Protein AF-0000000087417049 (afdb_homodimer)

InterPro domains:
  IPR006879 Carbohydrate deacetylase YdjC-like [PF04794] (38-298)
  IPR011330 Glycoside hydrolase/deacetylase, beta/alpha-barrel [SSF88713] (36-310)

Organism: NCBI:txid2527985

Solvent-accessible surface area (backbone atoms only — not comparable to full-atom values): 40296 Å² total; per-residue (Å²): 137,84,81,79,80,79,76,78,78,77,78,76,75,73,70,72,70,68,70,74,69,74,79,38,46,29,42,69,46,66,44,65,83,79,39,31,33,35,28,42,30,34,63,51,22,7,55,37,58,42,31,26,52,46,50,54,51,30,42,75,71,64,56,35,39,32,37,18,36,21,62,59,28,53,25,22,48,39,46,39,56,52,40,58,78,43,70,86,60,40,38,21,36,26,47,70,70,55,20,71,42,82,38,50,54,40,38,60,79,78,37,54,48,44,89,79,24,49,55,24,35,94,86,30,29,21,23,48,40,58,66,55,33,67,74,50,42,45,65,68,59,50,50,52,39,51,51,49,42,54,48,51,41,43,73,54,62,44,76,59,35,29,37,35,54,47,92,49,46,41,71,70,38,58,70,42,35,47,48,52,52,49,50,19,61,74,67,72,24,38,43,72,41,64,54,78,45,74,66,51,49,50,49,38,47,74,70,68,45,86,76,50,71,66,45,52,48,52,56,69,65,51,83,59,70,48,27,54,41,75,46,62,66,58,82,58,96,43,62,70,54,24,53,52,48,40,51,50,50,64,72,62,58,64,59,15,24,30,38,40,39,43,56,35,25,50,86,45,73,59,43,59,71,62,33,93,64,38,65,58,20,32,41,41,34,50,49,55,67,30,65,68,51,52,54,52,55,68,70,41,86,58,44,79,46,35,51,54,59,50,52,53,32,35,43,73,66,64,53,70,74,86,76,80,70,65,65,71,67,63,62,62,72,78,62,66,77,92,77,80,82,80,77,82,75,80,73,68,74,75,72,72,75,73,78,72,71,74,64,89,113,135,85,78,78,78,77,77,78,79,77,78,75,75,74,71,73,71,67,73,73,69,75,80,39,48,29,42,69,46,68,43,63,84,79,38,31,35,38,28,42,30,33,62,51,22,7,56,38,58,41,31,27,53,46,51,52,50,30,42,76,69,64,56,34,40,31,36,20,36,21,62,59,28,53,24,22,45,39,45,38,55,53,39,57,78,43,71,85,58,42,38,22,36,24,48,71,71,55,19,72,43,82,38,51,53,39,37,58,79,76,37,54,48,45,89,78,23,50,55,23,34,94,88,31,28,22,22,47,41,59,64,56,34,67,74,52,42,45,66,67,58,50,48,52,39,51,52,48,44,53,48,51,40,42,73,54,63,44,75,58,34,30,37,36,53,47,91,50,47,40,70,70,39,59,70,41,35,46,48,52,51,50,50,19,60,74,67,72,23,38,44,72,43,69,53,79,44,73,68,50,49,48,50,37,48,73,70,69,45,88,75,50,71,64,44,52,49,52,56,70,66,51,83,59,70,47,27,54,40,75,47,64,65,58,82,60,97,42,63,70,54,25,53,52,48,40,50,51,50,64,73,63,57,63,61,16,24,32,37,39,38,42,54,35,25,50,85,47,73,59,43,59,72,62,32,94,64,37,65,58,20,32,42,41,36,50,49,56,67,30,64,66,50,53,53,52,56,67,71,40,86,57,44,80,47,35,52,54,58,50,51,52,31,34,41,72,67,64,53,70,74,89,74,80,72,65,65,73,66,62,63,63,72,78,63,68,76,88,76,80,79,84,70,87,72,78,75,69,76,76,72,74,72,75,79,72,70,77,65,88,113

Foldseek 3Di:
DPPPPPPPPPPPPPPPPPVPVPDFLCVLLPHDPFAAEEAAEEEAQQQDPQQNVLVLVLQVVVLHQAYEYEQQHHRRLVNLVSCQVVVVGAYAHALDQAFQWDPRFTAFDPDQDPVPAQSDDPVRTGHNDLVSCVVRHDLVSSLVRRVVSCVSSVVSVHDHLAYEYVVCSQLSDLSSVLSQLVVCLVSVHYYAAEQDDPVNVVVCVVVVHDDDPSSNVSSVPRDARYWPEEEEQDDDPDLVVSLVVNLVVVVPDTHHHYYYYARAGDDDPVLVVTPVVSVRNPSSSVQSVDPVNVVSVVPDSHHYDHSNSSSVSCVVSPDDRPPVPPVVPPVPPVPDDDPPDDPDPPPPDPPPPPPPPPPPD/DPPPPPPPPPPPPPPPPPVPPPQFLCVLLPHDPFAAEEAAEEEAQQQDPQQNVLVLVLQVVVLGQAYEYEQQHHRRLVNLVSCQVVVVGAYAHALDQAFQWDPRFTAFDPDQDPVPAQSDDPVRTGHNDLVSCVVGHDLVSSLVRRVVRCVSSVVSVHDHLAYEYVVCSQLSDLSSVLSQLVVCLVSVHYYAAEQDDVVNVVVCVVVVHDDDPSSNVSNVPRQARYWPEEEEQDDDPDLVVSLVVNLVPVVPDTHHHYYYYARAGDDDPVLVVTPVVSVRNPSSSVQSVDPVNVVSVVPDSHHYDHSNSSSVSCVVSPDDRPPVPPVVPPVPPVPDDDPPDDDDPPCPDPPDDPPPPPPPD

Structure (mmCIF, N/CA/C/O backbone):
data_AF-0000000087417049-model_v1
#
loop_
_entity.id
_entity.type
_entity.pdbx_description
1 polymer 'YdjC-like protein'
#
loop_
_atom_site.group_PDB
_atom_site.id
_atom_site.type_symbol
_atom_site.label_atom_id
_atom_site.label_alt_id
_atom_site.label_comp_id
_atom_site.label_asym_id
_atom_site.label_entity_id
_atom_site.label_seq_id
_atom_site.pdbx_PDB_ins_code
_atom_site.Cartn_x
_atom_site.Cartn_y
_atom_site.Cartn_z
_atom_site.occupancy
_atom_site.B_iso_or_equiv
_atom_site.auth_seq_id
_atom_site.auth_comp_id
_atom_site.auth_asym_id
_atom_site.auth_atom_id
_atom_site.pdbx_PDB_model_num
ATOM 1 N N . MET A 1 1 ? 34.688 -83.5 -46.062 1 28.67 1 MET A N 1
ATOM 2 C CA . MET A 1 1 ? 34 -83.25 -44.812 1 28.67 1 MET A CA 1
ATOM 3 C C . MET A 1 1 ? 33.719 -81.75 -44.625 1 28.67 1 MET A C 1
ATOM 5 O O . MET A 1 1 ? 34.625 -81 -44.438 1 28.67 1 MET A O 1
ATOM 9 N N . MET A 1 2 ? 32.688 -81.25 -45.375 1 26.42 2 MET A N 1
ATOM 10 C CA . MET A 1 2 ? 32.094 -79.875 -45.5 1 26.42 2 MET A CA 1
ATOM 11 C C . MET A 1 2 ? 31.516 -79.438 -44.188 1 26.42 2 MET A C 1
ATOM 13 O O . MET A 1 2 ? 30.641 -80.062 -43.594 1 26.42 2 MET A O 1
ATOM 17 N N . ARG A 1 3 ? 32.312 -78.625 -43.344 1 30.44 3 ARG A N 1
ATOM 18 C CA . ARG A 1 3 ? 32 -77.938 -42.094 1 30.44 3 ARG A CA 1
ATOM 19 C C . ARG A 1 3 ? 30.766 -77.062 -42.25 1 30.44 3 ARG A C 1
ATOM 21 O O . ARG A 1 3 ? 30.719 -76.188 -43.125 1 30.44 3 ARG A O 1
ATOM 28 N N . ALA A 1 4 ? 29.562 -77.625 -41.969 1 30.5 4 ALA A N 1
ATOM 29 C CA . ALA A 1 4 ? 28.281 -76.938 -41.969 1 30.5 4 ALA A CA 1
ATOM 30 C C . ALA A 1 4 ? 28.312 -75.688 -41.062 1 30.5 4 ALA A C 1
ATOM 32 O O . ALA A 1 4 ? 28.625 -75.812 -39.875 1 30.5 4 ALA A O 1
ATOM 33 N N . LEU A 1 5 ? 28.578 -74.5 -41.562 1 33 5 LEU A N 1
ATOM 34 C CA . LEU A 1 5 ? 28.516 -73.188 -40.938 1 33 5 LEU A CA 1
ATOM 35 C C . LEU A 1 5 ? 27.109 -72.875 -40.438 1 33 5 LEU A C 1
ATOM 37 O O . LEU A 1 5 ? 26.156 -72.812 -41.219 1 33 5 LEU A O 1
ATOM 41 N N . VAL A 1 6 ? 26.672 -73.438 -39.281 1 33.88 6 VAL A N 1
ATOM 42 C CA . VAL A 1 6 ? 25.406 -73.062 -38.625 1 33.88 6 VAL A CA 1
ATOM 43 C C . VAL A 1 6 ? 25.375 -71.562 -38.375 1 33.88 6 VAL A C 1
ATOM 45 O O . VAL A 1 6 ? 26.219 -71.062 -37.625 1 33.88 6 VAL A O 1
ATOM 48 N N . ALA A 1 7 ? 24.953 -70.688 -39.312 1 34.72 7 ALA A N 1
ATOM 49 C CA . ALA A 1 7 ? 24.672 -69.312 -39.125 1 34.72 7 ALA A CA 1
ATOM 50 C C . ALA A 1 7 ? 23.625 -69.062 -38.031 1 34.72 7 ALA A C 1
ATOM 52 O O . ALA A 1 7 ? 22.516 -69.562 -38.125 1 34.72 7 ALA A O 1
ATOM 53 N N . GLY A 1 8 ? 24.031 -69.062 -36.781 1 32.91 8 GLY A N 1
ATOM 54 C CA . GLY A 1 8 ? 23.156 -68.688 -35.688 1 32.91 8 GLY A CA 1
ATOM 55 C C . GLY A 1 8 ? 22.422 -67.375 -35.938 1 32.91 8 GLY A C 1
ATOM 56 O O . GLY A 1 8 ? 23.047 -66.375 -36.25 1 32.91 8 GLY A O 1
ATOM 57 N N . ILE A 1 9 ? 21.172 -67.375 -36.406 1 33.12 9 ILE A N 1
ATOM 58 C CA . ILE A 1 9 ? 20.266 -66.25 -36.562 1 33.12 9 ILE A CA 1
ATOM 59 C C . ILE A 1 9 ? 20.078 -65.562 -35.25 1 33.12 9 ILE A C 1
ATOM 61 O O . ILE A 1 9 ? 19.625 -66.125 -34.25 1 33.12 9 ILE A O 1
ATOM 65 N N . THR A 1 10 ? 20.906 -64.562 -34.875 1 33.53 10 THR A N 1
ATOM 66 C CA . THR A 1 10 ? 20.688 -63.688 -33.75 1 33.53 10 THR A CA 1
ATOM 67 C C . THR A 1 10 ? 19.375 -62.906 -33.906 1 33.53 10 THR A C 1
ATOM 69 O O . THR A 1 10 ? 19.219 -62.156 -34.875 1 33.53 10 THR A O 1
ATOM 72 N N . ILE A 1 11 ? 18.234 -63.469 -33.5 1 34.62 11 ILE A N 1
ATOM 73 C CA . ILE A 1 11 ? 16.984 -62.719 -33.438 1 34.62 11 ILE A CA 1
ATOM 74 C C . ILE A 1 11 ? 17.188 -61.469 -32.562 1 34.62 11 ILE A C 1
ATOM 76 O O . ILE A 1 11 ? 17.453 -61.594 -31.359 1 34.62 11 ILE A O 1
ATOM 80 N N . LEU A 1 12 ? 17.594 -60.375 -33.125 1 33.41 12 LEU A N 1
ATOM 81 C CA . LEU A 1 12 ? 17.516 -59.094 -32.469 1 33.41 12 LEU A CA 1
ATOM 82 C C . LEU A 1 12 ? 16.078 -58.75 -32.062 1 33.41 12 LEU A C 1
ATOM 84 O O . LEU A 1 12 ? 15.234 -58.531 -32.938 1 33.41 12 LEU A O 1
ATOM 88 N N . VAL A 1 13 ? 15.578 -59.375 -31.062 1 35.69 13 VAL A N 1
ATOM 89 C CA . VAL A 1 13 ? 14.336 -58.844 -30.5 1 35.69 13 VAL A CA 1
ATOM 90 C C . VAL A 1 13 ? 14.516 -57.344 -30.188 1 35.69 13 VAL A C 1
ATOM 92 O O . VAL A 1 13 ? 15.328 -57 -29.328 1 35.69 13 VAL A O 1
ATOM 95 N N . ALA A 1 14 ? 14.297 -56.469 -31.125 1 35.72 14 ALA A N 1
ATOM 96 C CA . ALA A 1 14 ? 14.07 -55.062 -30.797 1 35.72 14 ALA A CA 1
ATOM 97 C C . ALA A 1 14 ? 13.008 -54.906 -29.719 1 35.72 14 ALA A C 1
ATOM 99 O O . ALA A 1 14 ? 11.82 -55.125 -29.969 1 35.72 14 ALA A O 1
ATOM 100 N N . VAL A 1 15 ? 13.289 -55.281 -28.531 1 35.38 15 VAL A N 1
ATOM 101 C CA . VAL A 1 15 ? 12.414 -54.719 -27.5 1 35.38 15 VAL A CA 1
ATOM 102 C C . VAL A 1 15 ? 12.172 -53.25 -27.766 1 35.38 15 VAL A C 1
ATOM 104 O O . VAL A 1 15 ? 13.102 -52.438 -27.734 1 35.38 15 VAL A O 1
ATOM 107 N N . SER A 1 16 ? 11.227 -52.969 -28.625 1 34.28 16 SER A N 1
ATOM 108 C CA . SER A 1 16 ? 10.75 -51.594 -28.562 1 34.28 16 SER A CA 1
ATOM 109 C C . SER A 1 16 ? 10.688 -51.062 -27.125 1 34.28 16 SER A C 1
ATOM 111 O O . SER A 1 16 ? 9.977 -51.625 -26.297 1 34.28 16 SER A O 1
ATOM 113 N N . GLN A 1 17 ? 11.766 -50.688 -26.578 1 34.47 17 GLN A N 1
ATOM 114 C CA . GLN A 1 17 ? 11.594 -49.812 -25.422 1 34.47 17 GLN A CA 1
ATOM 115 C C . GLN A 1 17 ? 10.438 -48.844 -25.641 1 34.47 17 GLN A C 1
ATOM 117 O O . GLN A 1 17 ? 10.57 -47.875 -26.391 1 34.47 17 GLN A O 1
ATOM 122 N N . THR A 1 18 ? 9.25 -49.312 -25.797 1 36.94 18 THR A N 1
ATOM 123 C CA . THR A 1 18 ? 8.195 -48.344 -25.562 1 36.94 18 THR A CA 1
ATOM 124 C C . THR A 1 18 ? 8.609 -47.344 -24.469 1 36.94 18 THR A C 1
ATOM 126 O O . THR A 1 18 ? 8.891 -47.75 -23.344 1 36.94 18 THR A O 1
ATOM 129 N N . ALA A 1 19 ? 9.367 -46.438 -24.797 1 40.91 19 ALA A N 1
ATOM 130 C CA . ALA A 1 19 ? 9.461 -45.281 -23.891 1 40.91 19 ALA A CA 1
ATOM 131 C C . ALA A 1 19 ? 8.164 -45.094 -23.094 1 40.91 19 ALA A C 1
ATOM 133 O O . ALA A 1 19 ? 7.129 -44.75 -23.672 1 40.91 19 ALA A O 1
ATOM 134 N N . TYR A 1 20 ? 7.797 -45.875 -22.203 1 41.09 20 TYR A N 1
ATOM 135 C CA . TYR A 1 20 ? 6.723 -45.562 -21.281 1 41.09 20 TYR A CA 1
ATOM 136 C C . TYR A 1 20 ? 6.75 -44.094 -20.906 1 41.09 20 TYR A C 1
ATOM 138 O O . TYR A 1 20 ? 7.633 -43.625 -20.172 1 41.09 20 TYR A O 1
ATOM 146 N N . SER A 1 21 ? 6.555 -43.219 -21.891 1 55.28 21 SER A N 1
ATOM 147 C CA . SER A 1 21 ? 6.371 -41.812 -21.547 1 55.28 21 SER A CA 1
ATOM 148 C C . SER A 1 21 ? 5.543 -41.656 -20.266 1 55.28 21 SER A C 1
ATOM 150 O O . SER A 1 21 ? 4.477 -42.25 -20.141 1 55.28 21 SER A O 1
ATOM 152 N N . GLN A 1 22 ? 6.16 -41.438 -19.141 1 71.31 22 GLN A N 1
ATOM 153 C CA . GLN A 1 22 ? 5.512 -41.219 -17.844 1 71.31 22 GLN A CA 1
ATOM 154 C C . GLN A 1 22 ? 4.227 -40.406 -18 1 71.31 22 GLN A C 1
ATOM 156 O O . GLN A 1 22 ? 4.191 -39.438 -18.734 1 71.31 22 GLN A O 1
ATOM 161 N N . GLU A 1 23 ? 3.119 -41.094 -17.609 1 89.19 23 GLU A N 1
ATOM 162 C CA . GLU A 1 23 ? 1.796 -40.469 -17.578 1 89.19 23 GLU A CA 1
ATOM 163 C C . GLU A 1 23 ? 1.861 -39.031 -17.016 1 89.19 23 GLU A C 1
ATOM 165 O O . GLU A 1 23 ? 2.455 -38.812 -15.969 1 89.19 23 GLU A O 1
ATOM 170 N N . THR A 1 24 ? 1.436 -38.094 -17.922 1 95.06 24 THR A N 1
ATOM 171 C CA . THR A 1 24 ? 1.405 -36.719 -17.469 1 95.06 24 THR A CA 1
ATOM 172 C C . THR A 1 24 ? 0.363 -36.531 -16.375 1 95.06 24 THR A C 1
ATOM 174 O O . THR A 1 24 ? -0.503 -37.375 -16.172 1 95.06 24 THR A O 1
ATOM 177 N N . TRP A 1 25 ? 0.474 -35.5 -15.602 1 97.06 25 TRP A N 1
ATOM 178 C CA . TRP A 1 25 ? -0.55 -35.156 -14.617 1 97.06 25 TRP A CA 1
ATOM 179 C C . TRP A 1 25 ? -1.893 -34.906 -15.289 1 97.06 25 TRP A C 1
ATOM 181 O O . TRP A 1 25 ? -2.945 -35.219 -14.734 1 97.06 25 TRP A O 1
ATOM 191 N N . ALA A 1 26 ? -1.907 -34.312 -16.5 1 97.5 26 ALA A N 1
ATOM 192 C CA . ALA A 1 26 ? -3.156 -34.125 -17.234 1 97.5 26 ALA A CA 1
ATOM 193 C C . ALA A 1 26 ? -3.865 -35.469 -17.422 1 97.5 26 ALA A C 1
ATOM 195 O O . ALA A 1 26 ? -5.066 -35.594 -17.172 1 97.5 26 ALA A O 1
ATOM 196 N N . GLU A 1 27 ? -3.082 -36.438 -17.781 1 96.62 27 GLU A N 1
ATOM 197 C CA . GLU A 1 27 ? -3.646 -37.781 -18 1 96.62 27 GLU A CA 1
ATOM 198 C C . GLU A 1 27 ? -4.133 -38.375 -16.703 1 96.62 27 GLU A C 1
ATOM 200 O O . GLU A 1 27 ? -5.195 -39 -16.656 1 96.62 27 GLU A O 1
ATOM 205 N N . ARG A 1 28 ? -3.361 -38.188 -15.68 1 95.31 28 ARG A N 1
ATOM 206 C CA . ARG A 1 28 ? -3.744 -38.688 -14.367 1 95.31 28 ARG A CA 1
ATOM 207 C C . ARG A 1 28 ? -5.074 -38.094 -13.914 1 95.31 28 ARG A C 1
ATOM 209 O O . ARG A 1 28 ? -5.832 -38.719 -13.18 1 95.31 28 ARG A O 1
ATOM 216 N N . LEU A 1 29 ? -5.359 -36.875 -14.383 1 97.12 29 LEU A N 1
ATOM 217 C CA . LEU A 1 29 ? -6.57 -36.156 -13.984 1 97.12 29 LEU A CA 1
ATOM 218 C C . LEU A 1 29 ? -7.723 -36.469 -14.922 1 97.12 29 LEU A C 1
ATOM 220 O O . LEU A 1 29 ? -8.812 -35.906 -14.797 1 97.12 29 LEU A O 1
ATOM 224 N N . GLY A 1 30 ? -7.496 -37.281 -15.906 1 96.31 30 GLY A N 1
ATOM 225 C CA . GLY A 1 30 ? -8.57 -37.75 -16.766 1 96.31 30 GLY A CA 1
ATOM 226 C C . GLY A 1 30 ? -8.648 -37.031 -18.094 1 96.31 30 GLY A C 1
ATOM 227 O O . GLY A 1 30 ? -9.562 -37.25 -18.875 1 96.31 30 GLY A O 1
ATOM 228 N N . TYR A 1 31 ? -7.762 -36.156 -18.359 1 96.94 31 TYR A N 1
ATOM 229 C CA . TYR A 1 31 ? -7.734 -35.531 -19.672 1 96.94 31 TYR A CA 1
ATOM 230 C C . TYR A 1 31 ? -7.215 -36.5 -20.719 1 96.94 31 TYR A C 1
ATOM 232 O O . TYR A 1 31 ? -6.469 -37.438 -20.406 1 96.94 31 TYR A O 1
ATOM 240 N N . PRO A 1 32 ? -7.598 -36.312 -21.969 1 95.5 32 PRO A N 1
ATOM 241 C CA . PRO A 1 32 ? -7.145 -37.25 -23 1 95.5 32 PRO A CA 1
ATOM 242 C C . PRO A 1 32 ? -5.633 -37.219 -23.203 1 95.5 32 PRO A C 1
ATOM 244 O O . PRO A 1 32 ? -5.008 -36.188 -23.078 1 95.5 32 PRO A O 1
ATOM 247 N N . ALA A 1 33 ? -5.098 -38.344 -23.531 1 94.56 33 ALA A N 1
ATOM 248 C CA . ALA A 1 33 ? -3.666 -38.469 -23.781 1 94.56 33 ALA A CA 1
ATOM 249 C C . ALA A 1 33 ? -3.227 -37.531 -24.922 1 94.56 33 ALA A C 1
ATOM 251 O O . ALA A 1 33 ? -3.926 -37.406 -25.922 1 94.56 33 ALA A O 1
ATOM 252 N N . GLY A 1 34 ? -2.117 -36.844 -24.703 1 93.25 34 GLY A N 1
ATOM 253 C CA . GLY A 1 34 ? -1.518 -36.031 -25.75 1 93.25 34 GLY A CA 1
ATOM 254 C C . GLY A 1 34 ? -2.072 -34.625 -25.812 1 93.25 34 GLY A C 1
ATOM 255 O O . GLY A 1 34 ? -1.625 -33.812 -26.625 1 93.25 34 GLY A O 1
ATOM 256 N N . LYS A 1 35 ? -2.992 -34.344 -24.953 1 95.62 35 LYS A N 1
ATOM 257 C CA . LYS A 1 35 ? -3.625 -33.031 -25 1 95.62 35 LYS A CA 1
ATOM 258 C C . LYS A 1 35 ? -2.82 -32.031 -24.203 1 95.62 35 LYS A C 1
ATOM 260 O O . LYS A 1 35 ? -2.146 -32.375 -23.234 1 95.62 35 LYS A O 1
ATOM 265 N N . ARG A 1 36 ? -2.918 -30.812 -24.719 1 97.19 36 ARG A N 1
ATOM 266 C CA . ARG A 1 36 ? -2.385 -29.672 -24 1 97.19 36 ARG A CA 1
ATOM 267 C C . ARG A 1 36 ? -3.459 -29.031 -23.125 1 97.19 36 ARG A C 1
ATOM 269 O O . ARG A 1 36 ? -4.441 -28.484 -23.641 1 97.19 36 ARG A O 1
ATOM 276 N N . VAL A 1 37 ? -3.262 -29.156 -21.781 1 98.12 37 VAL A N 1
ATOM 277 C CA . VAL A 1 37 ? -4.18 -28.578 -20.812 1 98.12 37 VAL A CA 1
ATOM 278 C C . VAL A 1 37 ? -3.537 -27.375 -20.156 1 98.12 37 VAL A C 1
ATOM 280 O O . VAL A 1 37 ? -2.545 -27.5 -19.422 1 98.12 37 VAL A O 1
ATOM 283 N N . VAL A 1 38 ? -4.137 -26.141 -20.375 1 98.19 38 VAL A N 1
ATOM 284 C CA . VAL A 1 38 ? -3.41 -24.906 -20.094 1 98.19 38 VAL A CA 1
ATOM 285 C C . VAL A 1 38 ? -4.164 -24.078 -19.062 1 98.19 38 VAL A C 1
ATOM 287 O O . VAL A 1 38 ? -5.387 -23.953 -19.125 1 98.19 38 VAL A O 1
ATOM 290 N N . ILE A 1 39 ? -3.445 -23.625 -18.078 1 98.44 39 ILE A N 1
ATOM 291 C CA . ILE A 1 39 ? -3.896 -22.578 -17.172 1 98.44 39 ILE A CA 1
ATOM 292 C C . ILE A 1 39 ? -3.26 -21.25 -17.562 1 98.44 39 ILE A C 1
ATOM 294 O O . ILE A 1 39 ? -2.033 -21.109 -17.562 1 98.44 39 ILE A O 1
ATOM 298 N N . LEU A 1 40 ? -4.078 -20.25 -17.984 1 98.38 40 LEU A N 1
ATOM 299 C CA . LEU A 1 40 ? -3.605 -18.875 -18.078 1 98.38 40 LEU A CA 1
ATOM 300 C C . LEU A 1 40 ? -3.717 -18.172 -16.734 1 98.38 40 LEU A C 1
ATOM 302 O O . LEU A 1 40 ? -4.82 -17.969 -16.219 1 98.38 40 LEU A O 1
ATOM 306 N N . TYR A 1 41 ? -2.541 -17.797 -16.203 1 98.38 41 TYR A N 1
ATOM 307 C CA . TYR A 1 41 ? -2.418 -17.469 -14.781 1 98.38 41 TYR A CA 1
ATOM 308 C C . TYR A 1 41 ? -1.752 -16.109 -14.586 1 98.38 41 TYR A C 1
ATOM 310 O O . TYR A 1 41 ? -0.86 -15.734 -15.352 1 98.38 41 TYR A O 1
ATOM 318 N N . ALA A 1 42 ? -2.289 -15.312 -13.656 1 98.38 42 ALA A N 1
ATOM 319 C CA . ALA A 1 42 ? -1.595 -14.109 -13.219 1 98.38 42 ALA A CA 1
ATOM 320 C C . ALA A 1 42 ? -1.457 -14.086 -11.695 1 98.38 42 ALA A C 1
ATOM 322 O O . ALA A 1 42 ? -2.385 -14.461 -10.977 1 98.38 42 ALA A O 1
ATOM 323 N N . ASP A 1 43 ? -0.268 -13.594 -11.352 1 94.19 43 ASP A N 1
ATOM 324 C CA . ASP A 1 43 ? -0.056 -13.477 -9.914 1 94.19 43 ASP A CA 1
ATOM 325 C C . ASP A 1 43 ? -0.01 -12.008 -9.484 1 94.19 43 ASP A C 1
ATOM 327 O O . ASP A 1 43 ? -0.469 -11.133 -10.211 1 94.19 43 ASP A O 1
ATOM 331 N N . THR A 1 44 ? 0.039 -11.625 -8.336 1 93.94 44 THR A N 1
ATOM 332 C CA . THR A 1 44 ? 0.378 -10.359 -7.691 1 93.94 44 THR A CA 1
ATOM 333 C C . THR A 1 44 ? -0.875 -9.531 -7.441 1 93.94 44 THR A C 1
ATOM 335 O O . THR A 1 44 ? -0.797 -8.305 -7.293 1 93.94 44 THR A O 1
ATOM 338 N N . MET A 1 45 ? -2.08 -10.211 -7.547 1 98.31 45 MET A N 1
ATOM 339 C CA . MET A 1 45 ? -3.258 -9.453 -7.137 1 98.31 45 MET A CA 1
ATOM 340 C C . MET A 1 45 ? -3.088 -8.914 -5.719 1 98.31 45 MET A C 1
ATOM 342 O O . MET A 1 45 ? -2.514 -9.586 -4.859 1 98.31 45 MET A O 1
ATOM 346 N N . GLY A 1 46 ? -3.545 -7.715 -5.559 1 97.81 46 GLY A N 1
ATOM 347 C CA . GLY A 1 46 ? -3.467 -7.133 -4.227 1 97.81 46 GLY A CA 1
ATOM 348 C C . GLY A 1 46 ? -2.199 -6.332 -4 1 97.81 46 GLY A C 1
ATOM 349 O O . GLY A 1 46 ? -2.111 -5.559 -3.045 1 97.81 46 GLY A O 1
ATOM 350 N N . ALA A 1 47 ? -1.197 -6.5 -4.855 1 97 47 ALA A N 1
ATOM 351 C CA . ALA A 1 47 ? 0.035 -5.734 -4.68 1 97 47 ALA A CA 1
ATOM 352 C C . ALA A 1 47 ? -0.196 -4.254 -4.953 1 97 47 ALA A C 1
ATOM 354 O O . ALA A 1 47 ? 0.22 -3.398 -4.164 1 97 47 ALA A O 1
ATOM 355 N N . SER A 1 48 ? -0.773 -3.953 -6.004 1 95.81 48 SER A N 1
ATOM 356 C CA . SER A 1 48 ? -1.166 -2.611 -6.422 1 95.81 48 SER A CA 1
ATOM 357 C C . SER A 1 48 ? -2.461 -2.641 -7.227 1 95.81 48 SER A C 1
ATOM 359 O O . SER A 1 48 ? -2.873 -3.695 -7.715 1 95.81 48 SER A O 1
ATOM 361 N N . TYR A 1 49 ? -3.09 -1.515 -7.336 1 96.69 49 TYR A N 1
ATOM 362 C CA . TYR A 1 49 ? -4.32 -1.444 -8.117 1 96.69 49 TYR A CA 1
ATOM 363 C C . TYR A 1 49 ? -4.043 -1.716 -9.594 1 96.69 49 TYR A C 1
ATOM 365 O O . TYR A 1 49 ? -4.867 -2.324 -10.281 1 96.69 49 TYR A O 1
ATOM 373 N N . GLU A 1 50 ? -2.869 -1.351 -10.047 1 96.62 50 GLU A N 1
ATOM 374 C CA . GLU A 1 50 ? -2.453 -1.5 -11.445 1 96.62 50 GLU A CA 1
ATOM 375 C C . GLU A 1 50 ? -2.355 -2.971 -11.836 1 96.62 50 GLU A C 1
ATOM 377 O O . GLU A 1 50 ? -2.412 -3.309 -13.016 1 96.62 50 GLU A O 1
ATOM 382 N N . PHE A 1 51 ? -2.184 -3.82 -10.836 1 96.62 51 PHE A N 1
ATOM 383 C CA . PHE A 1 51 ? -2.109 -5.254 -11.086 1 96.62 51 PHE A CA 1
ATOM 384 C C . PHE A 1 51 ? -3.475 -5.906 -10.906 1 96.62 51 PHE A C 1
ATOM 386 O O . PHE A 1 51 ? -3.879 -6.746 -11.711 1 96.62 51 PHE A O 1
ATOM 393 N N . SER A 1 52 ? -4.207 -5.445 -9.922 1 97.69 52 SER A N 1
ATOM 394 C CA . SER A 1 52 ? -5.469 -6.074 -9.555 1 97.69 52 SER A CA 1
ATOM 395 C C . SER A 1 52 ? -6.539 -5.82 -10.609 1 97.69 52 SER A C 1
ATOM 397 O O . SER A 1 52 ? -7.27 -6.738 -10.992 1 97.69 52 SER A O 1
ATOM 399 N N . ARG A 1 53 ? -6.629 -4.629 -11.047 1 97.81 53 ARG A N 1
ATOM 400 C CA . ARG A 1 53 ? -7.734 -4.242 -11.922 1 97.81 53 ARG A CA 1
ATOM 401 C C . ARG A 1 53 ? -7.695 -5.02 -13.227 1 97.81 53 ARG A C 1
ATOM 403 O O . ARG A 1 53 ? -8.703 -5.594 -13.648 1 97.81 53 ARG A O 1
ATOM 410 N N . PRO A 1 54 ? -6.531 -5.094 -13.891 1 98.19 54 PRO A N 1
ATOM 411 C CA . PRO A 1 54 ? -6.48 -5.93 -15.094 1 98.19 54 PRO A CA 1
ATOM 412 C C . PRO A 1 54 ? -6.809 -7.395 -14.805 1 98.19 54 PRO A C 1
ATOM 414 O O . PRO A 1 54 ? -7.488 -8.047 -15.609 1 98.19 54 PRO A O 1
ATOM 417 N N . GLY A 1 55 ? -6.27 -7.926 -13.695 1 98.44 55 GLY A N 1
ATOM 418 C CA . GLY A 1 55 ? -6.621 -9.289 -13.328 1 98.44 55 GLY A CA 1
ATOM 419 C C . GLY A 1 55 ? -8.117 -9.508 -13.203 1 98.44 55 GLY A C 1
ATOM 420 O O . GLY A 1 55 ? -8.648 -10.492 -13.711 1 98.44 55 GLY A O 1
ATOM 421 N N . GLN A 1 56 ? -8.797 -8.594 -12.562 1 98.44 56 GLN A N 1
ATOM 422 C CA . GLN A 1 56 ? -10.25 -8.633 -12.406 1 98.44 56 GLN A CA 1
ATOM 423 C C . GLN A 1 56 ? -10.953 -8.617 -13.758 1 98.44 56 GLN A C 1
ATOM 425 O O . GLN A 1 56 ? -11.812 -9.461 -14.023 1 98.44 56 GLN A O 1
ATOM 430 N N . GLU A 1 57 ? -10.555 -7.711 -14.578 1 98.12 57 GLU A N 1
ATOM 431 C CA . GLU A 1 57 ? -11.195 -7.543 -15.883 1 98.12 57 GLU A CA 1
ATOM 432 C C . GLU A 1 57 ? -10.984 -8.766 -16.766 1 98.12 57 GLU A C 1
ATOM 434 O O . GLU A 1 57 ? -11.914 -9.227 -17.438 1 98.12 57 GLU A O 1
ATOM 439 N N . LEU A 1 58 ? -9.781 -9.234 -16.75 1 98.5 58 LEU A N 1
ATOM 440 C CA . LEU A 1 58 ? -9.438 -10.367 -17.594 1 98.5 58 LEU A CA 1
ATOM 441 C C . LEU A 1 58 ? -10.164 -11.625 -17.141 1 98.5 58 LEU A C 1
ATOM 443 O O . LEU A 1 58 ? -10.562 -12.453 -17.969 1 98.5 58 LEU A O 1
ATOM 447 N N . LEU A 1 59 ? -10.344 -11.805 -15.82 1 98.44 59 LEU A N 1
ATOM 448 C CA . LEU A 1 59 ? -11.133 -12.914 -15.305 1 98.44 59 LEU A CA 1
ATOM 449 C C . LEU A 1 59 ? -12.578 -12.828 -15.773 1 98.44 59 LEU A C 1
ATOM 451 O O . LEU A 1 59 ? -13.133 -13.805 -16.281 1 98.44 59 LEU A O 1
ATOM 455 N N . VAL A 1 60 ? -13.133 -11.656 -15.688 1 97.94 60 VAL A N 1
ATOM 456 C CA . VAL A 1 60 ? -14.531 -11.445 -16.047 1 97.94 60 VAL A CA 1
ATOM 457 C C . VAL A 1 60 ? -14.727 -11.695 -17.531 1 97.94 60 VAL A C 1
ATOM 459 O O . VAL A 1 60 ? -15.742 -12.266 -17.953 1 97.94 60 VAL A O 1
ATOM 462 N N . LYS A 1 61 ? -13.75 -11.359 -18.328 1 96.94 61 LYS A N 1
ATOM 463 C CA . LYS A 1 61 ? -13.828 -11.5 -19.781 1 96.94 61 LYS A CA 1
ATOM 464 C C . LYS A 1 61 ? -13.5 -12.922 -20.219 1 96.94 61 LYS A C 1
ATOM 466 O O . LYS A 1 61 ? -13.609 -13.266 -21.391 1 96.94 61 LYS A O 1
ATOM 471 N N . GLY A 1 62 ? -13.016 -13.719 -19.297 1 95.56 62 GLY A N 1
ATOM 472 C CA . GLY A 1 62 ? -12.633 -15.078 -19.609 1 95.56 62 GLY A CA 1
ATOM 473 C C . GLY A 1 62 ? -11.305 -15.172 -20.328 1 95.56 62 GLY A C 1
ATOM 474 O O . GLY A 1 62 ? -11.039 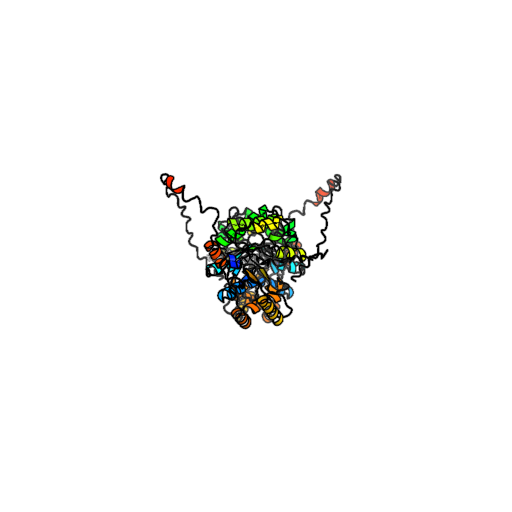-16.141 -21.047 1 95.56 62 GLY A O 1
ATOM 475 N N . ARG A 1 63 ? -10.469 -14.164 -20.156 1 96.88 63 ARG A N 1
ATOM 476 C CA . ARG A 1 63 ? -9.18 -14.102 -20.844 1 96.88 63 ARG A CA 1
ATOM 477 C C . ARG A 1 63 ? -8.055 -14.562 -19.922 1 96.88 63 ARG A C 1
ATOM 479 O O . ARG A 1 63 ? -6.91 -14.711 -20.344 1 96.88 63 ARG A O 1
ATOM 486 N N . LEU A 1 64 ? -8.367 -14.742 -18.688 1 96.75 64 LEU A N 1
ATOM 487 C CA . LEU A 1 64 ? -7.582 -15.398 -17.641 1 96.75 64 LEU A CA 1
ATOM 488 C C . LEU A 1 64 ? -8.406 -16.469 -16.938 1 96.75 64 LEU A C 1
ATOM 490 O O . LEU A 1 64 ? -9.617 -16.312 -16.766 1 96.75 64 LEU A O 1
ATOM 494 N N . ASN A 1 65 ? -7.672 -17.469 -16.453 1 96.69 65 ASN A N 1
ATOM 495 C CA . ASN A 1 65 ? -8.398 -18.578 -15.836 1 96.69 65 ASN A CA 1
ATOM 496 C C . ASN A 1 65 ? -8.117 -18.656 -14.336 1 96.69 65 ASN A C 1
ATOM 498 O O . ASN A 1 65 ? -8.852 -19.312 -13.609 1 96.69 65 ASN A O 1
ATOM 502 N N . SER A 1 66 ? -7.082 -18.078 -13.922 1 98.62 66 SER A N 1
ATOM 503 C CA . SER A 1 66 ? -6.684 -18.203 -12.523 1 98.62 66 SER A CA 1
ATOM 504 C C . SER A 1 66 ? -5.793 -17.047 -12.094 1 98.62 66 SER A C 1
ATOM 506 O O . SER A 1 66 ? -5.02 -16.516 -12.898 1 98.62 66 SER A O 1
ATOM 508 N N . VAL A 1 67 ? -6 -16.625 -10.875 1 98.75 67 VAL A N 1
ATOM 509 C CA . VAL A 1 67 ? -5.121 -15.602 -10.305 1 98.75 67 VAL A CA 1
ATOM 510 C C . VAL A 1 67 ? -4.801 -15.961 -8.852 1 98.75 67 VAL A C 1
ATOM 512 O O . VAL A 1 67 ? -5.398 -16.875 -8.289 1 98.75 67 VAL A O 1
ATOM 515 N N . SER A 1 68 ? -3.82 -15.297 -8.258 1 98.75 68 SER A N 1
ATOM 516 C CA . SER A 1 68 ? -3.576 -15.414 -6.828 1 98.75 68 SER A CA 1
ATOM 517 C C . SER A 1 68 ? -3.361 -14.047 -6.191 1 98.75 68 SER A C 1
ATOM 519 O O . SER A 1 68 ? -2.955 -13.102 -6.867 1 98.75 68 SER A O 1
ATOM 521 N N . VAL A 1 69 ? -3.703 -13.969 -4.926 1 98.75 69 VAL A N 1
ATOM 522 C CA . VAL A 1 69 ? -3.717 -12.68 -4.25 1 98.75 69 VAL A CA 1
ATOM 523 C C . VAL A 1 69 ? -2.643 -12.648 -3.164 1 98.75 69 VAL A C 1
ATOM 525 O O . VAL A 1 69 ? -2.414 -13.648 -2.482 1 98.75 69 VAL A O 1
ATOM 528 N N . MET A 1 70 ? -1.995 -11.5 -3.014 1 98.56 70 MET A N 1
ATOM 529 C CA . MET A 1 70 ? -0.969 -11.266 -2.004 1 98.56 70 MET A CA 1
ATOM 530 C C . MET A 1 70 ? -1.567 -10.594 -0.77 1 98.56 70 MET A C 1
ATOM 532 O O . MET A 1 70 ? -1.736 -9.375 -0.739 1 98.56 70 MET A O 1
ATOM 536 N N . SER A 1 71 ? -1.715 -11.328 0.298 1 97.69 71 SER A N 1
ATOM 537 C CA . SER A 1 71 ? -2.512 -10.883 1.436 1 97.69 71 SER A CA 1
ATOM 538 C C . SER A 1 71 ? -1.762 -9.844 2.264 1 97.69 71 SER A C 1
ATOM 540 O O . SER A 1 71 ? -2.377 -9.031 2.957 1 97.69 71 SER A O 1
ATOM 542 N N . PRO A 1 72 ? -0.386 -9.797 2.221 1 96.31 72 PRO A N 1
ATOM 543 C CA . PRO A 1 72 ? 0.287 -8.758 3 1 96.31 72 PRO A CA 1
ATOM 544 C C . PRO A 1 72 ? 0.303 -7.406 2.287 1 96.31 72 PRO A C 1
ATOM 546 O O . PRO A 1 72 ? 0.684 -6.395 2.883 1 96.31 72 PRO A O 1
ATOM 549 N N . CYS A 1 73 ? -0.134 -7.332 1.078 1 97.25 73 CYS A N 1
ATOM 550 C CA . CYS A 1 73 ? 0.112 -6.164 0.242 1 97.25 73 CYS A CA 1
ATOM 551 C C . CYS A 1 73 ? -1.01 -5.145 0.387 1 97.25 73 CYS A C 1
ATOM 553 O O . CYS A 1 73 ? -2.125 -5.492 0.782 1 97.25 73 CYS A O 1
ATOM 555 N N . PRO A 1 74 ? -0.795 -3.895 0.027 1 95.88 74 PRO A N 1
ATOM 556 C CA . PRO A 1 74 ? -1.654 -2.756 0.36 1 95.88 74 PRO A CA 1
ATOM 557 C C . PRO A 1 74 ? -3.035 -2.852 -0.284 1 95.88 74 PRO A C 1
ATOM 559 O O . PRO A 1 74 ? -4.016 -2.346 0.27 1 95.88 74 PRO A O 1
ATOM 562 N N . TRP A 1 75 ? -3.131 -3.434 -1.414 1 97.44 75 TRP A N 1
ATOM 563 C CA . TRP A 1 75 ? -4.395 -3.424 -2.143 1 97.44 75 TRP A CA 1
ATOM 564 C C . TRP A 1 75 ? -5.121 -4.758 -1.988 1 97.44 75 TRP A C 1
ATOM 566 O O . TRP A 1 75 ? -6.02 -5.074 -2.771 1 97.44 75 TRP A O 1
ATOM 576 N N . PHE A 1 76 ? -4.723 -5.543 -0.953 1 98.31 76 PHE A N 1
ATOM 577 C CA . PHE A 1 76 ? -5.367 -6.828 -0.702 1 98.31 76 PHE A CA 1
ATOM 578 C C . PHE A 1 76 ? -6.863 -6.648 -0.468 1 98.31 76 PHE A C 1
ATOM 580 O O . PHE A 1 76 ? -7.676 -7.371 -1.045 1 98.31 76 PHE A O 1
ATOM 587 N N . GLU A 1 77 ? -7.258 -5.68 0.331 1 97.38 77 GLU A N 1
ATOM 588 C CA . GLU A 1 77 ? -8.656 -5.527 0.709 1 97.38 77 GLU A CA 1
ATOM 589 C C . GLU A 1 77 ? -9.523 -5.184 -0.501 1 97.38 77 GLU A C 1
ATOM 591 O O . GLU A 1 77 ? -10.664 -5.641 -0.609 1 97.38 77 GLU A O 1
ATOM 596 N N . GLU A 1 78 ? -8.969 -4.375 -1.349 1 97.5 78 GLU A N 1
ATOM 597 C CA . GLU A 1 78 ? -9.695 -4.043 -2.57 1 97.5 78 GLU A CA 1
ATOM 598 C C . GLU A 1 78 ? -9.984 -5.289 -3.398 1 97.5 78 GLU A C 1
ATOM 600 O O . GLU A 1 78 ? -11.125 -5.52 -3.807 1 97.5 78 GLU A O 1
ATOM 605 N N . PHE A 1 79 ? -8.992 -6.094 -3.629 1 98.31 79 PHE A N 1
ATOM 606 C CA . PHE A 1 79 ? -9.156 -7.297 -4.434 1 98.31 79 PHE A CA 1
ATOM 607 C C . PHE A 1 79 ? -10.078 -8.297 -3.734 1 98.31 79 PHE A C 1
ATOM 609 O O . PHE A 1 79 ? -10.914 -8.93 -4.375 1 98.31 79 PHE A O 1
ATOM 616 N N . ALA A 1 80 ? -9.875 -8.406 -2.422 1 97.88 80 ALA A N 1
ATOM 617 C CA . ALA A 1 80 ? -10.727 -9.305 -1.646 1 97.88 80 ALA A CA 1
ATOM 618 C C . ALA A 1 80 ? -12.195 -8.891 -1.738 1 97.88 80 ALA A C 1
ATOM 620 O O . ALA A 1 80 ? -13.078 -9.742 -1.873 1 97.88 80 ALA A O 1
ATOM 621 N N . ASN A 1 81 ? -12.422 -7.625 -1.613 1 96.88 81 ASN A N 1
ATOM 622 C CA . ASN A 1 81 ? -13.781 -7.117 -1.747 1 96.88 81 ASN A CA 1
ATOM 623 C C . ASN A 1 81 ? -14.391 -7.492 -3.096 1 96.88 81 ASN A C 1
ATOM 625 O O . ASN A 1 81 ? -15.516 -7.988 -3.156 1 96.88 81 ASN A O 1
ATOM 629 N N . TRP A 1 82 ? -13.656 -7.297 -4.16 1 97.75 82 TRP A N 1
ATOM 630 C CA . TRP A 1 82 ? -14.102 -7.672 -5.5 1 97.75 82 TRP A CA 1
ATOM 631 C C . TRP A 1 82 ? -14.367 -9.172 -5.582 1 97.75 82 TRP A C 1
ATOM 633 O O . TRP A 1 82 ? -15.359 -9.602 -6.168 1 97.75 82 TRP A O 1
ATOM 643 N N . SER A 1 83 ? -13.484 -9.953 -5.004 1 97.81 83 SER A N 1
ATOM 644 C CA . SER A 1 83 ? -13.578 -11.414 -5.066 1 97.81 83 SER A CA 1
ATOM 645 C C . SER A 1 83 ? -14.859 -11.914 -4.414 1 97.81 83 SER A C 1
ATOM 647 O O . SER A 1 83 ? -15.453 -12.891 -4.867 1 97.81 83 SER A O 1
ATOM 649 N N . ARG A 1 84 ? -15.266 -11.266 -3.352 1 95.25 84 ARG A N 1
ATOM 650 C CA . ARG A 1 84 ? -16.484 -11.656 -2.646 1 95.25 84 ARG A CA 1
ATOM 651 C C . ARG A 1 84 ? -17.703 -11.516 -3.545 1 95.25 84 ARG A C 1
ATOM 653 O O . ARG A 1 84 ? -18.656 -12.305 -3.447 1 95.25 84 ARG A O 1
ATOM 660 N N . GLU A 1 85 ? -17.641 -10.586 -4.398 1 95.69 85 GLU A N 1
ATOM 661 C CA . GLU A 1 85 ? -18.75 -10.359 -5.328 1 95.69 85 GLU A CA 1
ATOM 662 C C . GLU A 1 85 ? -18.609 -11.242 -6.566 1 95.69 85 GLU A C 1
ATOM 664 O O . GLU A 1 85 ? -19.547 -11.328 -7.371 1 95.69 85 GLU A O 1
ATOM 669 N N . ASN A 1 86 ? -17.531 -11.875 -6.703 1 97.38 86 ASN A N 1
ATOM 670 C CA . ASN A 1 86 ? -17.234 -12.719 -7.859 1 97.38 86 ASN A CA 1
ATOM 671 C C . ASN A 1 86 ? -16.672 -14.07 -7.441 1 97.38 86 ASN A C 1
ATOM 673 O O . ASN A 1 86 ? -15.586 -14.461 -7.883 1 97.38 86 ASN A O 1
ATOM 677 N N . PRO A 1 87 ? -17.391 -14.844 -6.684 1 95.81 87 PRO A N 1
ATOM 678 C CA . PRO A 1 87 ? -16.875 -16.062 -6.062 1 95.81 87 PRO A CA 1
ATOM 679 C C . PRO A 1 87 ? -16.609 -17.172 -7.078 1 95.81 87 PRO A C 1
ATOM 681 O O . PRO A 1 87 ? -15.969 -18.188 -6.746 1 95.81 87 PRO A O 1
ATOM 684 N N . GLN A 1 88 ? -17.031 -17.047 -8.297 1 96.62 88 GLN A N 1
ATOM 685 C CA . GLN A 1 88 ? -16.906 -18.094 -9.305 1 96.62 88 GLN A CA 1
ATOM 686 C C . GLN A 1 88 ? -15.477 -18.156 -9.844 1 96.62 88 GLN A C 1
ATOM 688 O O . GLN A 1 88 ? -15.094 -19.141 -10.484 1 96.62 88 GLN A O 1
ATOM 693 N N . HIS A 1 89 ? -14.734 -17.125 -9.656 1 98.06 89 HIS A N 1
ATOM 694 C CA . HIS A 1 89 ? -13.406 -17.078 -10.266 1 98.06 89 HIS A CA 1
ATOM 695 C C . HIS A 1 89 ? -12.383 -17.844 -9.438 1 98.06 89 HIS A C 1
ATOM 697 O O . HIS A 1 89 ? -12.539 -17.969 -8.219 1 98.06 89 HIS A O 1
ATOM 703 N N . ASP A 1 90 ? -11.391 -18.406 -10.102 1 98.56 90 ASP A N 1
ATOM 704 C CA . ASP A 1 90 ? -10.312 -19.188 -9.508 1 98.56 90 ASP A CA 1
ATOM 705 C C . ASP A 1 90 ? -9.242 -18.281 -8.898 1 98.56 90 ASP A C 1
ATOM 707 O O . ASP A 1 90 ? -8.469 -17.656 -9.617 1 98.56 90 ASP A O 1
ATOM 711 N N . ILE A 1 91 ? -9.266 -18.234 -7.578 1 98.75 91 ILE A N 1
ATOM 712 C CA . ILE A 1 91 ? -8.367 -17.328 -6.871 1 98.75 91 ILE A CA 1
ATOM 713 C C . ILE A 1 91 ? -7.566 -18.094 -5.824 1 98.75 91 ILE A C 1
ATOM 715 O O . ILE A 1 91 ? -8.141 -18.766 -4.961 1 98.75 91 ILE A O 1
ATOM 719 N N . GLY A 1 92 ? -6.234 -18.062 -5.922 1 98.75 92 GLY A N 1
ATOM 720 C CA . GLY A 1 92 ? -5.332 -18.688 -4.965 1 98.75 92 GLY A CA 1
ATOM 721 C C . GLY A 1 92 ? -4.641 -17.703 -4.059 1 98.75 92 GLY A C 1
ATOM 722 O O . GLY A 1 92 ? -5 -16.516 -4.027 1 98.75 92 GLY A O 1
ATOM 723 N N . VAL A 1 93 ? -3.754 -18.25 -3.223 1 98.88 93 VAL A N 1
ATOM 724 C CA . VAL A 1 93 ? -2.904 -17.422 -2.367 1 98.88 93 VAL A CA 1
ATOM 725 C C . VAL A 1 93 ? -1.509 -17.312 -2.979 1 98.88 93 VAL A C 1
ATOM 727 O O . VAL A 1 93 ? -0.868 -18.328 -3.266 1 98.88 93 VAL A O 1
ATOM 730 N N . CYS A 1 94 ? -1.139 -16.094 -3.297 1 98.75 94 CYS A N 1
ATOM 731 C CA . CYS A 1 94 ? 0.257 -15.836 -3.635 1 98.75 94 CYS A CA 1
ATOM 732 C C . CYS A 1 94 ? 1.097 -15.648 -2.379 1 98.75 94 CYS A C 1
ATOM 734 O O . CYS A 1 94 ? 1.118 -14.562 -1.8 1 98.75 94 CYS A O 1
ATOM 736 N N . LEU A 1 95 ? 1.743 -16.719 -1.979 1 98.62 95 LEU A N 1
ATOM 737 C CA . LEU A 1 95 ? 2.537 -16.688 -0.755 1 98.62 95 LEU A CA 1
ATOM 738 C C . LEU A 1 95 ? 3.705 -15.719 -0.883 1 98.62 95 LEU A C 1
ATOM 740 O O . LEU A 1 95 ? 4.656 -15.984 -1.621 1 98.62 95 LEU A O 1
ATOM 744 N N . THR A 1 96 ? 3.578 -14.641 -0.117 1 97.81 96 THR A N 1
ATOM 745 C CA . THR A 1 96 ? 4.477 -13.5 -0.233 1 97.81 96 THR A CA 1
ATOM 746 C C . THR A 1 96 ? 5.441 -13.445 0.948 1 97.81 96 THR A C 1
ATOM 748 O O . THR A 1 96 ? 5.027 -13.211 2.084 1 97.81 96 THR A O 1
ATOM 751 N N . LEU A 1 97 ? 6.762 -13.641 0.577 1 96.56 97 LEU A N 1
ATOM 752 C CA . LEU A 1 97 ? 7.742 -13.734 1.656 1 96.56 97 LEU A CA 1
ATOM 753 C C . LEU A 1 97 ? 8.922 -12.805 1.397 1 96.56 97 LEU A C 1
ATOM 755 O O . LEU A 1 97 ? 9.867 -12.758 2.195 1 96.56 97 LEU A O 1
ATOM 759 N N . ASN A 1 98 ? 8.875 -12.133 0.327 1 95.38 98 ASN A N 1
ATOM 760 C CA . ASN A 1 98 ? 9.867 -11.109 -0.003 1 95.38 98 ASN A CA 1
ATOM 761 C C . ASN A 1 98 ? 9.219 -9.875 -0.615 1 95.38 98 ASN A C 1
ATOM 763 O O . ASN A 1 98 ? 8.039 -9.906 -0.973 1 95.38 98 ASN A O 1
ATOM 767 N N . SER A 1 99 ? 9.984 -8.812 -0.599 1 94.88 99 SER A N 1
ATOM 768 C CA . SER A 1 99 ? 9.555 -7.531 -1.147 1 94.88 99 SER A CA 1
ATOM 769 C C . SER A 1 99 ? 10.625 -6.934 -2.057 1 94.88 99 SER A C 1
ATOM 771 O O . SER A 1 99 ? 11.484 -6.184 -1.599 1 94.88 99 SER A O 1
ATOM 773 N N . PRO A 1 100 ? 10.68 -7.184 -3.379 1 89.19 100 PRO A N 1
ATOM 774 C CA . PRO A 1 100 ? 11.797 -6.852 -4.273 1 89.19 100 PRO A CA 1
ATOM 775 C C . PRO A 1 100 ? 11.93 -5.348 -4.516 1 89.19 100 PRO A C 1
ATOM 777 O O . PRO A 1 100 ? 13.023 -4.859 -4.797 1 89.19 100 PRO A O 1
ATOM 780 N N . GLY A 1 101 ? 10.984 -4.496 -4.414 1 87 101 GLY A N 1
ATOM 781 C CA . GLY A 1 101 ? 11.07 -3.076 -4.715 1 87 101 GLY A CA 1
ATOM 782 C C . GLY A 1 101 ? 11.664 -2.266 -3.576 1 87 101 GLY A C 1
ATOM 783 O O . GLY A 1 101 ? 11.672 -2.711 -2.428 1 87 101 GLY A O 1
ATOM 784 N N . GLN A 1 102 ? 12.297 -1.113 -4.02 1 89.31 102 GLN A N 1
ATOM 785 C CA . GLN A 1 102 ? 12.898 -0.251 -3.006 1 89.31 102 GLN A CA 1
ATOM 786 C C . GLN A 1 102 ? 11.938 0.868 -2.6 1 89.31 102 GLN A C 1
ATOM 788 O O . GLN A 1 102 ? 11.992 1.354 -1.468 1 89.31 102 GLN A O 1
ATOM 793 N N . LEU A 1 103 ? 11.109 1.241 -3.482 1 93.94 103 LEU A N 1
ATOM 794 C CA . LEU A 1 103 ? 10.305 2.434 -3.26 1 93.94 103 LEU A CA 1
ATOM 795 C C . LEU A 1 103 ? 8.914 2.057 -2.758 1 93.94 103 LEU A C 1
ATOM 797 O O . LEU A 1 103 ? 8.227 2.873 -2.135 1 93.94 103 LEU A O 1
ATOM 801 N N . TYR A 1 104 ? 8.516 0.943 -3.055 1 95.88 104 TYR A N 1
ATOM 802 C CA . TYR A 1 104 ? 7.203 0.396 -2.717 1 95.88 104 TYR A CA 1
ATOM 803 C C . TYR A 1 104 ? 7.332 -1.009 -2.139 1 95.88 104 TYR A C 1
ATOM 805 O O . TYR A 1 104 ? 7.625 -1.961 -2.865 1 95.88 104 TYR A O 1
ATOM 813 N N . ARG A 1 105 ? 7.105 -1.078 -0.773 1 94.31 105 ARG A N 1
ATOM 814 C CA . ARG A 1 105 ? 7.469 -2.299 -0.063 1 94.31 105 ARG A CA 1
ATOM 815 C C . ARG A 1 105 ? 6.348 -2.752 0.864 1 94.31 105 ARG A C 1
ATOM 817 O O . ARG A 1 105 ? 5.445 -1.972 1.184 1 94.31 105 ARG A O 1
ATOM 824 N N . TRP A 1 106 ? 6.371 -3.977 1.245 1 94.62 106 TRP A N 1
ATOM 825 C CA . TRP A 1 106 ? 5.363 -4.504 2.156 1 94.62 106 TRP A CA 1
ATOM 826 C C . TRP A 1 106 ? 6.012 -5.281 3.297 1 94.62 106 TRP A C 1
ATOM 828 O O . TRP A 1 106 ? 7.176 -5.68 3.203 1 94.62 106 TRP A O 1
ATOM 838 N N . ARG A 1 107 ? 5.242 -5.395 4.363 1 93.5 107 ARG A N 1
ATOM 839 C CA . ARG A 1 107 ? 5.641 -6.055 5.602 1 93.5 107 ARG A CA 1
ATOM 840 C C . ARG A 1 107 ? 4.902 -7.379 5.777 1 93.5 107 ARG A C 1
ATOM 842 O O . ARG A 1 107 ? 3.812 -7.562 5.23 1 93.5 107 ARG A O 1
ATOM 849 N N . PRO A 1 108 ? 5.547 -8.305 6.52 1 94.25 108 PRO A N 1
ATOM 850 C CA . PRO A 1 108 ? 4.828 -9.547 6.812 1 94.25 108 PRO A CA 1
ATOM 851 C C . PRO A 1 108 ? 3.637 -9.328 7.746 1 94.25 108 PRO A C 1
ATOM 853 O O . PRO A 1 108 ? 3.479 -8.242 8.305 1 94.25 108 PRO A O 1
ATOM 856 N N . LEU A 1 109 ? 2.828 -10.344 7.859 1 92.62 109 LEU A N 1
ATOM 857 C CA . LEU A 1 109 ? 1.667 -10.305 8.742 1 92.62 109 LEU A CA 1
ATOM 858 C C . LEU A 1 109 ? 2.059 -10.656 10.172 1 92.62 109 LEU A C 1
ATOM 860 O O . LEU A 1 109 ? 1.36 -10.281 11.117 1 92.62 109 LEU A O 1
ATOM 864 N N . THR A 1 110 ? 3.051 -11.422 10.531 1 86.25 110 THR A N 1
ATOM 865 C CA . THR A 1 110 ? 3.342 -11.969 11.852 1 86.25 110 THR A CA 1
ATOM 866 C C . THR A 1 110 ? 4.594 -11.328 12.445 1 86.25 110 THR A C 1
ATOM 868 O O . THR A 1 110 ? 4.812 -11.375 13.656 1 86.25 110 THR A O 1
ATOM 871 N N . GLY A 1 111 ? 5.453 -10.711 11.773 1 71.31 111 GLY A N 1
ATOM 872 C CA . GLY A 1 111 ? 6.73 -10.289 12.328 1 71.31 111 GLY A CA 1
ATOM 873 C C . GLY A 1 111 ? 7.168 -8.914 11.844 1 71.31 111 GLY A C 1
ATOM 874 O O . GLY A 1 111 ? 7.766 -8.797 10.773 1 71.31 111 GLY A O 1
ATOM 875 N N . LEU A 1 112 ? 6.906 -8.008 12.812 1 66.06 112 LEU A N 1
ATOM 876 C CA . LEU A 1 112 ? 7.211 -6.664 12.344 1 66.06 112 LEU A CA 1
ATOM 877 C C . LEU A 1 112 ? 8.477 -6.133 13 1 66.06 112 LEU A C 1
ATOM 879 O O . LEU A 1 112 ? 9.109 -5.207 12.492 1 66.06 112 LEU A O 1
ATOM 883 N N . ASN A 1 113 ? 8.789 -6.781 14.016 1 69.25 113 ASN A N 1
ATOM 884 C CA . ASN A 1 113 ? 9.93 -6.238 14.75 1 69.25 113 ASN A CA 1
ATOM 885 C C . ASN A 1 113 ? 11.242 -6.828 14.258 1 69.25 113 ASN A C 1
ATOM 887 O O . ASN A 1 113 ? 11.5 -8.023 14.43 1 69.25 113 ASN A O 1
ATOM 891 N N . SER A 1 114 ? 12.07 -6 13.758 1 69.12 114 SER A N 1
ATOM 892 C CA . SER A 1 114 ? 13.312 -6.438 13.133 1 69.12 114 SER A CA 1
ATOM 893 C C . SER A 1 114 ? 14.281 -6.996 14.172 1 69.12 114 SER A C 1
ATOM 895 O O . SER A 1 114 ? 15.227 -7.707 13.828 1 69.12 114 SER A O 1
ATOM 897 N N . LYS A 1 115 ? 14.039 -6.664 15.328 1 71.56 115 LYS A N 1
ATOM 898 C CA . LYS A 1 115 ? 14.922 -7.172 16.375 1 71.56 115 LYS A CA 1
ATOM 899 C C . LYS A 1 115 ? 14.578 -8.617 16.734 1 71.56 115 LYS A C 1
ATOM 901 O O . LYS A 1 115 ? 15.414 -9.344 17.266 1 71.56 115 LYS A O 1
ATOM 906 N N . THR A 1 116 ? 13.469 -8.984 16.2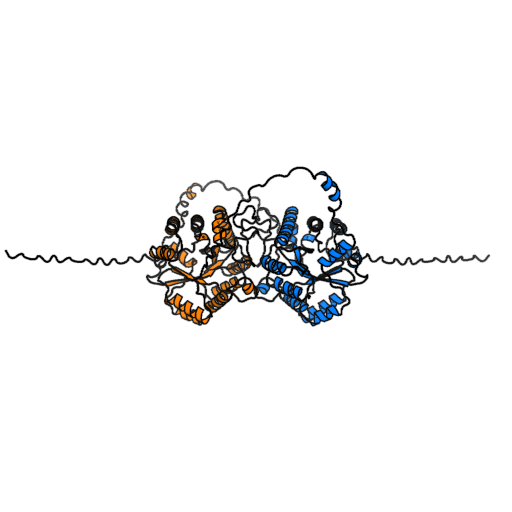81 1 76.12 116 THR A N 1
ATOM 907 C CA . THR A 1 116 ? 13.047 -10.297 16.75 1 76.12 116 THR A CA 1
ATOM 908 C C . THR A 1 116 ? 12.602 -11.172 15.578 1 76.12 116 THR A C 1
ATOM 910 O O . THR A 1 116 ? 12.516 -12.391 15.703 1 76.12 116 THR A O 1
ATOM 913 N N . SER A 1 117 ? 12.414 -10.5 14.523 1 85.5 117 SER A N 1
ATOM 914 C CA . SER A 1 117 ? 11.906 -11.258 13.383 1 85.5 117 SER A CA 1
ATOM 915 C C . SER A 1 117 ? 13 -11.492 12.344 1 85.5 117 SER A C 1
ATOM 917 O O . SER A 1 117 ? 13.773 -10.586 12.031 1 85.5 117 SER A O 1
ATOM 919 N N . THR A 1 118 ? 13.055 -12.695 11.828 1 91.94 118 THR A N 1
ATOM 920 C CA . THR A 1 118 ? 13.992 -13.023 10.758 1 91.94 118 THR A CA 1
ATOM 921 C C . THR A 1 118 ? 13.359 -12.805 9.391 1 91.94 118 THR A C 1
ATOM 923 O O . THR A 1 118 ? 13.977 -13.094 8.359 1 91.94 118 THR A O 1
ATOM 926 N N . LEU A 1 119 ? 12.141 -12.297 9.375 1 93 119 LEU A N 1
ATOM 927 C CA . LEU A 1 119 ? 11.398 -12.148 8.125 1 93 119 LEU A CA 1
ATOM 928 C C . LEU A 1 119 ? 11.609 -10.766 7.527 1 93 119 LEU A C 1
ATOM 930 O O . LEU A 1 119 ? 11.266 -10.523 6.367 1 93 119 LEU A O 1
ATOM 934 N N . VAL A 1 120 ? 12.188 -9.883 8.352 1 93.19 120 VAL A N 1
ATOM 935 C CA . VAL A 1 120 ? 12.172 -8.492 7.91 1 93.19 120 VAL A CA 1
ATOM 936 C C . VAL A 1 120 ? 13.594 -7.938 7.922 1 93.19 120 VAL A C 1
ATOM 938 O O . VAL A 1 120 ? 14.445 -8.398 8.688 1 93.19 120 VAL A O 1
ATOM 941 N N . ASP A 1 121 ? 13.859 -7 7.062 1 92.19 121 ASP A N 1
ATOM 942 C CA . ASP A 1 121 ? 15.109 -6.246 7.055 1 92.19 121 ASP A CA 1
ATOM 943 C C . ASP A 1 121 ? 15.109 -5.168 8.133 1 92.19 121 ASP A C 1
ATOM 945 O O . ASP A 1 121 ? 14.141 -5.035 8.891 1 92.19 121 ASP A O 1
ATOM 949 N N . PRO A 1 122 ? 16.172 -4.398 8.258 1 89.12 122 PRO A N 1
ATOM 950 C CA . PRO A 1 122 ? 16.281 -3.428 9.344 1 89.12 122 PRO A CA 1
ATOM 951 C C . PRO A 1 122 ? 15.219 -2.334 9.266 1 89.12 122 PRO A C 1
ATOM 953 O O . PRO A 1 122 ? 14.945 -1.655 10.266 1 89.12 122 PRO A O 1
ATOM 956 N N . LYS A 1 123 ? 14.625 -2.164 8.125 1 89.5 123 LYS A N 1
ATOM 957 C CA . LYS A 1 123 ? 13.602 -1.142 7.965 1 89.5 123 LYS A CA 1
ATOM 958 C C . LYS A 1 123 ? 12.211 -1.701 8.281 1 89.5 123 LYS A C 1
ATOM 960 O O . LYS A 1 123 ? 11.219 -0.97 8.25 1 89.5 123 LYS A O 1
ATOM 965 N N . GLY A 1 124 ? 12.125 -2.984 8.492 1 89.5 124 GLY A N 1
ATOM 966 C CA . GLY A 1 124 ? 10.867 -3.598 8.906 1 89.5 124 GLY A CA 1
ATOM 967 C C . GLY A 1 124 ? 10.078 -4.172 7.75 1 89.5 124 GLY A C 1
ATOM 968 O O . GLY A 1 124 ? 8.93 -4.59 7.926 1 89.5 124 GLY A O 1
ATOM 969 N N . TYR A 1 125 ? 10.656 -4.129 6.578 1 93.94 125 TYR A N 1
ATOM 970 C CA . TYR A 1 125 ? 10.023 -4.734 5.414 1 93.94 125 TYR A CA 1
ATOM 971 C C . TYR A 1 125 ? 10.547 -6.145 5.176 1 93.94 125 TYR A C 1
ATOM 973 O O . TYR A 1 125 ? 11.617 -6.508 5.672 1 93.94 125 TYR A O 1
ATOM 981 N N . MET A 1 126 ? 9.758 -6.906 4.422 1 95.31 126 MET A N 1
ATOM 982 C CA . MET A 1 126 ? 10.281 -8.195 3.967 1 95.31 126 MET A CA 1
ATOM 983 C C . MET A 1 126 ? 11.578 -8.008 3.188 1 95.31 126 MET A C 1
ATOM 985 O O . MET A 1 126 ? 11.773 -6.977 2.535 1 95.31 126 MET A O 1
ATOM 989 N N . TRP A 1 127 ? 12.406 -9.047 3.266 1 93.62 127 TRP A N 1
ATOM 990 C CA . TRP A 1 127 ? 13.672 -9 2.543 1 93.62 127 TRP A CA 1
ATOM 991 C C . TRP A 1 127 ? 13.438 -8.773 1.053 1 93.62 127 TRP A C 1
ATOM 993 O O . TRP A 1 127 ? 12.453 -9.258 0.49 1 93.62 127 TRP A O 1
ATOM 1003 N N . GLY A 1 128 ? 14.352 -8.117 0.403 1 92.44 128 GLY A N 1
ATOM 1004 C CA . GLY A 1 128 ? 14.203 -7.727 -0.99 1 92.44 128 GLY A CA 1
ATOM 1005 C C . GLY A 1 128 ? 14.391 -8.883 -1.958 1 92.44 128 GLY A C 1
ATOM 1006 O O . GLY A 1 128 ? 13.672 -8.984 -2.955 1 92.44 128 GLY A O 1
ATOM 1007 N N . THR A 1 129 ? 15.367 -9.719 -1.641 1 89.38 129 THR A N 1
ATOM 1008 C CA . THR A 1 129 ? 15.711 -10.773 -2.584 1 89.38 129 THR A CA 1
ATOM 1009 C C . THR A 1 129 ? 15.445 -12.148 -1.978 1 89.38 129 THR A C 1
ATOM 1011 O O . THR A 1 129 ? 15.398 -12.289 -0.754 1 89.38 129 THR A O 1
ATOM 1014 N N . GLU A 1 130 ? 15.32 -13.047 -2.914 1 87 130 GLU A N 1
ATOM 1015 C CA . GLU A 1 130 ? 15.18 -14.438 -2.502 1 87 130 GLU A CA 1
ATOM 1016 C C . GLU A 1 130 ? 16.406 -14.906 -1.72 1 87 130 GLU A C 1
ATOM 1018 O O . GLU A 1 130 ? 16.266 -15.656 -0.746 1 87 130 GLU A O 1
ATOM 1023 N N . LEU A 1 131 ? 17.516 -14.461 -2.113 1 86 131 LEU A N 1
ATOM 1024 C CA . LEU A 1 131 ? 18.75 -14.844 -1.461 1 86 131 LEU A CA 1
ATOM 1025 C C . LEU A 1 131 ? 18.797 -14.344 -0.02 1 86 131 LEU A C 1
ATOM 1027 O O . LEU A 1 131 ? 19.141 -15.094 0.892 1 86 131 LEU A O 1
ATOM 1031 N N . GLN A 1 132 ? 18.406 -13.109 0.186 1 88.69 132 GLN A N 1
ATOM 1032 C CA . GLN A 1 132 ? 18.375 -12.547 1.532 1 88.69 132 GLN A CA 1
ATOM 1033 C C . GLN A 1 132 ? 17.422 -13.328 2.438 1 88.69 132 GLN A C 1
ATOM 1035 O O . GLN A 1 132 ? 17.781 -13.664 3.57 1 88.69 132 GLN A O 1
ATOM 1040 N N . LEU A 1 133 ? 16.312 -13.617 1.9 1 88.06 133 LEU A N 1
ATOM 1041 C CA . LEU A 1 133 ? 15.352 -14.398 2.666 1 88.06 133 LEU A CA 1
ATOM 1042 C C . LEU A 1 133 ? 15.914 -15.781 2.982 1 88.06 133 LEU A C 1
ATOM 1044 O O . LEU A 1 133 ? 15.812 -16.25 4.117 1 88.06 133 LEU A O 1
ATOM 1048 N N . GLY A 1 134 ? 16.453 -16.469 1.934 1 86.75 134 GLY A N 1
ATOM 1049 C CA . GLY A 1 134 ? 17.016 -17.797 2.096 1 86.75 134 GLY A CA 1
ATOM 1050 C C . GLY A 1 134 ? 18.094 -17.875 3.164 1 86.75 134 GLY A C 1
ATOM 1051 O O . GLY A 1 134 ? 18.156 -18.859 3.908 1 86.75 134 GLY A O 1
ATOM 1052 N N . LEU A 1 135 ? 18.812 -16.812 3.377 1 87.62 135 LEU A N 1
ATOM 1053 C CA . LEU A 1 135 ? 19.922 -16.797 4.316 1 87.62 135 LEU A CA 1
ATOM 1054 C C . LEU A 1 135 ? 19.453 -16.469 5.723 1 87.62 135 LEU A C 1
ATOM 1056 O O . LEU A 1 135 ? 20.031 -16.922 6.707 1 87.62 135 LEU A O 1
ATOM 1060 N N . MET A 1 136 ? 18.359 -15.781 5.801 1 86.75 136 MET A N 1
ATOM 1061 C CA . MET A 1 136 ? 18.078 -15.156 7.09 1 86.75 136 MET A CA 1
ATOM 1062 C C . MET A 1 136 ? 16.859 -15.797 7.746 1 86.75 136 MET A C 1
ATOM 1064 O O . MET A 1 136 ? 16.734 -15.797 8.969 1 86.75 136 MET A O 1
ATOM 1068 N N . ALA A 1 137 ? 16.031 -16.328 6.957 1 88.44 137 ALA A N 1
ATOM 1069 C CA . ALA A 1 137 ? 14.688 -16.594 7.461 1 88.44 137 ALA A CA 1
ATOM 1070 C C . ALA A 1 137 ? 14.656 -17.875 8.273 1 88.44 137 ALA A C 1
ATOM 1072 O O . ALA A 1 137 ? 15.18 -18.906 7.836 1 88.44 137 ALA A O 1
ATOM 1073 N N . ASP A 1 138 ? 14.117 -17.812 9.43 1 94.12 138 ASP A N 1
ATOM 1074 C CA . ASP A 1 138 ? 13.781 -18.969 10.25 1 94.12 138 ASP A CA 1
ATOM 1075 C C . ASP A 1 138 ? 12.594 -19.734 9.664 1 94.12 138 ASP A C 1
ATOM 1077 O O . ASP A 1 138 ? 11.516 -19.172 9.477 1 94.12 138 ASP A O 1
ATOM 1081 N N . PRO A 1 139 ? 12.82 -21.062 9.477 1 95.25 139 PRO A N 1
ATOM 1082 C CA . PRO A 1 139 ? 11.766 -21.844 8.828 1 95.25 139 PRO A CA 1
ATOM 1083 C C . PRO A 1 139 ? 10.453 -21.828 9.609 1 95.25 139 PRO A C 1
ATOM 1085 O O . PRO A 1 139 ? 9.375 -21.859 9.016 1 95.25 139 PRO A O 1
ATOM 1088 N N . GLU A 1 140 ? 10.516 -21.781 10.867 1 95.06 140 GLU A N 1
ATOM 1089 C CA . GLU A 1 140 ? 9.281 -21.766 11.648 1 95.06 140 GLU A CA 1
ATOM 1090 C C . GLU A 1 140 ? 8.555 -20.438 11.516 1 95.06 140 GLU A C 1
ATOM 1092 O O . GLU A 1 140 ? 7.32 -20.391 11.539 1 95.06 140 GLU A O 1
ATOM 1097 N N . GLU A 1 141 ? 9.289 -19.359 11.383 1 94.81 141 GLU A N 1
ATOM 1098 C CA . GLU A 1 141 ? 8.664 -18.078 11.117 1 94.81 141 GLU A CA 1
ATOM 1099 C C . GLU A 1 141 ? 8.023 -18.047 9.734 1 94.81 141 GLU A C 1
ATOM 1101 O O . GLU A 1 141 ? 6.957 -17.453 9.555 1 94.81 141 GLU A O 1
ATOM 1106 N N . ILE A 1 142 ? 8.68 -18.719 8.852 1 96.06 142 ILE A N 1
ATOM 1107 C CA . ILE A 1 142 ? 8.125 -18.828 7.508 1 96.06 142 ILE A CA 1
ATOM 1108 C C . ILE A 1 142 ? 6.812 -19.609 7.555 1 96.06 142 ILE A C 1
ATOM 1110 O O . ILE A 1 142 ? 5.816 -19.188 6.961 1 96.06 142 ILE A O 1
ATOM 1114 N N . ARG A 1 143 ? 6.816 -20.719 8.258 1 96.94 143 ARG A N 1
ATOM 1115 C CA . ARG A 1 143 ? 5.609 -21.516 8.398 1 96.94 143 ARG A CA 1
ATOM 1116 C C . ARG A 1 143 ? 4.461 -20.688 8.977 1 96.94 143 ARG A C 1
ATOM 1118 O O . ARG A 1 143 ? 3.348 -20.719 8.445 1 96.94 143 ARG A O 1
ATOM 1125 N N . ARG A 1 144 ? 4.758 -19.938 10.016 1 95.31 144 ARG A N 1
ATOM 11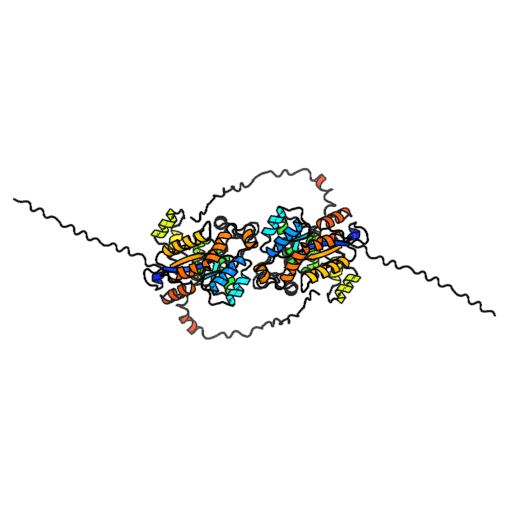26 C CA . ARG A 1 144 ? 3.742 -19.109 10.664 1 95.31 144 ARG A CA 1
ATOM 1127 C C . ARG A 1 144 ? 3.227 -18.031 9.719 1 95.31 144 ARG A C 1
ATOM 1129 O O . ARG A 1 144 ? 2.027 -17.75 9.688 1 95.31 144 ARG A O 1
ATOM 1136 N N . GLU A 1 145 ? 4.113 -17.453 8.969 1 95.88 145 GLU A N 1
ATOM 1137 C CA . GLU A 1 145 ? 3.73 -16.406 8.016 1 95.88 145 GLU A CA 1
ATOM 1138 C C . GLU A 1 145 ? 2.834 -16.969 6.918 1 95.88 145 GLU A C 1
ATOM 1140 O O . GLU A 1 145 ? 1.813 -16.359 6.578 1 95.88 145 GLU A O 1
ATOM 1145 N N . ILE A 1 146 ? 3.164 -18.125 6.441 1 98.12 146 ILE A N 1
ATOM 1146 C CA . ILE A 1 146 ? 2.375 -18.766 5.395 1 98.12 146 ILE A CA 1
ATOM 1147 C C . ILE A 1 146 ? 0.974 -19.062 5.918 1 98.12 146 ILE A C 1
ATOM 1149 O O . ILE A 1 146 ? -0.023 -18.766 5.258 1 98.12 146 ILE A O 1
ATOM 1153 N N . GLU A 1 147 ? 0.9 -19.594 7.086 1 97.56 147 GLU A N 1
ATOM 1154 C CA . GLU A 1 147 ? -0.388 -19.922 7.688 1 97.56 147 GLU A CA 1
ATOM 1155 C C . GLU A 1 147 ? -1.225 -18.656 7.918 1 97.56 147 GLU A C 1
ATOM 1157 O O . GLU A 1 147 ? -2.438 -18.672 7.699 1 97.56 147 GLU A O 1
ATOM 1162 N N . ALA A 1 148 ? -0.551 -17.656 8.336 1 95.44 148 ALA A N 1
ATOM 1163 C CA . ALA A 1 148 ? -1.247 -16.391 8.57 1 95.44 148 ALA A CA 1
ATOM 1164 C C . ALA A 1 148 ? -1.799 -15.82 7.262 1 95.44 148 ALA A C 1
ATOM 1166 O O . ALA A 1 148 ? -2.906 -15.281 7.23 1 95.44 148 ALA A O 1
ATOM 1167 N N . GLN A 1 149 ? -1.04 -15.914 6.219 1 97.81 149 GLN A N 1
ATOM 1168 C CA . GLN A 1 149 ? -1.478 -15.414 4.918 1 97.81 149 GLN A CA 1
ATOM 1169 C C . GLN A 1 149 ? -2.684 -16.188 4.402 1 97.81 149 GLN A C 1
ATOM 1171 O O . GLN A 1 149 ? -3.645 -15.602 3.904 1 97.81 149 GLN A O 1
ATOM 1176 N N . ILE A 1 150 ? -2.662 -17.5 4.559 1 98.69 150 ILE A N 1
ATOM 1177 C CA . ILE A 1 150 ? -3.789 -18.328 4.156 1 98.69 150 ILE A CA 1
ATOM 1178 C C . ILE A 1 150 ? -5.016 -17.969 4.988 1 98.69 150 ILE A C 1
ATOM 1180 O O . ILE A 1 150 ? -6.113 -17.797 4.449 1 98.69 150 ILE A O 1
ATOM 1184 N N . ALA A 1 151 ? -4.82 -17.828 6.27 1 97.31 151 ALA A N 1
ATOM 1185 C CA . ALA A 1 151 ? -5.914 -17.5 7.18 1 97.31 151 ALA A CA 1
ATOM 1186 C C . ALA A 1 151 ? -6.543 -16.156 6.82 1 97.31 151 ALA A C 1
ATOM 1188 O O . ALA A 1 151 ? -7.77 -16.016 6.84 1 97.31 151 ALA A O 1
ATOM 1189 N N . LYS A 1 152 ? -5.727 -15.227 6.543 1 96.56 152 LYS A N 1
ATOM 1190 C CA . LYS A 1 152 ? -6.23 -13.898 6.188 1 96.56 152 LYS A CA 1
ATOM 1191 C C . LYS A 1 152 ? -7.074 -13.953 4.918 1 96.56 152 LYS A C 1
ATOM 1193 O O . LYS A 1 152 ? -8.117 -13.305 4.836 1 96.56 152 LYS A O 1
ATOM 1198 N N . VAL A 1 153 ? -6.641 -14.664 3.941 1 98.38 153 VAL A N 1
ATOM 1199 C CA . VAL A 1 153 ? -7.375 -14.812 2.689 1 98.38 153 VAL A CA 1
ATOM 1200 C C . VAL A 1 153 ? -8.727 -15.477 2.953 1 98.38 153 VAL A C 1
ATOM 1202 O O . VAL A 1 153 ? -9.758 -15.016 2.469 1 98.38 153 VAL A O 1
ATOM 1205 N N . ARG A 1 154 ? -8.742 -16.5 3.752 1 98.06 154 ARG A N 1
ATOM 1206 C CA . ARG A 1 154 ? -9.984 -17.188 4.105 1 98.06 154 ARG A CA 1
ATOM 1207 C C . ARG A 1 154 ? -10.914 -16.266 4.879 1 98.06 154 ARG A C 1
ATOM 1209 O O . ARG A 1 154 ? -12.117 -16.219 4.609 1 98.06 154 ARG A O 1
ATOM 1216 N N . ALA A 1 155 ? -10.359 -15.531 5.793 1 96.44 155 ALA A N 1
ATOM 1217 C CA . ALA A 1 155 ? -11.148 -14.617 6.617 1 96.44 155 ALA A CA 1
ATOM 1218 C C . ALA A 1 155 ? -11.797 -13.531 5.766 1 96.44 155 ALA A C 1
ATOM 1220 O O . ALA A 1 155 ? -12.836 -12.977 6.133 1 96.44 155 ALA A O 1
ATOM 1221 N N . ALA A 1 156 ? -11.203 -13.297 4.66 1 96.5 156 ALA A N 1
ATOM 1222 C CA . ALA A 1 156 ? -11.727 -12.266 3.768 1 96.5 156 ALA A CA 1
ATOM 1223 C C . ALA A 1 156 ? -12.828 -12.82 2.873 1 96.5 156 ALA A C 1
ATOM 1225 O O . ALA A 1 156 ? -13.383 -12.102 2.037 1 96.5 156 ALA A O 1
ATOM 1226 N N . GLY A 1 157 ? -13.109 -14.055 2.98 1 96.25 157 GLY A N 1
ATOM 1227 C CA . GLY A 1 157 ? -14.211 -14.664 2.256 1 96.25 157 GLY A CA 1
ATOM 1228 C C . GLY A 1 157 ? -13.773 -15.367 0.985 1 96.25 157 GLY A C 1
ATOM 1229 O O . GLY A 1 157 ? -14.609 -15.75 0.166 1 96.25 157 GLY A O 1
ATOM 1230 N N . ILE A 1 158 ? -12.492 -15.547 0.813 1 97.62 158 ILE A N 1
ATOM 1231 C CA . ILE A 1 158 ? -11.961 -16.234 -0.355 1 97.62 158 ILE A CA 1
ATOM 1232 C C . ILE A 1 158 ? -11.609 -17.672 0.016 1 97.62 158 ILE A C 1
ATOM 1234 O O . ILE A 1 158 ? -10.93 -17.922 1.016 1 97.62 158 ILE A O 1
ATOM 1238 N N . GLN A 1 159 ? -12.117 -18.609 -0.702 1 96.94 159 GLN A N 1
ATOM 1239 C CA . GLN A 1 159 ? -11.656 -19.984 -0.605 1 96.94 159 GLN A CA 1
ATOM 1240 C C . GLN A 1 159 ? -10.531 -20.266 -1.597 1 96.94 159 GLN A C 1
ATOM 1242 O O . GLN A 1 159 ? -10.773 -20.453 -2.787 1 96.94 159 GLN A O 1
ATOM 1247 N N . PRO A 1 160 ? -9.32 -20.328 -1.084 1 98.38 160 PRO A N 1
ATOM 1248 C CA . PRO A 1 160 ? -8.195 -20.406 -2.016 1 98.38 160 PRO A CA 1
ATOM 1249 C C . PRO A 1 160 ? -8.203 -21.703 -2.834 1 98.38 160 PRO A C 1
ATOM 1251 O O . PRO A 1 160 ? -8.461 -22.781 -2.289 1 98.38 160 PRO A O 1
ATOM 1254 N N . THR A 1 161 ? -7.867 -21.547 -4.078 1 98.62 161 THR A N 1
ATOM 1255 C CA . THR A 1 161 ? -7.887 -22.688 -4.977 1 98.62 161 THR A CA 1
ATOM 1256 C C . THR A 1 161 ? -6.492 -23.297 -5.113 1 98.62 161 THR A C 1
ATOM 1258 O O . THR A 1 161 ? -6.348 -24.453 -5.504 1 98.62 161 THR A O 1
ATOM 1261 N N . HIS A 1 162 ? -5.504 -22.547 -4.855 1 98.88 162 HIS A N 1
ATOM 1262 C CA . HIS A 1 162 ? -4.117 -22.984 -4.973 1 98.88 162 HIS A CA 1
ATOM 1263 C C . HIS A 1 162 ? -3.18 -22.078 -4.188 1 98.88 162 HIS A C 1
ATOM 1265 O O . HIS A 1 162 ? -3.574 -20.984 -3.764 1 98.88 162 HIS A O 1
ATOM 1271 N N . LEU A 1 163 ? -2.008 -22.594 -3.896 1 98.81 163 LEU A N 1
ATOM 1272 C CA . LEU A 1 163 ? -0.914 -21.812 -3.316 1 98.81 163 LEU A CA 1
ATOM 1273 C C . LEU A 1 163 ? 0.197 -21.594 -4.34 1 98.81 163 LEU A C 1
ATOM 1275 O O . LEU A 1 163 ? 0.647 -22.547 -4.984 1 98.81 163 LEU A O 1
ATOM 1279 N N . HIS A 1 164 ? 0.531 -20.359 -4.516 1 98.44 164 HIS A N 1
ATOM 1280 C CA . HIS A 1 164 ? 1.612 -19.969 -5.414 1 98.44 164 HIS A CA 1
ATOM 1281 C C . HIS A 1 164 ? 2.707 -19.219 -4.668 1 98.44 164 HIS A C 1
ATOM 1283 O O . HIS A 1 164 ? 2.428 -18.234 -3.975 1 98.44 164 HIS A O 1
ATOM 1289 N N . PRO A 1 165 ? 3.93 -19.703 -4.777 1 96.94 165 PRO A N 1
ATOM 1290 C CA . PRO A 1 165 ? 4.992 -18.953 -4.109 1 96.94 165 PRO A CA 1
ATOM 1291 C C . PRO A 1 165 ? 5.438 -17.734 -4.914 1 96.94 165 PRO A C 1
ATOM 1293 O O . PRO A 1 165 ? 5.977 -17.875 -6.016 1 96.94 165 PRO A O 1
ATOM 1296 N N . PHE A 1 166 ? 5.312 -16.562 -4.359 1 96.19 166 PHE A N 1
ATOM 1297 C CA . PHE A 1 166 ? 5.766 -15.336 -4.996 1 96.19 166 PHE A CA 1
ATOM 1298 C C . PHE A 1 166 ? 7.258 -15.398 -5.297 1 96.19 166 PHE A C 1
ATOM 1300 O O . PHE A 1 166 ? 8.062 -15.672 -4.406 1 96.19 166 PHE A O 1
ATOM 1307 N N . MET A 1 167 ? 7.59 -15.242 -6.578 1 92.31 167 MET A N 1
ATOM 1308 C CA . MET A 1 167 ? 8.953 -15.188 -7.094 1 92.31 167 MET A CA 1
ATOM 1309 C C . MET A 1 167 ? 9.695 -16.484 -6.797 1 92.31 167 MET A C 1
ATOM 1311 O O . MET A 1 167 ? 10.93 -16.516 -6.785 1 92.31 167 MET A O 1
ATOM 1315 N N . GLY A 1 168 ? 9.023 -17.562 -6.414 1 90.94 168 GLY A N 1
ATOM 1316 C CA . GLY A 1 168 ? 9.602 -18.875 -6.234 1 90.94 168 GLY A CA 1
ATOM 1317 C C . GLY A 1 168 ? 10.5 -18.969 -5.012 1 90.94 168 GLY A C 1
ATOM 1318 O O . GLY A 1 168 ? 11.367 -19.844 -4.941 1 90.94 168 GLY A O 1
ATOM 1319 N N . VAL A 1 169 ? 10.273 -18.141 -4.059 1 89.81 169 VAL A N 1
ATOM 1320 C CA . VAL A 1 169 ? 11.18 -18.016 -2.922 1 89.81 169 VAL A CA 1
ATOM 1321 C C . VAL A 1 169 ? 11.172 -19.312 -2.111 1 89.81 169 VAL A C 1
ATOM 1323 O O . VAL A 1 169 ? 12.172 -19.656 -1.477 1 89.81 169 VAL A O 1
ATOM 1326 N N . LEU A 1 170 ? 10.203 -20.047 -2.184 1 93.31 170 LEU A N 1
ATOM 1327 C CA . LEU A 1 170 ? 10.047 -21.234 -1.346 1 93.31 170 LEU A CA 1
ATOM 1328 C C . LEU A 1 170 ? 10.805 -22.422 -1.936 1 93.31 170 LEU A C 1
ATOM 1330 O O . LEU A 1 170 ? 10.977 -23.438 -1.271 1 93.31 170 LEU A O 1
ATOM 1334 N N . PHE A 1 171 ? 11.305 -22.25 -3.127 1 90.56 171 PHE A N 1
ATOM 1335 C CA . PHE A 1 171 ? 12.102 -23.297 -3.766 1 90.56 171 PHE A CA 1
ATOM 1336 C C . PHE A 1 171 ? 13.578 -23.125 -3.447 1 90.56 171 PHE A C 1
ATOM 1338 O O . PHE A 1 171 ? 14.398 -23.953 -3.818 1 90.56 171 PHE A O 1
ATOM 1345 N N . MET A 1 172 ? 13.891 -22.109 -2.672 1 88 172 MET A N 1
ATOM 1346 C CA . MET A 1 172 ? 15.289 -21.719 -2.482 1 88 172 MET A CA 1
ATOM 1347 C C . MET A 1 172 ? 15.984 -22.656 -1.501 1 88 172 MET A C 1
ATOM 1349 O O . MET A 1 172 ? 17.203 -22.766 -1.506 1 88 172 MET A O 1
ATOM 1353 N N . ARG A 1 173 ? 15.266 -23.234 -0.614 1 91.56 173 ARG A N 1
ATOM 1354 C CA . ARG A 1 173 ? 15.766 -24.141 0.417 1 91.56 173 ARG A CA 1
ATOM 1355 C C . ARG A 1 173 ? 14.875 -25.359 0.555 1 91.56 173 ARG A C 1
ATOM 1357 O O . ARG A 1 173 ? 13.664 -25.281 0.361 1 91.56 173 ARG A O 1
ATOM 1364 N N . GLU A 1 174 ? 15.57 -26.438 0.925 1 93.31 174 GLU A N 1
ATOM 1365 C CA . GLU A 1 174 ? 14.836 -27.688 1.099 1 93.31 174 GLU A CA 1
ATOM 1366 C C . GLU A 1 174 ? 13.789 -27.562 2.197 1 93.31 174 GLU A C 1
ATOM 1368 O O . GLU A 1 174 ? 12.664 -28.062 2.049 1 93.31 174 GLU A O 1
ATOM 1373 N N . ASP A 1 175 ? 14.141 -26.953 3.303 1 95.62 175 ASP A N 1
ATOM 1374 C CA . ASP A 1 175 ? 13.203 -26.859 4.422 1 95.62 175 ASP A CA 1
ATOM 1375 C C . ASP A 1 175 ? 12.031 -25.938 4.082 1 95.62 175 ASP A C 1
ATOM 1377 O O . ASP A 1 175 ? 10.898 -26.188 4.516 1 95.62 175 ASP A O 1
ATOM 1381 N N . LEU A 1 176 ? 12.258 -24.922 3.291 1 95.88 176 LEU A N 1
ATOM 1382 C CA . LEU A 1 176 ? 11.172 -24.047 2.865 1 95.88 176 LEU A CA 1
ATOM 1383 C C . LEU A 1 176 ? 10.25 -24.75 1.888 1 95.88 176 LEU A C 1
ATOM 1385 O O . LEU A 1 176 ? 9.023 -24.625 1.975 1 95.88 176 LEU A O 1
ATOM 1389 N N . LEU A 1 177 ? 10.867 -25.531 1.015 1 96.81 177 LEU A N 1
ATOM 1390 C CA . LEU A 1 177 ? 10.07 -26.328 0.094 1 96.81 177 LEU A CA 1
ATOM 1391 C C . LEU A 1 177 ? 9.188 -27.312 0.856 1 96.81 177 LEU A C 1
ATOM 1393 O O . LEU A 1 177 ? 8.008 -27.469 0.535 1 96.81 177 LEU A O 1
ATOM 1397 N N . LYS A 1 178 ? 9.742 -27.906 1.821 1 97.81 178 LYS A N 1
ATOM 1398 C CA . LYS A 1 178 ? 9.008 -28.859 2.648 1 97.81 178 LYS A CA 1
ATOM 1399 C C . LYS A 1 178 ? 7.828 -28.172 3.344 1 97.81 178 LYS A C 1
ATOM 1401 O O . LYS A 1 178 ? 6.711 -28.703 3.334 1 97.81 178 LYS A O 1
ATOM 1406 N N . ILE A 1 179 ? 8.07 -27.047 3.922 1 98.12 179 ILE A N 1
ATOM 1407 C CA . ILE A 1 179 ? 7.02 -26.281 4.594 1 98.12 179 ILE A CA 1
ATOM 1408 C C . ILE A 1 179 ? 5.918 -25.938 3.596 1 98.12 179 ILE A C 1
ATOM 1410 O O . ILE A 1 179 ? 4.73 -26.062 3.898 1 98.12 179 ILE A O 1
ATOM 1414 N N . TYR A 1 180 ? 6.359 -25.547 2.439 1 98.31 180 TYR A N 1
ATOM 1415 C CA . TYR A 1 180 ? 5.453 -25.156 1.367 1 98.31 180 TYR A CA 1
ATOM 1416 C C . TYR A 1 180 ? 4.508 -26.297 1.004 1 98.31 180 TYR A C 1
ATOM 1418 O O . TYR A 1 180 ? 3.285 -26.141 1.078 1 98.31 180 TYR A O 1
ATOM 1426 N N . LEU A 1 181 ? 4.988 -27.438 0.757 1 98.62 181 LEU A N 1
ATOM 1427 C CA . LEU A 1 181 ? 4.203 -28.562 0.273 1 98.62 181 LEU A CA 1
ATOM 1428 C C . LEU A 1 181 ? 3.418 -29.203 1.411 1 98.62 181 LEU A C 1
ATOM 1430 O O . LEU A 1 181 ? 2.279 -29.641 1.22 1 98.62 181 LEU A O 1
ATOM 1434 N N . GLU A 1 182 ? 3.986 -29.234 2.57 1 98.12 182 GLU A N 1
ATOM 1435 C CA . GLU A 1 182 ? 3.264 -29.75 3.729 1 98.12 182 GLU A CA 1
ATOM 1436 C C . GLU A 1 182 ? 2.047 -28.891 4.051 1 98.12 182 GLU A C 1
ATOM 1438 O O . GLU A 1 182 ? 0.98 -29.406 4.379 1 98.12 182 GLU A O 1
ATOM 1443 N N . THR A 1 183 ? 2.275 -27.594 3.98 1 98.44 183 THR A N 1
ATOM 1444 C CA . THR A 1 183 ? 1.173 -26.672 4.242 1 98.44 183 THR A CA 1
ATOM 1445 C C . THR A 1 183 ? 0.059 -26.859 3.215 1 98.44 183 THR A C 1
ATOM 1447 O O . THR A 1 183 ? -1.123 -26.844 3.564 1 98.44 183 THR A O 1
ATOM 1450 N N . ALA A 1 184 ? 0.427 -27.062 2.041 1 98.62 184 ALA A N 1
ATOM 1451 C CA . ALA A 1 184 ? -0.544 -27.297 0.976 1 98.62 184 ALA A CA 1
ATOM 1452 C C . ALA A 1 184 ? -1.381 -28.531 1.268 1 98.62 184 ALA A C 1
ATOM 1454 O O . ALA A 1 184 ? -2.611 -28.5 1.206 1 98.62 184 ALA A O 1
ATOM 1455 N N . GLU A 1 185 ? -0.754 -29.609 1.604 1 98.06 185 GLU A N 1
ATOM 1456 C CA . GLU A 1 185 ? -1.441 -30.875 1.886 1 98.06 185 GLU A CA 1
ATOM 1457 C C . GLU A 1 185 ? -2.326 -30.75 3.123 1 98.06 185 GLU A C 1
ATOM 1459 O O . GLU A 1 185 ? -3.477 -31.188 3.117 1 98.06 185 GLU A O 1
ATOM 1464 N N . LYS A 1 186 ? -1.731 -30.094 4.117 1 97.19 186 LYS A N 1
ATOM 1465 C CA . LYS A 1 186 ? -2.473 -29.906 5.363 1 97.19 186 LYS A CA 1
ATOM 1466 C C . LYS A 1 186 ? -3.773 -29.141 5.125 1 97.19 186 LYS A C 1
ATOM 1468 O O . LYS A 1 186 ? -4.797 -29.453 5.738 1 97.19 186 LYS A O 1
ATOM 1473 N N . ASN A 1 187 ? -3.725 -28.219 4.25 1 97.5 187 ASN A N 1
ATOM 1474 C CA . ASN A 1 187 ? -4.887 -27.375 3.994 1 97.5 187 ASN A CA 1
ATOM 1475 C C . ASN A 1 187 ? -5.711 -27.891 2.82 1 97.5 187 ASN A C 1
ATOM 1477 O O . ASN A 1 187 ? -6.77 -27.344 2.508 1 97.5 187 ASN A O 1
ATOM 1481 N N . TRP A 1 188 ? -5.25 -28.938 2.172 1 97.44 188 TRP A N 1
ATOM 1482 C CA . TRP A 1 188 ? -5.883 -29.516 0.991 1 97.44 188 TRP A CA 1
ATOM 1483 C C . TRP A 1 188 ? -6.078 -28.453 -0.093 1 97.44 188 TRP A C 1
ATOM 1485 O O . TRP A 1 188 ? -7.164 -28.344 -0.664 1 97.44 188 TRP A O 1
ATOM 1495 N N . ILE A 1 189 ? -5.117 -27.641 -0.219 1 98.56 189 ILE A N 1
ATOM 1496 C CA . ILE A 1 189 ? -4.977 -26.625 -1.268 1 98.56 189 ILE A CA 1
ATOM 1497 C C . ILE A 1 189 ? -3.734 -26.922 -2.105 1 98.56 189 ILE A C 1
ATOM 1499 O O . ILE A 1 189 ? -2.609 -26.859 -1.604 1 98.56 189 ILE A O 1
ATOM 1503 N N . PRO A 1 190 ? -3.961 -27.281 -3.357 1 98.69 190 PRO A N 1
ATOM 1504 C CA . PRO A 1 190 ? -2.787 -27.688 -4.137 1 98.69 190 PRO A CA 1
ATOM 1505 C C . PRO A 1 190 ? -1.756 -26.562 -4.266 1 98.69 190 PRO A C 1
ATOM 1507 O O . PRO A 1 190 ? -2.123 -25.391 -4.402 1 98.69 190 PRO A O 1
ATOM 1510 N N . ALA A 1 191 ? -0.474 -26.953 -4.199 1 98.75 191 ALA A N 1
ATOM 1511 C CA . ALA A 1 191 ? 0.656 -26.062 -4.43 1 98.75 191 ALA A CA 1
ATOM 1512 C C . ALA A 1 191 ? 1.061 -26.047 -5.898 1 98.75 191 ALA A C 1
ATOM 1514 O O . ALA A 1 191 ? 1.067 -27.094 -6.551 1 98.75 191 ALA A O 1
ATOM 1515 N N . VAL A 1 192 ? 1.342 -24.875 -6.414 1 98.62 192 VAL A N 1
ATOM 1516 C CA . VAL A 1 192 ? 1.919 -24.781 -7.754 1 98.62 192 VAL A CA 1
ATOM 1517 C C . VAL A 1 192 ? 3.361 -25.281 -7.727 1 98.62 192 VAL A C 1
ATOM 1519 O O . VAL A 1 192 ? 4.25 -24.609 -7.203 1 98.62 192 VAL A O 1
ATOM 1522 N N . VAL A 1 193 ? 3.564 -26.469 -8.227 1 98.06 193 VAL A N 1
ATOM 1523 C CA . VAL A 1 193 ? 4.879 -27.094 -8.281 1 98.06 193 VAL A CA 1
ATOM 1524 C C . VAL A 1 193 ? 4.961 -28.031 -9.484 1 98.06 193 VAL A C 1
ATOM 1526 O O . VAL A 1 193 ? 3.949 -28.594 -9.906 1 98.06 193 VAL A O 1
ATOM 1529 N N . LEU A 1 194 ? 6.148 -28.141 -10.023 1 96.88 194 LEU A N 1
ATOM 1530 C CA . LEU A 1 194 ? 6.359 -29 -11.195 1 96.88 194 LEU A CA 1
ATOM 1531 C C . LEU A 1 194 ? 6.609 -30.438 -10.781 1 96.88 194 LEU A C 1
ATOM 1533 O O . LEU A 1 194 ? 7.297 -30.703 -9.789 1 96.88 194 LEU A O 1
ATOM 1537 N N . GLU A 1 195 ? 6.031 -31.297 -11.57 1 96.5 195 GLU A N 1
ATOM 1538 C CA . GLU A 1 195 ? 6.504 -32.688 -11.5 1 96.5 195 GLU A CA 1
ATOM 1539 C C . GLU A 1 195 ? 7.961 -32.781 -11.93 1 96.5 195 GLU A C 1
ATOM 1541 O O . GLU A 1 195 ? 8.344 -32.281 -12.984 1 96.5 195 GLU A O 1
ATOM 1546 N N . LEU A 1 196 ? 8.734 -33.469 -11.117 1 94.56 196 LEU A N 1
ATOM 1547 C CA . LEU A 1 196 ? 10.156 -33.594 -11.422 1 94.56 196 LEU A CA 1
ATOM 1548 C C . LEU A 1 196 ? 10.453 -34.938 -12.078 1 94.56 196 LEU A C 1
ATOM 1550 O O . LEU A 1 196 ? 10.922 -35.875 -11.414 1 94.56 196 LEU A O 1
ATOM 1554 N N . THR A 1 197 ? 10.32 -35 -13.352 1 93.25 197 THR A N 1
ATOM 1555 C CA . THR A 1 197 ? 10.742 -36.156 -14.117 1 93.25 197 THR A CA 1
ATOM 1556 C C . THR A 1 197 ? 12.258 -36.188 -14.289 1 93.25 197 THR A C 1
ATOM 1558 O O . THR A 1 197 ? 12.922 -35.156 -14.086 1 93.25 197 THR A O 1
ATOM 1561 N N . PRO A 1 198 ? 12.766 -37.312 -14.617 1 92 198 PRO A N 1
ATOM 1562 C CA . PRO A 1 198 ? 14.211 -37.375 -14.852 1 92 198 PRO A CA 1
ATOM 1563 C C . PRO A 1 198 ? 14.68 -36.344 -15.891 1 92 198 PRO A C 1
ATOM 1565 O O . PRO A 1 198 ? 15.734 -35.75 -15.734 1 92 198 PRO A O 1
ATOM 1568 N N . GLU A 1 199 ? 13.914 -36.188 -16.891 1 91.06 199 GLU A N 1
ATOM 1569 C CA . GLU A 1 199 ? 14.25 -35.219 -17.953 1 91.06 199 GLU A CA 1
ATOM 1570 C C . GLU A 1 199 ? 14.258 -33.812 -17.406 1 91.06 199 GLU A C 1
ATOM 1572 O O . GLU A 1 199 ? 15.156 -33.031 -17.734 1 91.06 199 GLU A O 1
ATOM 1577 N N . LYS A 1 200 ? 13.328 -33.5 -16.609 1 91.38 200 LYS A N 1
ATOM 1578 C CA . LYS A 1 200 ? 13.234 -32.156 -16.047 1 91.38 200 LYS A CA 1
ATOM 1579 C C . LYS A 1 200 ? 14.352 -31.906 -15.039 1 91.38 200 LYS A C 1
ATOM 1581 O O . LYS A 1 200 ? 14.922 -30.797 -14.992 1 91.38 200 LYS A O 1
ATOM 1586 N N . ILE A 1 201 ? 14.594 -32.875 -14.273 1 91.81 201 ILE A N 1
ATOM 1587 C CA . ILE A 1 201 ? 15.68 -32.781 -13.305 1 91.81 201 ILE A CA 1
ATOM 1588 C C . ILE A 1 201 ? 16.984 -32.469 -14.039 1 91.81 201 ILE A C 1
ATOM 1590 O O . ILE A 1 201 ? 17.719 -31.562 -13.648 1 91.81 201 ILE A O 1
ATOM 1594 N N . GLN A 1 202 ? 17.203 -33.188 -15.102 1 91.19 202 GLN A N 1
ATOM 1595 C CA . GLN A 1 202 ? 18.406 -32.969 -15.891 1 91.19 202 GLN A CA 1
ATOM 1596 C C . GLN A 1 202 ? 18.422 -31.594 -16.516 1 91.19 202 GLN A C 1
ATOM 1598 O O . GLN A 1 202 ? 19.453 -30.922 -16.547 1 91.19 202 GLN A O 1
ATOM 1603 N N . HIS A 1 203 ? 17.281 -31.219 -16.984 1 90.06 203 HIS A N 1
ATOM 1604 C CA . HIS A 1 203 ? 17.156 -29.891 -17.578 1 90.06 203 HIS A CA 1
ATOM 1605 C C . HIS A 1 203 ? 17.516 -28.812 -16.562 1 90.06 203 HIS A C 1
ATOM 1607 O O . HIS A 1 203 ? 18.25 -27.875 -16.891 1 90.06 203 HIS A O 1
ATOM 1613 N N . PHE A 1 204 ? 16.953 -28.906 -15.359 1 88.75 204 PHE A N 1
ATOM 1614 C CA . PHE A 1 204 ? 17.234 -27.938 -14.312 1 88.75 204 PHE A CA 1
ATOM 1615 C C . PHE A 1 204 ? 18.719 -27.953 -13.953 1 88.75 204 PHE A C 1
ATOM 1617 O O . PHE A 1 204 ? 19.344 -26.891 -13.812 1 88.75 204 PHE A O 1
ATOM 1624 N N . ARG A 1 205 ? 19.281 -29.078 -13.859 1 86.31 205 ARG A N 1
ATOM 1625 C CA . ARG A 1 205 ? 20.688 -29.203 -13.539 1 86.31 205 ARG A CA 1
ATOM 1626 C C . ARG A 1 205 ? 21.562 -28.594 -14.625 1 86.31 205 ARG A C 1
ATOM 1628 O O . ARG A 1 205 ? 22.531 -27.891 -14.336 1 86.31 205 ARG A O 1
ATOM 1635 N N . ASP A 1 206 ? 21.141 -28.828 -15.828 1 89.69 206 ASP A N 1
ATOM 1636 C CA . ASP A 1 206 ? 21.859 -28.266 -16.969 1 89.69 206 ASP A CA 1
ATOM 1637 C C . ASP A 1 206 ? 21.766 -26.75 -16.969 1 89.69 206 ASP A C 1
ATOM 1639 O O . ASP A 1 206 ? 22.688 -26.062 -17.453 1 89.69 206 ASP A O 1
ATOM 1643 N N . GLY A 1 207 ? 20.672 -26.281 -16.484 1 88.06 207 GLY A N 1
ATOM 1644 C CA . GLY A 1 207 ? 20.453 -24.844 -16.422 1 88.06 207 GLY A CA 1
ATOM 1645 C C . GLY A 1 207 ? 21.094 -24.203 -15.211 1 88.06 207 GLY A C 1
ATOM 1646 O O . GLY A 1 207 ? 20.938 -23 -14.984 1 88.06 207 GLY A O 1
ATOM 1647 N N . GLY A 1 208 ? 21.703 -24.906 -14.391 1 84.94 208 GLY A N 1
ATOM 1648 C CA . GLY A 1 208 ? 22.438 -24.344 -13.266 1 84.94 208 GLY A CA 1
ATOM 1649 C C . GLY A 1 208 ? 21.641 -24.344 -11.969 1 84.94 208 GLY A C 1
ATOM 1650 O O . GLY A 1 208 ? 22.062 -23.766 -10.977 1 84.94 208 GLY A O 1
ATOM 1651 N N . ILE A 1 209 ? 20.484 -24.922 -12.031 1 82.31 209 ILE A N 1
ATOM 1652 C CA . ILE A 1 209 ? 19.656 -24.984 -10.828 1 82.31 209 ILE A CA 1
ATOM 1653 C C . ILE A 1 209 ? 20.031 -26.203 -10 1 82.31 209 ILE A C 1
ATOM 1655 O O . ILE A 1 209 ? 20.078 -27.328 -10.516 1 82.31 209 ILE A O 1
ATOM 1659 N N . THR A 1 210 ? 20.422 -25.953 -8.781 1 80.44 210 THR A N 1
ATOM 1660 C CA . THR A 1 210 ? 20.797 -27.047 -7.887 1 80.44 210 THR A CA 1
ATOM 1661 C C . THR A 1 210 ? 19.562 -27.641 -7.223 1 80.44 210 THR A C 1
ATOM 1663 O O . THR A 1 210 ? 18.859 -26.953 -6.469 1 80.44 210 THR A O 1
ATOM 1666 N N . LEU A 1 211 ? 19.234 -28.797 -7.598 1 87.81 211 LEU A N 1
ATOM 1667 C CA . LEU A 1 211 ? 18.188 -29.594 -6.973 1 87.81 211 LEU A CA 1
ATOM 1668 C C . LEU A 1 211 ? 18.766 -30.719 -6.129 1 87.81 211 LEU A C 1
ATOM 1670 O O . LEU A 1 211 ? 19.359 -31.656 -6.664 1 87.81 211 LEU A O 1
ATOM 1674 N N . SER A 1 212 ? 18.625 -30.625 -4.824 1 90.69 212 SER A N 1
ATOM 1675 C CA . SER A 1 212 ? 19.109 -31.688 -3.955 1 90.69 212 SER A CA 1
ATOM 1676 C C . SER A 1 212 ? 18.203 -32.906 -4.035 1 90.69 212 SER A C 1
ATOM 1678 O O . SER A 1 212 ? 17.062 -32.812 -4.465 1 90.69 212 SER A O 1
ATOM 1680 N N . ASP A 1 213 ? 18.781 -34.031 -3.695 1 92.69 213 ASP A N 1
ATOM 1681 C CA . ASP A 1 213 ? 18 -35.25 -3.641 1 92.69 213 ASP A CA 1
ATOM 1682 C C . ASP A 1 213 ? 16.812 -35.125 -2.689 1 92.69 213 ASP A C 1
ATOM 1684 O O . ASP A 1 213 ? 15.75 -35.688 -2.936 1 92.69 213 ASP A O 1
ATOM 1688 N N . GLU A 1 214 ? 17.047 -34.406 -1.7 1 94.06 214 GLU A N 1
ATOM 1689 C CA . GLU A 1 214 ? 15.984 -34.188 -0.719 1 94.06 214 GLU A CA 1
ATOM 1690 C C . GLU A 1 214 ? 14.836 -33.375 -1.317 1 94.06 214 GLU A C 1
ATOM 1692 O O . GLU A 1 214 ? 13.664 -33.656 -1.052 1 94.06 214 GLU A O 1
ATOM 1697 N N . MET A 1 215 ? 15.172 -32.375 -2.041 1 94.81 215 MET A N 1
ATOM 1698 C CA . MET A 1 215 ? 14.148 -31.578 -2.701 1 94.81 215 MET A CA 1
ATOM 1699 C C . MET A 1 215 ? 13.336 -32.406 -3.68 1 94.81 215 MET A C 1
ATOM 1701 O O . MET A 1 215 ? 12.109 -32.312 -3.73 1 94.81 215 MET A O 1
ATOM 1705 N N . ILE A 1 216 ? 14.062 -33.25 -4.414 1 95.69 216 ILE A N 1
ATOM 1706 C CA . ILE A 1 216 ? 13.422 -34.125 -5.387 1 95.69 216 ILE A CA 1
ATOM 1707 C C . ILE A 1 216 ? 12.469 -35.062 -4.676 1 95.69 216 ILE A C 1
ATOM 1709 O O . ILE A 1 216 ? 11.32 -35.219 -5.094 1 95.69 216 ILE A O 1
ATOM 1713 N N . GLU A 1 217 ? 12.914 -35.625 -3.652 1 96.31 217 GLU A N 1
ATOM 1714 C CA . GLU A 1 217 ? 12.102 -36.562 -2.871 1 96.31 217 GLU A CA 1
ATOM 1715 C C . GLU A 1 217 ? 10.867 -35.844 -2.303 1 96.31 217 GLU A C 1
ATOM 1717 O O . GLU A 1 217 ? 9.773 -36.438 -2.283 1 96.31 217 GLU A O 1
ATOM 1722 N N . THR A 1 218 ? 11.094 -34.656 -1.809 1 97.12 218 THR A N 1
ATOM 1723 C CA . THR A 1 218 ? 10 -33.875 -1.249 1 97.12 218 THR A CA 1
ATOM 1724 C C . THR A 1 218 ? 8.906 -33.625 -2.291 1 97.12 218 THR A C 1
ATOM 1726 O O . THR A 1 218 ? 7.723 -33.812 -2 1 97.12 218 THR A O 1
ATOM 1729 N N . VAL A 1 219 ? 9.266 -33.312 -3.48 1 97.56 219 VAL A N 1
ATOM 1730 C CA . VAL A 1 219 ? 8.297 -33.062 -4.551 1 97.56 219 VAL A CA 1
ATOM 1731 C C . VAL A 1 219 ? 7.641 -34.406 -4.957 1 97.56 219 VAL A C 1
ATOM 1733 O O . VAL A 1 219 ? 6.43 -34.438 -5.188 1 97.56 219 VAL A O 1
ATOM 1736 N N . GLN A 1 220 ? 8.398 -35.469 -4.996 1 95.62 220 GLN A N 1
ATOM 1737 C CA . GLN A 1 220 ? 7.887 -36.781 -5.41 1 95.62 220 GLN A CA 1
ATOM 1738 C C . GLN A 1 220 ? 6.859 -37.312 -4.414 1 95.62 220 GLN A C 1
ATOM 1740 O O . GLN A 1 220 ? 5.891 -37.969 -4.797 1 95.62 220 GLN A O 1
ATOM 1745 N N . LYS A 1 221 ? 7.051 -36.969 -3.197 1 96.06 221 LYS A N 1
ATOM 1746 C CA . LYS A 1 221 ? 6.172 -37.438 -2.141 1 96.06 221 LYS A CA 1
ATOM 1747 C C . LYS A 1 221 ? 4.91 -36.594 -2.035 1 96.06 221 LYS A C 1
ATOM 1749 O O . LYS A 1 221 ? 3.938 -37 -1.391 1 96.06 221 LYS A O 1
ATOM 1754 N N . TYR A 1 222 ? 4.973 -35.406 -2.559 1 97.56 222 TYR A N 1
ATOM 1755 C CA . TYR A 1 222 ? 3.816 -34.531 -2.551 1 97.56 222 TYR A CA 1
ATOM 1756 C C . TYR A 1 222 ? 2.637 -35.156 -3.281 1 97.56 222 TYR A C 1
ATOM 1758 O O . TYR A 1 222 ? 2.773 -35.594 -4.426 1 97.56 222 TYR A O 1
ATOM 1766 N N . ARG A 1 223 ? 1.407 -35.156 -2.674 1 95.5 223 ARG A N 1
ATOM 1767 C CA . ARG A 1 223 ? 0.321 -36.031 -3.117 1 95.5 223 ARG A CA 1
ATOM 1768 C C . ARG A 1 223 ? -0.664 -35.25 -3.998 1 95.5 223 ARG A C 1
ATOM 1770 O O . ARG A 1 223 ? -1.451 -35.875 -4.727 1 95.5 223 ARG A O 1
ATOM 1777 N N . LEU A 1 224 ? -0.7 -34 -3.824 1 97.94 224 LEU A N 1
ATOM 1778 C CA . LEU A 1 224 ? -1.68 -33.219 -4.57 1 97.94 224 LEU A CA 1
ATOM 1779 C C . LEU A 1 224 ? -1.196 -32.938 -5.992 1 97.94 224 LEU A C 1
ATOM 1781 O O . LEU A 1 224 ? -0.04 -33.219 -6.32 1 97.94 224 LEU A O 1
ATOM 1785 N N . PRO A 1 225 ? -2.1 -32.469 -6.859 1 98.25 225 PRO A N 1
ATOM 1786 C CA . PRO A 1 225 ? -1.753 -32.312 -8.273 1 98.25 225 PRO A CA 1
ATOM 1787 C C . PRO A 1 225 ? -0.54 -31.406 -8.484 1 98.25 225 PRO A C 1
ATOM 1789 O O . PRO A 1 225 ? -0.371 -30.406 -7.773 1 98.25 225 PRO A O 1
ATOM 1792 N N . LYS A 1 226 ? 0.248 -31.812 -9.461 1 98.44 226 LYS A N 1
ATOM 1793 C CA . LYS A 1 226 ? 1.406 -31.047 -9.891 1 98.44 226 LYS A CA 1
ATOM 1794 C C . LYS A 1 226 ? 1.283 -30.641 -11.352 1 98.44 226 LYS A C 1
ATOM 1796 O O . LYS A 1 226 ? 0.433 -31.156 -12.078 1 98.44 226 LYS A O 1
ATOM 1801 N N . LEU A 1 227 ? 2.084 -29.641 -11.758 1 98.5 227 LEU A N 1
ATOM 1802 C CA . LEU A 1 227 ? 2.15 -29.25 -13.164 1 98.5 227 LEU A CA 1
ATOM 1803 C C . LEU A 1 227 ? 3.148 -30.109 -13.93 1 98.5 227 LEU A C 1
ATOM 1805 O O . LEU A 1 227 ? 4.199 -30.469 -13.391 1 98.5 227 LEU A O 1
ATOM 1809 N N . ASP A 1 228 ? 2.809 -30.375 -15.148 1 97.88 228 ASP A N 1
ATOM 1810 C CA . ASP A 1 228 ? 3.756 -31.047 -16.031 1 97.88 228 ASP A CA 1
ATOM 1811 C C . ASP A 1 228 ? 4.789 -30.062 -16.578 1 97.88 228 ASP A C 1
ATOM 1813 O O . ASP A 1 228 ? 5.922 -30.453 -16.875 1 97.88 228 ASP A O 1
ATOM 1817 N N . ASP A 1 229 ? 4.348 -28.828 -16.734 1 97.12 229 ASP A N 1
ATOM 1818 C CA . ASP A 1 229 ? 5.23 -27.781 -17.219 1 97.12 229 ASP A CA 1
ATOM 1819 C C . ASP A 1 229 ? 4.715 -26.391 -16.812 1 97.12 229 ASP A C 1
ATOM 1821 O O . ASP A 1 229 ? 3.557 -26.25 -16.422 1 97.12 229 ASP A O 1
ATOM 1825 N N . ALA A 1 230 ? 5.621 -25.438 -16.844 1 97.12 230 ALA A N 1
ATOM 1826 C CA . ALA A 1 230 ? 5.285 -24.047 -16.516 1 97.12 230 ALA A CA 1
ATOM 1827 C C . ALA A 1 230 ? 6.121 -23.078 -17.344 1 97.12 230 ALA A C 1
ATOM 1829 O O . ALA A 1 230 ? 7.309 -23.297 -17.578 1 97.12 230 ALA A O 1
ATOM 1830 N N . HIS A 1 231 ? 5.465 -22.047 -17.812 1 97 231 HIS A N 1
ATOM 1831 C CA . HIS A 1 231 ? 6.117 -21.031 -18.625 1 97 231 HIS A CA 1
ATOM 1832 C C . HIS A 1 231 ? 5.66 -19.625 -18.203 1 97 231 HIS A C 1
ATOM 1834 O O . HIS A 1 231 ? 4.648 -19.484 -17.531 1 97 231 HIS A O 1
ATOM 1840 N N . PHE A 1 232 ? 6.441 -18.672 -18.594 1 97.19 232 PHE A N 1
ATOM 1841 C CA . PHE A 1 232 ? 6.074 -17.266 -18.5 1 97.19 232 PHE A CA 1
ATOM 1842 C C . PHE A 1 232 ? 5.848 -16.672 -19.875 1 97.19 232 PHE A C 1
ATOM 1844 O O . PHE A 1 232 ? 6.457 -17.109 -20.859 1 97.19 232 PHE A O 1
ATOM 1851 N N . VAL A 1 233 ? 4.961 -15.68 -19.906 1 97.94 233 VAL A N 1
ATOM 1852 C CA . VAL A 1 233 ? 4.875 -14.914 -21.141 1 97.94 233 VAL A CA 1
ATOM 1853 C C . VAL A 1 233 ? 6.23 -14.281 -21.453 1 97.94 233 VAL A C 1
ATOM 1855 O O . VAL A 1 233 ? 6.82 -13.617 -20.594 1 97.94 233 VAL A O 1
ATOM 1858 N N . PRO A 1 234 ? 6.668 -14.469 -22.656 1 97.5 234 PRO A N 1
ATOM 1859 C CA . PRO A 1 234 ? 8.023 -14 -22.984 1 97.5 234 PRO A CA 1
ATOM 1860 C C . PRO A 1 234 ? 8.133 -12.477 -23.016 1 97.5 234 PRO A C 1
ATOM 1862 O O . PRO A 1 234 ? 7.176 -11.797 -23.391 1 97.5 234 PRO A O 1
ATOM 1865 N N . GLU A 1 235 ? 9.305 -12 -22.703 1 96.38 235 GLU A N 1
ATOM 1866 C CA . GLU A 1 235 ? 9.602 -10.578 -22.859 1 96.38 235 GLU A CA 1
ATOM 1867 C C . GLU A 1 235 ? 10 -10.258 -24.297 1 96.38 235 GLU A C 1
ATOM 1869 O O . GLU A 1 235 ? 10.398 -11.156 -25.062 1 96.38 235 GLU A O 1
ATOM 1874 N N . ALA A 1 236 ? 9.789 -9.016 -24.641 1 97.81 236 ALA A N 1
ATOM 1875 C CA . ALA A 1 236 ? 10.148 -8.586 -25.984 1 97.81 236 ALA A CA 1
ATOM 1876 C C . ALA A 1 236 ? 10.383 -7.082 -26.047 1 97.81 236 ALA A C 1
ATOM 1878 O O . ALA A 1 236 ? 10.109 -6.367 -25.078 1 97.81 236 ALA A O 1
ATOM 1879 N N . ASP A 1 237 ? 10.906 -6.641 -27.188 1 96.75 237 ASP A N 1
ATOM 1880 C CA . ASP A 1 237 ? 11.258 -5.234 -27.359 1 96.75 237 ASP A CA 1
ATOM 1881 C C . ASP A 1 237 ? 10.078 -4.43 -27.891 1 96.75 237 ASP A C 1
ATOM 1883 O O . ASP A 1 237 ? 10.102 -3.197 -27.875 1 96.75 237 ASP A O 1
ATOM 1887 N N . SER A 1 238 ? 9.023 -5.145 -28.344 1 98.19 238 SER A N 1
ATOM 1888 C CA . SER A 1 238 ? 7.801 -4.512 -28.812 1 98.19 238 SER A CA 1
ATOM 1889 C C . SER A 1 238 ? 6.586 -5.402 -28.578 1 98.19 238 SER A C 1
ATOM 1891 O O . SER A 1 238 ? 6.73 -6.598 -28.312 1 98.19 238 SER A O 1
ATOM 1893 N N . TYR A 1 239 ? 5.453 -4.809 -28.688 1 98.31 239 TYR A N 1
ATOM 1894 C CA . TYR A 1 239 ? 4.23 -5.578 -28.5 1 98.31 239 TYR A CA 1
ATOM 1895 C C . TYR A 1 239 ? 4.102 -6.656 -29.578 1 98.31 239 TYR A C 1
ATOM 1897 O O . TYR A 1 239 ? 3.732 -7.797 -29.281 1 98.31 239 TYR A O 1
ATOM 1905 N N . GLU A 1 240 ? 4.375 -6.316 -30.828 1 98.38 240 GLU A N 1
ATOM 1906 C CA . GLU A 1 240 ? 4.25 -7.258 -31.938 1 98.38 240 GLU A CA 1
ATOM 1907 C C . GLU A 1 240 ? 5.16 -8.469 -31.75 1 98.38 240 GLU A C 1
ATOM 1909 O O . GLU A 1 240 ? 4.738 -9.609 -31.953 1 98.38 240 GLU A O 1
ATOM 1914 N N . LYS A 1 241 ? 6.332 -8.141 -31.312 1 98.56 241 LYS A N 1
ATOM 1915 C CA . LYS A 1 241 ? 7.27 -9.234 -31.062 1 98.56 241 LYS A CA 1
ATOM 1916 C C . LYS A 1 241 ? 6.82 -10.086 -29.891 1 98.56 241 LYS A C 1
ATOM 1918 O O . LYS A 1 241 ? 6.977 -11.312 -29.906 1 98.56 241 LYS A O 1
ATOM 1923 N N . LYS A 1 242 ? 6.285 -9.461 -28.891 1 98.5 242 LYS A N 1
ATOM 1924 C CA . LYS A 1 242 ? 5.77 -10.195 -27.734 1 98.5 242 LYS A CA 1
ATOM 1925 C C . LYS A 1 242 ? 4.633 -11.125 -28.141 1 98.5 242 LYS A C 1
ATOM 1927 O O . LYS A 1 242 ? 4.594 -12.281 -27.719 1 98.5 242 LYS A O 1
ATOM 1932 N N . ARG A 1 243 ? 3.746 -10.617 -28.891 1 98.56 243 ARG A N 1
ATOM 1933 C CA . ARG A 1 243 ? 2.625 -11.414 -29.391 1 98.56 243 ARG A CA 1
ATOM 1934 C C . ARG A 1 243 ? 3.117 -12.617 -30.188 1 98.56 243 ARG A C 1
ATOM 1936 O O . ARG A 1 243 ? 2.648 -13.734 -29.969 1 98.56 243 ARG A O 1
ATOM 1943 N N . ASP A 1 244 ? 4.113 -12.414 -31.078 1 98.44 244 ASP A N 1
ATOM 1944 C CA . ASP A 1 244 ? 4.652 -13.492 -31.891 1 98.44 244 ASP A CA 1
ATOM 1945 C C . ASP A 1 244 ? 5.336 -14.547 -31.031 1 98.44 244 ASP A C 1
ATOM 1947 O O . ASP A 1 244 ? 5.168 -15.75 -31.266 1 98.44 244 ASP A O 1
ATOM 1951 N N . GLN A 1 245 ? 6.031 -14.07 -30.125 1 98.5 245 GLN A N 1
ATOM 1952 C CA . GLN A 1 245 ? 6.723 -14.984 -29.219 1 98.5 245 GLN A CA 1
ATOM 1953 C C . GLN A 1 245 ? 5.73 -15.773 -28.375 1 98.5 245 GLN A C 1
ATOM 1955 O O . GLN A 1 245 ? 5.969 -16.938 -28.047 1 98.5 245 GLN A O 1
ATOM 1960 N N . PHE A 1 246 ? 4.695 -15.125 -28.016 1 98.62 246 PHE A N 1
ATOM 1961 C CA . PHE A 1 246 ? 3.646 -15.828 -27.281 1 98.62 246 PHE A CA 1
ATOM 1962 C C . PHE A 1 246 ? 3.012 -16.906 -28.141 1 98.62 246 PHE A C 1
ATOM 1964 O O . PHE A 1 246 ? 2.752 -18.016 -27.672 1 98.62 246 PHE A O 1
ATOM 1971 N N . TYR A 1 247 ? 2.773 -16.641 -29.406 1 98.38 247 TYR A N 1
ATOM 1972 C CA . TYR A 1 247 ? 2.254 -17.641 -30.328 1 98.38 247 TYR A CA 1
ATOM 1973 C C . TYR A 1 247 ? 3.199 -18.828 -30.438 1 98.38 247 TYR A C 1
ATOM 1975 O O . TYR A 1 247 ? 2.762 -19.969 -30.422 1 98.38 247 TYR A O 1
ATOM 1983 N N . GLU A 1 248 ? 4.43 -18.5 -30.547 1 98.19 248 GLU A N 1
ATOM 1984 C CA . GLU A 1 248 ? 5.434 -19.562 -30.625 1 98.19 248 GLU A CA 1
ATOM 1985 C C . GLU A 1 248 ? 5.438 -20.422 -29.359 1 98.19 248 GLU A C 1
ATOM 1987 O O . GLU A 1 248 ? 5.543 -21.641 -29.453 1 98.19 248 GLU A O 1
ATOM 1992 N N . LEU A 1 249 ? 5.316 -19.766 -28.281 1 98.12 249 LEU A N 1
ATOM 1993 C CA . LEU A 1 249 ? 5.246 -20.484 -27.016 1 98.12 249 LEU A CA 1
ATOM 1994 C C . LEU A 1 249 ? 4.059 -21.438 -26.984 1 98.12 249 LEU A C 1
ATOM 1996 O O . LEU A 1 249 ? 4.215 -22.625 -26.688 1 98.12 249 LEU A O 1
ATOM 2000 N N . VAL A 1 250 ? 2.926 -20.953 -27.359 1 97.81 250 VAL A N 1
ATOM 2001 C CA . VAL A 1 250 ? 1.697 -21.734 -27.297 1 97.81 250 VAL A CA 1
ATOM 2002 C C . VAL A 1 250 ? 1.778 -22.906 -28.281 1 97.81 250 VAL A C 1
ATOM 2004 O O . VAL A 1 250 ? 1.419 -24.031 -27.953 1 97.81 250 VAL A O 1
ATOM 2007 N N . ASN A 1 251 ? 2.318 -22.656 -29.438 1 96.75 251 ASN A N 1
ATOM 2008 C CA . ASN A 1 251 ? 2.453 -23.688 -30.453 1 96.75 251 ASN A CA 1
ATOM 2009 C C . ASN A 1 251 ? 3.42 -24.781 -30.031 1 96.75 251 ASN A C 1
ATOM 2011 O O . ASN A 1 251 ? 3.287 -25.938 -30.453 1 96.75 251 ASN A O 1
ATOM 2015 N N . GLY A 1 252 ? 4.344 -24.406 -29.203 1 96.06 252 GLY A N 1
ATOM 2016 C CA . GLY A 1 252 ? 5.398 -25.328 -28.828 1 96.06 252 GLY A CA 1
ATOM 2017 C C . GLY A 1 252 ? 5.141 -26.016 -27.5 1 96.06 252 GLY A C 1
ATOM 2018 O O . GLY A 1 252 ? 5.98 -26.781 -27.016 1 96.06 252 GLY A O 1
ATOM 2019 N N . LEU A 1 253 ? 4.02 -25.844 -26.922 1 96.62 253 LEU A N 1
ATOM 2020 C CA . LEU A 1 253 ? 3.74 -26.438 -25.625 1 96.62 253 LEU A CA 1
ATOM 2021 C C . LEU A 1 253 ? 3.703 -27.969 -25.719 1 96.62 253 LEU A C 1
ATOM 2023 O O . LEU A 1 253 ? 3.131 -28.516 -26.656 1 96.62 253 LEU A O 1
ATOM 2027 N N . PRO A 1 254 ? 4.309 -28.672 -24.781 1 94.56 254 PRO A N 1
ATOM 2028 C CA . PRO A 1 254 ? 4.16 -30.125 -24.719 1 94.56 254 PRO A CA 1
ATOM 2029 C C . PRO A 1 254 ? 2.797 -30.547 -24.188 1 94.56 254 PRO A C 1
ATOM 2031 O O . PRO A 1 254 ? 2.105 -29.766 -23.531 1 94.56 254 PRO A O 1
ATOM 2034 N N . PRO A 1 255 ? 2.453 -31.828 -24.531 1 95.88 255 PRO A N 1
ATOM 2035 C CA . PRO A 1 255 ? 1.257 -32.344 -23.859 1 95.88 255 PRO A CA 1
ATOM 2036 C C . PRO A 1 255 ? 1.388 -32.344 -22.344 1 95.88 255 PRO A C 1
ATOM 2038 O O . PRO A 1 255 ? 2.494 -32.469 -21.812 1 95.88 255 PRO A O 1
ATOM 2041 N N . GLY A 1 256 ? 0.226 -32.156 -21.641 1 97.88 256 GLY A N 1
ATOM 2042 C CA . GLY A 1 256 ? 0.223 -32.188 -20.188 1 97.88 256 GLY A CA 1
ATOM 2043 C C . GLY A 1 256 ? -0.41 -30.938 -19.578 1 97.88 256 GLY A C 1
ATOM 2044 O O . GLY A 1 256 ? -1 -30.125 -20.297 1 97.88 256 GLY A O 1
ATOM 2045 N N . LEU A 1 257 ? -0.411 -30.938 -18.281 1 98.44 257 LEU A N 1
ATOM 2046 C CA . LEU A 1 257 ? -0.916 -29.797 -17.5 1 98.44 257 LEU A CA 1
ATOM 2047 C C . LEU A 1 257 ? 0.121 -28.688 -17.422 1 98.44 257 LEU A C 1
ATOM 2049 O O . LEU A 1 257 ? 1.154 -28.844 -16.766 1 98.44 257 LEU A O 1
ATOM 2053 N N . VAL A 1 258 ? -0.175 -27.516 -18.141 1 98.38 258 VAL A N 1
ATOM 2054 C CA . VAL A 1 258 ? 0.812 -26.453 -18.297 1 98.38 258 VAL A CA 1
ATOM 2055 C C . VAL A 1 258 ? 0.235 -25.141 -17.781 1 98.38 258 VAL A C 1
ATOM 2057 O O . VAL A 1 258 ? -0.916 -24.797 -18.078 1 98.38 258 VAL A O 1
ATOM 2060 N N . GLN A 1 259 ? 1.021 -24.453 -17 1 98.69 259 GLN A N 1
ATOM 2061 C CA . GLN A 1 259 ? 0.647 -23.109 -16.578 1 98.69 259 GLN A CA 1
ATOM 2062 C C . GLN A 1 259 ? 1.497 -22.047 -17.281 1 98.69 259 GLN A C 1
ATOM 2064 O O . GLN A 1 259 ? 2.727 -22.141 -17.281 1 98.69 259 GLN A O 1
ATOM 2069 N N . ILE A 1 260 ? 0.826 -21.109 -17.922 1 98.44 260 ILE A N 1
ATOM 2070 C CA . ILE A 1 260 ? 1.49 -19.938 -18.469 1 98.44 260 ILE A CA 1
ATOM 2071 C C . ILE A 1 260 ? 1.201 -18.719 -17.594 1 98.44 260 ILE A C 1
ATOM 2073 O O . ILE A 1 260 ? 0.047 -18.312 -17.453 1 98.44 260 ILE A O 1
ATOM 2077 N N . THR A 1 261 ? 2.227 -18.188 -17.016 1 98.44 261 THR A N 1
ATOM 2078 C CA . THR A 1 261 ? 2.088 -17.078 -16.078 1 98.44 261 THR A CA 1
ATOM 2079 C C . THR A 1 261 ? 2.303 -15.742 -16.797 1 98.44 261 THR A C 1
ATOM 2081 O O . THR A 1 261 ? 3.299 -15.57 -17.5 1 98.44 261 THR A O 1
ATOM 2084 N N . ALA A 1 262 ? 1.322 -14.867 -16.656 1 97.88 262 ALA A N 1
ATOM 2085 C CA . ALA A 1 262 ? 1.415 -13.484 -17.109 1 97.88 262 ALA A CA 1
ATOM 2086 C C . ALA A 1 262 ? 1.399 -12.516 -15.938 1 97.88 262 ALA A C 1
ATOM 2088 O O . ALA A 1 262 ? 1.081 -12.898 -14.812 1 97.88 262 ALA A O 1
ATOM 2089 N N . GLY A 1 263 ? 1.851 -11.297 -16.156 1 97 263 GLY A N 1
ATOM 2090 C CA . GLY A 1 263 ? 1.786 -10.211 -15.188 1 97 263 GLY A CA 1
ATOM 2091 C C . GLY A 1 263 ? 1.171 -8.945 -15.758 1 97 263 GLY A C 1
ATOM 2092 O O . GLY A 1 263 ? 1.842 -7.914 -15.859 1 97 263 GLY A O 1
ATOM 2093 N N . PRO A 1 264 ? -0.095 -9.008 -16.109 1 98.25 264 PRO A N 1
ATOM 2094 C CA . PRO A 1 264 ? -0.731 -7.84 -16.734 1 98.25 264 PRO A CA 1
ATOM 2095 C C . PRO A 1 264 ? -0.838 -6.652 -15.773 1 98.25 264 PRO A C 1
ATOM 2097 O O . PRO A 1 264 ? -1.062 -6.836 -14.578 1 98.25 264 PRO A O 1
ATOM 2100 N N . ALA A 1 265 ? -0.68 -5.441 -16.312 1 97.88 265 ALA A N 1
ATOM 2101 C CA . ALA A 1 265 ? -0.813 -4.234 -15.5 1 97.88 265 ALA A CA 1
ATOM 2102 C C . ALA A 1 265 ? -1.359 -3.072 -16.328 1 97.88 265 ALA A C 1
ATOM 2104 O O . ALA A 1 265 ? -1.144 -3.012 -17.531 1 97.88 265 ALA A O 1
ATOM 2105 N N . ASP A 1 266 ? -2.092 -2.164 -15.648 1 97.31 266 ASP A N 1
ATOM 2106 C CA . ASP A 1 266 ? -2.453 -0.875 -16.234 1 97.31 266 ASP A CA 1
ATOM 2107 C C . ASP A 1 266 ? -1.278 0.099 -16.188 1 97.31 266 ASP A C 1
ATOM 2109 O O . ASP A 1 266 ? -0.569 0.175 -15.18 1 97.31 266 ASP A O 1
ATOM 2113 N N . LYS A 1 267 ? -1.156 0.744 -17.312 1 96.69 267 LYS A N 1
ATOM 2114 C CA . LYS A 1 267 ? -0.16 1.812 -17.297 1 96.69 267 LYS A CA 1
ATOM 2115 C C . LYS A 1 267 ? -0.582 2.936 -16.359 1 96.69 267 LYS A C 1
ATOM 2117 O O . LYS A 1 267 ? -1.753 3.318 -16.312 1 96.69 267 LYS A O 1
ATOM 2122 N N . SER A 1 268 ? 0.319 3.436 -15.539 1 95.69 268 SER A N 1
ATOM 2123 C CA . SER A 1 268 ? 0.128 4.57 -14.641 1 95.69 268 SER A CA 1
ATOM 2124 C C . SER A 1 268 ? 1.465 5.156 -14.203 1 95.69 268 SER A C 1
ATOM 2126 O O . SER A 1 268 ? 2.51 4.523 -14.359 1 95.69 268 SER A O 1
ATOM 2128 N N . LEU A 1 269 ? 1.383 6.375 -13.672 1 94.69 269 LEU A N 1
ATOM 2129 C CA . LEU A 1 269 ? 2.602 6.977 -13.141 1 94.69 269 LEU A CA 1
ATOM 2130 C C . LEU A 1 269 ? 3.133 6.172 -11.961 1 94.69 269 LEU A C 1
ATOM 2132 O O . LEU A 1 269 ? 4.348 6.027 -11.797 1 94.69 269 LEU A O 1
ATOM 2136 N N . ALA A 1 270 ? 2.234 5.645 -11.211 1 94.44 270 ALA A N 1
ATOM 2137 C CA . ALA A 1 270 ? 2.633 4.812 -10.078 1 94.44 270 ALA A CA 1
ATOM 2138 C C . ALA A 1 270 ? 3.355 3.553 -10.547 1 94.44 270 ALA A C 1
ATOM 2140 O O . ALA A 1 270 ? 4.391 3.182 -9.992 1 94.44 270 ALA A O 1
ATOM 2141 N N . LEU A 1 271 ? 2.826 2.865 -11.555 1 95.25 271 LEU A N 1
ATOM 2142 C CA . LEU A 1 271 ? 3.465 1.673 -12.102 1 95.25 271 LEU A CA 1
ATOM 2143 C C . LEU A 1 271 ? 4.867 1.992 -12.609 1 95.25 271 LEU A C 1
ATOM 2145 O O . LEU A 1 271 ? 5.809 1.235 -12.367 1 95.25 271 LEU A O 1
ATOM 2149 N N . GLU A 1 272 ? 4.973 3.09 -13.305 1 94.62 272 GLU A N 1
ATOM 2150 C CA . GLU A 1 272 ? 6.258 3.496 -13.859 1 94.62 272 GLU A CA 1
ATOM 2151 C C . GLU A 1 272 ? 7.285 3.736 -12.758 1 94.62 272 GLU A C 1
ATOM 2153 O O . GLU A 1 272 ? 8.477 3.496 -12.945 1 94.62 272 GLU A O 1
ATOM 2158 N N . ALA A 1 273 ? 6.789 4.16 -11.641 1 90.19 273 ALA A N 1
ATOM 2159 C CA . ALA A 1 273 ? 7.676 4.488 -10.531 1 90.19 273 ALA A CA 1
ATOM 2160 C C . ALA A 1 273 ? 8.203 3.223 -9.859 1 90.19 273 ALA A C 1
ATOM 2162 O O . ALA A 1 273 ? 9.32 3.209 -9.336 1 90.19 273 ALA A O 1
ATOM 2163 N N . ILE A 1 274 ? 7.477 2.123 -9.891 1 86 274 ILE A N 1
ATOM 2164 C CA . ILE A 1 274 ? 7.84 1.025 -9 1 86 274 ILE A CA 1
ATOM 2165 C C . ILE A 1 274 ? 8.273 -0.184 -9.828 1 86 274 ILE A C 1
ATOM 2167 O O . ILE A 1 274 ? 8.852 -1.134 -9.289 1 86 274 ILE A O 1
ATOM 2171 N N . ALA A 1 275 ? 8 -0.22 -11.117 1 86.12 275 ALA A N 1
ATOM 2172 C CA . ALA A 1 275 ? 8.305 -1.385 -11.945 1 86.12 275 ALA A CA 1
ATOM 2173 C C . ALA A 1 275 ? 9.203 -1.006 -13.117 1 86.12 275 ALA A C 1
ATOM 2175 O O . ALA A 1 275 ? 8.727 -0.514 -14.148 1 86.12 275 ALA A O 1
ATOM 2176 N N . PRO A 1 276 ? 10.508 -1.232 -13.023 1 85.06 276 PRO A N 1
ATOM 2177 C CA . PRO A 1 276 ? 11.422 -0.877 -14.117 1 85.06 276 PRO A CA 1
ATOM 2178 C C . PRO A 1 276 ? 11.023 -1.506 -15.445 1 85.06 276 PRO A C 1
ATOM 2180 O O . PRO A 1 276 ? 11.25 -0.915 -16.5 1 85.06 276 PRO A O 1
ATOM 2183 N N . HIS A 1 277 ? 10.383 -2.682 -15.484 1 89.94 277 HIS A N 1
ATOM 2184 C CA . HIS A 1 277 ? 9.961 -3.346 -16.719 1 89.94 277 HIS A CA 1
ATOM 2185 C C . HIS A 1 277 ? 8.445 -3.256 -16.891 1 89.94 277 HIS A C 1
ATOM 2187 O O . HIS A 1 277 ? 7.816 -4.199 -17.375 1 89.94 277 HIS A O 1
ATOM 2193 N N . TRP A 1 278 ? 8 -2.07 -16.5 1 93.88 278 TRP A N 1
ATOM 2194 C CA . TRP A 1 278 ? 6.559 -1.869 -16.484 1 93.88 278 TRP A CA 1
ATOM 2195 C C . TRP A 1 278 ? 5.965 -2.07 -17.875 1 93.88 278 TRP A C 1
ATOM 2197 O O . TRP A 1 278 ? 4.84 -2.557 -18.016 1 93.88 278 TRP A O 1
ATOM 2207 N N . GLN A 1 279 ? 6.68 -1.791 -18.953 1 97.31 279 GLN A N 1
ATOM 2208 C CA . GLN A 1 279 ? 6.16 -1.885 -20.312 1 97.31 279 GLN A CA 1
ATOM 2209 C C . GLN A 1 279 ? 5.82 -3.328 -20.672 1 97.31 279 GLN A C 1
ATOM 2211 O O . GLN A 1 279 ? 4.859 -3.582 -21.391 1 97.31 279 GLN A O 1
ATOM 2216 N N . GLN A 1 280 ? 6.609 -4.27 -20.203 1 97.81 280 GLN A N 1
ATOM 2217 C CA . GLN A 1 280 ? 6.316 -5.68 -20.438 1 97.81 280 GLN A CA 1
ATOM 2218 C C . GLN A 1 280 ? 4.949 -6.055 -19.859 1 97.81 280 GLN A C 1
ATOM 2220 O O . GLN A 1 280 ? 4.18 -6.77 -20.5 1 97.81 280 GLN A O 1
ATOM 2225 N N . ARG A 1 281 ? 4.629 -5.527 -18.719 1 97.56 281 ARG A N 1
ATOM 2226 C CA . ARG A 1 281 ? 3.379 -5.852 -18.047 1 97.56 281 ARG A CA 1
ATOM 2227 C C . ARG A 1 281 ? 2.189 -5.207 -18.75 1 97.56 281 ARG A C 1
ATOM 2229 O O . ARG A 1 281 ? 1.118 -5.809 -18.844 1 97.56 281 ARG A O 1
ATOM 2236 N N . VAL A 1 282 ? 2.41 -4.012 -19.172 1 98.38 282 VAL A N 1
ATOM 2237 C CA . VAL A 1 282 ? 1.366 -3.328 -19.938 1 98.38 282 VAL A CA 1
ATOM 2238 C C . VAL A 1 282 ? 1.091 -4.082 -21.234 1 98.38 282 VAL A C 1
ATOM 2240 O O . VAL A 1 282 ? -0.067 -4.258 -21.625 1 98.38 282 VAL A O 1
ATOM 2243 N N . TRP A 1 283 ? 2.164 -4.594 -21.875 1 98.69 283 TRP A N 1
ATOM 2244 C CA . TRP A 1 283 ? 1.998 -5.375 -23.094 1 98.69 283 TRP A CA 1
ATOM 2245 C C . TRP A 1 283 ? 1.314 -6.703 -22.812 1 98.69 283 TRP A C 1
ATOM 2247 O O . TRP A 1 283 ? 0.562 -7.219 -23.641 1 98.69 283 TRP A O 1
ATOM 2257 N N . GLU A 1 284 ? 1.536 -7.266 -21.656 1 98.56 284 GLU A N 1
ATOM 2258 C CA . GLU A 1 284 ? 0.858 -8.508 -21.312 1 98.56 284 GLU A CA 1
ATOM 2259 C C . GLU A 1 284 ? -0.638 -8.281 -21.109 1 98.56 284 GLU A C 1
ATOM 2261 O O . GLU A 1 284 ? -1.453 -9.133 -21.484 1 98.56 284 GLU A O 1
ATOM 2266 N N . ASN A 1 285 ? -0.929 -7.145 -20.484 1 98.56 285 ASN A N 1
ATOM 2267 C CA . ASN A 1 285 ? -2.34 -6.781 -20.391 1 98.56 285 ASN A CA 1
ATOM 2268 C C . ASN A 1 285 ? -2.961 -6.598 -21.781 1 98.56 285 ASN A C 1
ATOM 2270 O O . ASN A 1 285 ? -4.062 -7.086 -22.031 1 98.56 285 ASN A O 1
ATOM 2274 N N . GLN A 1 286 ? -2.285 -5.926 -22.625 1 98.69 286 GLN A N 1
ATOM 2275 C CA . GLN A 1 286 ? -2.727 -5.738 -24 1 98.69 286 GLN A CA 1
ATOM 2276 C C . GLN A 1 286 ? -2.869 -7.074 -24.719 1 98.69 286 GLN A C 1
ATOM 2278 O O . GLN A 1 286 ? -3.861 -7.309 -25.422 1 98.69 286 GLN A O 1
ATOM 2283 N N . LEU A 1 287 ? -1.908 -7.945 -24.516 1 98.69 287 LEU A N 1
ATOM 2284 C CA . LEU A 1 287 ? -1.85 -9.266 -25.141 1 98.69 287 LEU A CA 1
ATOM 2285 C C . LEU A 1 287 ? -3.088 -10.086 -24.797 1 98.69 287 LEU A C 1
ATOM 2287 O O . LEU A 1 287 ? -3.746 -10.625 -25.688 1 98.69 287 LEU A O 1
ATOM 2291 N N . LEU A 1 288 ? -3.438 -10.086 -23.594 1 98.38 288 LEU A N 1
ATOM 2292 C CA . LEU A 1 288 ? -4.531 -10.93 -23.125 1 98.38 288 LEU A CA 1
ATOM 2293 C C . LEU A 1 288 ? -5.883 -10.312 -23.469 1 98.38 288 LEU A C 1
ATOM 2295 O O . LEU A 1 288 ? -6.906 -11 -23.453 1 98.38 288 LEU A O 1
ATOM 2299 N N . ASN A 1 289 ? -5.891 -9.055 -23.75 1 98.06 289 ASN A N 1
ATOM 2300 C CA . ASN A 1 289 ? -7.121 -8.383 -24.172 1 98.06 289 ASN A CA 1
ATOM 2301 C C . ASN A 1 289 ? -7.25 -8.344 -25.688 1 98.06 289 ASN A C 1
ATOM 2303 O O . ASN A 1 289 ? -8.297 -7.973 -26.219 1 98.06 289 ASN A O 1
ATOM 2307 N N . ASP A 1 290 ? -6.25 -8.711 -26.391 1 98.19 290 ASP A N 1
ATOM 2308 C CA . ASP A 1 290 ? -6.207 -8.633 -27.844 1 98.19 290 ASP A CA 1
ATOM 2309 C C . ASP A 1 290 ? -7.113 -9.695 -28.469 1 98.19 290 ASP A C 1
ATOM 2311 O O . ASP A 1 290 ? -6.902 -10.891 -28.281 1 98.19 290 ASP A O 1
ATOM 2315 N N . LYS A 1 291 ? -8.031 -9.258 -29.266 1 96.88 291 LYS A N 1
ATOM 2316 C CA . LYS A 1 291 ? -8.977 -10.156 -29.922 1 96.88 291 LYS A CA 1
ATOM 2317 C C . LYS A 1 291 ? -8.25 -11.156 -30.828 1 96.88 291 LYS A C 1
ATOM 2319 O O . LYS A 1 291 ? -8.648 -12.312 -30.922 1 96.88 291 LYS A O 1
ATOM 2324 N N . ALA A 1 292 ? -7.254 -10.727 -31.438 1 97.31 292 ALA A N 1
ATOM 2325 C CA . ALA A 1 292 ? -6.488 -11.609 -32.312 1 97.31 292 ALA A CA 1
ATOM 2326 C C . ALA A 1 292 ? -5.84 -12.742 -31.531 1 97.31 292 ALA A C 1
ATOM 2328 O O . ALA A 1 292 ? -5.77 -13.875 -32 1 97.31 292 ALA A O 1
ATOM 2329 N N . VAL A 1 293 ? -5.359 -12.414 -30.406 1 97.81 293 VAL A N 1
ATOM 2330 C CA . VAL A 1 293 ? -4.73 -13.422 -29.547 1 97.81 293 VAL A CA 1
ATOM 2331 C C . VAL A 1 293 ? -5.785 -14.406 -29.047 1 97.81 293 VAL A C 1
ATOM 2333 O O . VAL A 1 293 ? -5.551 -15.617 -29.031 1 97.81 293 VAL A O 1
ATOM 2336 N N . HIS A 1 294 ? -6.867 -13.898 -28.672 1 95.19 294 HIS A N 1
ATOM 2337 C CA . HIS A 1 294 ? -7.961 -14.75 -28.234 1 95.19 294 HIS A CA 1
ATOM 2338 C C . HIS A 1 294 ? -8.406 -15.695 -29.344 1 95.19 294 HIS A C 1
ATOM 2340 O O . HIS A 1 294 ? -8.648 -16.875 -29.094 1 95.19 294 HIS A O 1
ATOM 2346 N N . ASP A 1 295 ? -8.562 -15.211 -30.531 1 95.69 295 ASP A N 1
ATOM 2347 C CA . ASP A 1 295 ? -8.938 -16.031 -31.688 1 95.69 295 ASP A CA 1
ATOM 2348 C C . ASP A 1 295 ? -7.895 -17.109 -31.953 1 95.69 295 ASP A C 1
ATOM 2350 O O . ASP A 1 295 ? -8.242 -18.25 -32.281 1 95.69 295 ASP A O 1
ATOM 2354 N N . PHE A 1 296 ? -6.703 -16.688 -31.844 1 97.06 296 PHE A N 1
ATOM 2355 C CA . PHE A 1 296 ? -5.598 -17.625 -32 1 97.06 296 PHE A CA 1
ATOM 2356 C C . PHE A 1 296 ? -5.691 -18.766 -31 1 97.06 296 PHE A C 1
ATOM 2358 O O . PHE A 1 296 ? -5.586 -19.938 -31.359 1 97.06 296 PHE A O 1
ATOM 2365 N N . LEU A 1 297 ? -5.941 -18.469 -29.75 1 95.5 297 LEU A N 1
ATOM 2366 C CA . LEU A 1 297 ? -6.012 -19.453 -28.688 1 95.5 297 LEU A CA 1
ATOM 2367 C C . LEU A 1 297 ? -7.191 -20.406 -28.906 1 95.5 297 LEU A C 1
ATOM 2369 O O . LEU A 1 297 ? -7.082 -21.609 -28.656 1 95.5 297 LEU A O 1
ATOM 2373 N N . LYS A 1 298 ? -8.258 -19.891 -29.391 1 91.75 298 LYS A N 1
ATOM 2374 C CA . LYS A 1 298 ? -9.453 -20.703 -29.641 1 91.75 298 LYS A CA 1
ATOM 2375 C C . LYS A 1 298 ? -9.211 -21.703 -30.766 1 91.75 298 LYS A C 1
ATOM 2377 O O . LYS A 1 298 ? -9.82 -22.766 -30.781 1 91.75 298 LYS A O 1
ATOM 2382 N N . LYS A 1 299 ? -8.359 -21.344 -31.609 1 93.44 299 LYS A N 1
ATOM 2383 C CA . LYS A 1 299 ? -8.086 -22.203 -32.781 1 93.44 299 LYS A CA 1
ATOM 2384 C C . LYS A 1 299 ? -7.105 -23.312 -32.406 1 93.44 299 LYS A C 1
ATOM 2386 O O . LYS A 1 299 ? -6.977 -24.297 -33.125 1 93.44 299 LYS A O 1
ATOM 2391 N N . GLN A 1 300 ? -6.508 -23.078 -31.328 1 91.06 300 GLN A N 1
ATOM 2392 C CA . GLN A 1 300 ? -5.555 -24.094 -30.891 1 91.06 300 GLN A CA 1
ATOM 2393 C C . GLN A 1 300 ? -6.273 -25.281 -30.266 1 91.06 300 GLN A C 1
ATOM 2395 O O . GLN A 1 300 ? -7.359 -25.141 -29.703 1 91.06 300 GLN A O 1
ATOM 2400 N N . ASP A 1 301 ? -5.777 -26.422 -30.453 1 88.75 301 ASP A N 1
ATOM 2401 C CA . ASP A 1 301 ? -6.289 -27.625 -29.797 1 88.75 301 ASP A CA 1
ATOM 2402 C C . ASP A 1 301 ? -5.816 -27.703 -28.344 1 88.75 301 ASP A C 1
ATOM 2404 O O . ASP A 1 301 ? -5.062 -28.609 -27.984 1 88.75 301 ASP A O 1
ATOM 2408 N N . VAL A 1 302 ? -6.207 -26.719 -27.578 1 94.38 302 VAL A N 1
ATOM 2409 C CA . VAL A 1 302 ? -5.828 -26.625 -26.172 1 94.38 302 VAL A CA 1
ATOM 2410 C C . VAL A 1 302 ? -7.074 -26.672 -25.297 1 94.38 302 VAL A C 1
ATOM 2412 O O . VAL A 1 302 ? -8.141 -26.172 -25.688 1 94.38 302 VAL A O 1
ATOM 2415 N N . ILE A 1 303 ? -6.984 -27.359 -24.219 1 96.81 303 ILE A N 1
ATOM 2416 C CA . ILE A 1 303 ? -8.031 -27.359 -23.203 1 96.81 303 ILE A CA 1
ATOM 2417 C C . ILE A 1 303 ? -7.656 -26.406 -22.062 1 96.81 303 ILE A C 1
ATOM 2419 O O . ILE A 1 303 ? -6.621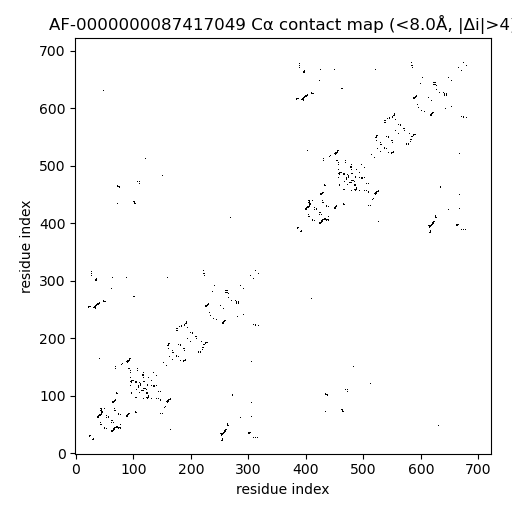 -26.578 -21.422 1 96.81 303 ILE A O 1
ATOM 2423 N N . PHE A 1 304 ? -8.523 -25.391 -21.859 1 97.31 304 PHE A N 1
ATOM 2424 C CA . PHE A 1 304 ? -8.273 -24.469 -20.75 1 97.31 304 PHE A CA 1
ATOM 2425 C C . PHE A 1 304 ? -8.883 -25 -19.469 1 97.31 304 PHE A C 1
ATOM 2427 O O . PHE A 1 304 ? -9.961 -25.594 -19.484 1 97.31 304 PHE A O 1
ATOM 2434 N N . THR A 1 305 ? -8.133 -24.812 -18.391 1 98.06 305 THR A N 1
ATOM 2435 C CA . THR A 1 305 ? -8.57 -25.266 -17.078 1 98.06 305 THR A CA 1
ATOM 2436 C C . THR A 1 305 ? -8.125 -24.297 -15.984 1 98.06 305 THR A C 1
ATOM 2438 O O . THR A 1 305 ? -7.645 -23.203 -16.281 1 98.06 305 THR A O 1
ATOM 2441 N N . ASN A 1 306 ? -8.5 -24.531 -14.781 1 98.5 306 ASN A N 1
ATOM 2442 C CA . ASN A 1 306 ? -8.055 -23.797 -13.602 1 98.5 306 ASN A CA 1
ATOM 2443 C C . ASN A 1 306 ? -7.863 -24.719 -12.398 1 98.5 306 ASN A C 1
ATOM 2445 O O . ASN A 1 306 ? -8.078 -25.922 -12.508 1 98.5 306 ASN A O 1
ATOM 2449 N N . TRP A 1 307 ? -7.426 -24.203 -11.352 1 98.69 307 TRP A N 1
ATOM 2450 C CA . TRP A 1 307 ? -7.016 -25.031 -10.227 1 98.69 307 TRP A CA 1
ATOM 2451 C C . TRP A 1 307 ? -8.227 -25.641 -9.531 1 98.69 307 TRP A C 1
ATOM 2453 O O . TRP A 1 307 ? -8.148 -26.75 -8.984 1 98.69 307 TRP A O 1
ATOM 2463 N N . ARG A 1 308 ? -9.312 -24.969 -9.547 1 97.94 308 ARG A N 1
ATOM 2464 C CA . ARG A 1 308 ? -10.539 -25.531 -9.008 1 97.94 308 ARG A CA 1
ATOM 2465 C C . ARG A 1 308 ? -10.922 -26.812 -9.75 1 97.94 308 ARG A C 1
ATOM 2467 O O . ARG A 1 308 ? -11.234 -27.828 -9.125 1 97.94 308 ARG A O 1
ATOM 2474 N N . GLU A 1 309 ? -10.906 -26.734 -11.031 1 98.25 309 GLU A N 1
ATOM 2475 C CA . GLU A 1 309 ? -11.219 -27.906 -11.859 1 98.25 309 GLU A CA 1
ATOM 2476 C C . GLU A 1 309 ? -10.188 -29.016 -11.664 1 98.25 309 GLU A C 1
ATOM 2478 O O . GLU A 1 309 ? -10.539 -30.188 -11.625 1 98.25 309 GLU A O 1
ATOM 2483 N N . ILE A 1 310 ? -9.008 -28.641 -11.578 1 98.5 310 ILE A N 1
ATOM 2484 C CA . ILE A 1 310 ? -7.926 -29.594 -11.375 1 98.5 310 ILE A CA 1
ATOM 2485 C C . ILE A 1 310 ? -8.172 -30.391 -10.094 1 98.5 310 ILE A C 1
ATOM 2487 O O . ILE A 1 310 ? -8.102 -31.609 -10.086 1 98.5 310 ILE A O 1
ATOM 2491 N N . MET A 1 311 ? -8.477 -29.703 -9.023 1 97.94 311 MET A N 1
ATOM 2492 C CA . MET A 1 311 ? -8.695 -30.359 -7.742 1 97.94 311 MET A CA 1
ATOM 2493 C C . MET A 1 311 ? -9.961 -31.219 -7.785 1 97.94 311 MET A C 1
ATOM 2495 O O . MET A 1 311 ? -10 -32.312 -7.195 1 97.94 311 MET A O 1
ATOM 2499 N N . ALA A 1 312 ? -10.977 -30.734 -8.445 1 97.44 312 ALA A N 1
ATOM 2500 C CA . ALA A 1 312 ? -12.195 -31.516 -8.602 1 97.44 312 ALA A CA 1
ATOM 2501 C C . ALA A 1 312 ? -11.914 -32.844 -9.312 1 97.44 312 ALA A C 1
ATOM 2503 O O . ALA A 1 312 ? -12.406 -33.906 -8.898 1 97.44 312 ALA A O 1
ATOM 2504 N N . ARG A 1 313 ? -11.156 -32.781 -10.32 1 97.69 313 ARG A N 1
ATOM 2505 C CA . ARG A 1 313 ? -10.812 -34 -11.07 1 97.69 313 ARG A CA 1
ATOM 2506 C C . ARG A 1 313 ? -9.93 -34.938 -10.242 1 97.69 313 ARG A C 1
ATOM 2508 O O . ARG A 1 313 ? -10.047 -36.156 -10.336 1 97.69 313 ARG A O 1
ATOM 2515 N N . PHE A 1 314 ? -9.039 -34.281 -9.5 1 97.81 314 PHE A N 1
ATOM 2516 C CA . PHE A 1 314 ? -8.164 -35.031 -8.633 1 97.81 314 PHE A CA 1
ATOM 2517 C C . PHE A 1 314 ? -8.984 -35.844 -7.621 1 97.81 314 PHE A C 1
ATOM 2519 O O . PHE A 1 314 ? -8.727 -37.031 -7.418 1 97.81 314 PHE A O 1
ATOM 2526 N N . GLU A 1 315 ? -9.914 -35.219 -7.02 1 95.38 315 GLU A N 1
ATOM 2527 C CA . GLU A 1 315 ? -10.766 -35.875 -6.035 1 95.38 315 GLU A CA 1
ATOM 2528 C C . GLU A 1 315 ? -11.641 -36.969 -6.684 1 95.38 315 GLU A C 1
ATOM 2530 O O . GLU A 1 315 ? -11.852 -38.031 -6.105 1 95.38 315 GLU A O 1
ATOM 2535 N N . ASN A 1 316 ? -12.086 -36.688 -7.844 1 92.81 316 ASN A N 1
ATOM 2536 C CA . ASN A 1 316 ? -12.891 -37.625 -8.578 1 92.81 316 ASN A CA 1
ATOM 2537 C C . ASN A 1 316 ? -12.078 -38.875 -8.984 1 92.81 316 ASN A C 1
ATOM 2539 O O . ASN A 1 316 ? -12.625 -39.969 -9.117 1 92.81 316 ASN A O 1
ATOM 2543 N N . ALA A 1 317 ? -10.797 -38.688 -9.133 1 90.56 317 ALA A N 1
ATOM 2544 C CA . ALA A 1 317 ? -9.906 -39.75 -9.523 1 90.56 317 ALA A CA 1
ATOM 2545 C C . ALA A 1 317 ? -9.43 -40.531 -8.305 1 90.56 317 ALA A C 1
ATOM 2547 O O . ALA A 1 317 ? -8.594 -41.438 -8.422 1 90.56 317 ALA A O 1
ATOM 2548 N N . GLY A 1 318 ? -9.922 -40.188 -7.141 1 85.56 318 GLY A N 1
ATOM 2549 C CA . GLY A 1 318 ? -9.625 -41 -5.953 1 85.56 318 GLY A CA 1
ATOM 2550 C C . GLY A 1 318 ? -8.742 -40.281 -4.957 1 85.56 318 GLY A C 1
ATOM 2551 O O . GLY A 1 318 ? -8.328 -40.844 -3.951 1 85.56 318 GLY A O 1
ATOM 2552 N N . GLY A 1 319 ? -8.391 -39.094 -5.387 1 83.25 319 GLY A N 1
ATOM 2553 C CA . GLY A 1 319 ? -7.652 -38.312 -4.406 1 83.25 319 GLY A CA 1
ATOM 2554 C C . GLY A 1 319 ? -8.445 -38.031 -3.139 1 83.25 319 GLY A C 1
ATOM 2555 O O . GLY A 1 319 ? -9.578 -37.562 -3.197 1 83.25 319 GLY A O 1
ATOM 2556 N N . GLN A 1 320 ? -7.93 -38.562 -1.879 1 80.38 320 GLN A N 1
ATOM 2557 C CA . GLN A 1 320 ? -8.672 -38.406 -0.633 1 80.38 320 GLN A CA 1
ATOM 2558 C C . GLN A 1 320 ? -7.887 -37.594 0.377 1 80.38 320 GLN A C 1
ATOM 2560 O O . GLN A 1 320 ? -6.664 -37.688 0.459 1 80.38 320 GLN A O 1
ATOM 2565 N N . ARG A 1 321 ? -8.695 -36.812 1.006 1 77 321 ARG A N 1
ATOM 2566 C CA . ARG A 1 321 ? -8.133 -36.062 2.119 1 77 321 ARG A CA 1
ATOM 2567 C C . ARG A 1 321 ? -7.73 -36.969 3.264 1 77 321 ARG A C 1
ATOM 2569 O O . ARG A 1 321 ? -8.43 -37.938 3.561 1 77 321 ARG A O 1
ATOM 2576 N N . PRO A 1 322 ? -6.484 -37.031 3.863 1 66.5 322 PRO A N 1
ATOM 2577 C CA . PRO A 1 322 ? -6.078 -37.969 4.91 1 66.5 322 PRO A CA 1
ATOM 2578 C C . PRO A 1 322 ? -7.145 -38.156 5.988 1 66.5 322 PRO A C 1
ATOM 2580 O O . PRO A 1 322 ? -7.332 -39.281 6.496 1 66.5 322 PRO A O 1
ATOM 2583 N N . GLY A 1 323 ? -7.828 -37.375 7.035 1 53.12 323 GLY A N 1
ATOM 2584 C CA . GLY A 1 323 ? -8.688 -37.531 8.195 1 53.12 323 GLY A CA 1
ATOM 2585 C C . GLY A 1 323 ? -10.07 -38.031 7.855 1 53.12 323 GLY A C 1
ATOM 2586 O O . GLY A 1 323 ? -10.898 -38.25 8.742 1 53.12 323 GLY A O 1
ATOM 2587 N N . LYS A 1 324 ? -10.688 -38 6.809 1 47.91 324 LYS A N 1
ATOM 2588 C CA . LYS A 1 324 ? -12.07 -38.438 6.688 1 47.91 324 LYS A CA 1
ATOM 2589 C C . LYS A 1 324 ? -12.172 -39.969 6.691 1 47.91 324 LYS A C 1
ATOM 2591 O O . LYS A 1 324 ? -13.242 -40.531 6.453 1 47.91 324 LYS A O 1
ATOM 2596 N N . ARG A 1 325 ? -11.141 -40.781 7.105 1 39.19 325 ARG A N 1
ATOM 2597 C CA . ARG A 1 325 ? -11.461 -42.188 7.289 1 39.19 325 ARG A CA 1
ATOM 2598 C C . ARG A 1 325 ? -12.094 -42.438 8.656 1 39.19 325 ARG A C 1
ATOM 2600 O O . ARG A 1 325 ? -13.016 -43.25 8.781 1 39.19 325 ARG A O 1
ATOM 2607 N N . GLY A 1 326 ? -11.422 -42.125 9.977 1 31.39 326 GLY A N 1
ATOM 2608 C CA . GLY A 1 326 ? -11.781 -42.656 11.289 1 31.39 326 GLY A CA 1
ATOM 2609 C C . GLY A 1 326 ? -13.023 -42 11.867 1 31.39 326 GLY A C 1
ATOM 2610 O O . GLY A 1 326 ? -13.516 -42.406 12.914 1 31.39 326 GLY A O 1
ATOM 2611 N N . ALA A 1 327 ? -13.312 -40.781 11.641 1 32.81 327 ALA A N 1
ATOM 2612 C CA . ALA A 1 327 ? -14.273 -40.156 12.547 1 32.81 327 ALA A CA 1
ATOM 2613 C C . ALA A 1 327 ? -15.656 -40.812 12.406 1 32.81 327 ALA A C 1
ATOM 2615 O O . ALA A 1 327 ? -16.578 -40.469 13.148 1 32.81 327 ALA A O 1
ATOM 2616 N N . ALA A 1 328 ? -15.859 -41.656 11.383 1 32.94 328 ALA A N 1
ATOM 2617 C CA . ALA A 1 328 ? -17.234 -42.094 11.508 1 32.94 328 ALA A CA 1
ATOM 2618 C C . ALA A 1 328 ? -17.406 -43.031 12.703 1 32.94 328 ALA A C 1
ATOM 2620 O O . ALA A 1 328 ? -18.516 -43.281 13.164 1 32.94 328 ALA A O 1
ATOM 2621 N N . LYS A 1 329 ? -16.422 -43.781 13.109 1 32.25 329 LYS A N 1
ATOM 2622 C CA . LYS A 1 329 ? -16.797 -44.75 14.125 1 32.25 329 LYS A CA 1
ATOM 2623 C C . LYS A 1 329 ? -16.953 -44.094 15.492 1 32.25 329 LYS A C 1
ATOM 2625 O O . LYS A 1 329 ? -17.703 -44.594 16.344 1 32.25 329 LYS A O 1
ATOM 2630 N N . GLU A 1 330 ? -16.031 -43.219 16.016 1 29.22 330 GLU A N 1
ATOM 2631 C CA . GLU A 1 330 ? -16.094 -42.844 17.438 1 29.22 330 GLU A CA 1
ATOM 2632 C C . GLU A 1 330 ? -17.281 -41.938 17.719 1 29.22 330 GLU A C 1
ATOM 2634 O O . GLU A 1 330 ? -17.641 -41.719 18.875 1 29.22 330 GLU A O 1
ATOM 2639 N N . GLN A 1 331 ? -17.859 -41.188 16.797 1 29.53 331 GLN A N 1
ATOM 2640 C CA . GLN A 1 331 ? -18.969 -40.344 17.234 1 29.53 331 GLN A CA 1
ATOM 2641 C C . GLN A 1 331 ? -20.188 -41.156 17.609 1 29.53 331 GLN A C 1
ATOM 2643 O O . GLN A 1 331 ? -21.172 -40.625 18.125 1 29.53 331 GLN A O 1
ATOM 2648 N N . GLU A 1 332 ? -20.188 -42.531 17.406 1 29.09 332 GLU A N 1
ATOM 2649 C CA . GLU A 1 332 ? -21.438 -43.125 17.906 1 29.09 332 GLU A CA 1
ATOM 2650 C C . GLU A 1 332 ? -21.516 -43.031 19.422 1 29.09 332 GLU A C 1
ATOM 2652 O O . GLU A 1 332 ? -22.609 -42.844 19.984 1 29.09 332 GLU A O 1
ATOM 2657 N N . ASP A 1 333 ? -20.422 -43.5 20.078 1 27.89 333 ASP A N 1
ATOM 2658 C CA . ASP A 1 333 ? -20.672 -43.781 21.5 1 27.89 333 ASP A CA 1
ATOM 2659 C C . ASP A 1 333 ? -20.812 -42.469 22.281 1 27.89 333 ASP A C 1
ATOM 2661 O O . ASP A 1 333 ? -21.344 -42.469 23.391 1 27.89 333 ASP A O 1
ATOM 2665 N N . LEU A 1 334 ? -19.906 -41.531 22.016 1 25.69 334 LEU A N 1
ATOM 2666 C CA . LEU A 1 334 ? -19.922 -40.469 23.016 1 25.69 334 LEU A CA 1
ATOM 2667 C C . LEU A 1 334 ? -21.141 -39.594 22.844 1 25.69 334 LEU A C 1
ATOM 2669 O O . LEU A 1 334 ? -21.016 -38.406 22.469 1 25.69 334 LEU A O 1
ATOM 2673 N N . GLY A 1 335 ? -22.359 -40.156 22.328 1 25.22 335 GLY A N 1
ATOM 2674 C CA . GLY A 1 335 ? -23.594 -39.406 22.266 1 25.22 335 GLY A CA 1
ATOM 2675 C C . GLY A 1 335 ? -24.016 -38.781 23.594 1 25.22 335 GLY A C 1
ATOM 2676 O O . GLY A 1 335 ? -25.047 -38.125 23.672 1 25.22 335 GLY A O 1
ATOM 2677 N N . GLN A 1 336 ? -23.75 -39.5 24.641 1 20.03 336 GLN A N 1
ATOM 2678 C CA . GLN A 1 336 ? -24.656 -39.188 25.734 1 20.03 336 GLN A CA 1
ATOM 2679 C C . GLN A 1 336 ? -24.438 -37.781 26.25 1 20.03 336 GLN A C 1
ATOM 2681 O O . GLN A 1 336 ? -25.391 -37.031 26.5 1 20.03 336 GLN A O 1
ATOM 2686 N N . LYS A 1 337 ? -23.453 -37.625 27.25 1 21.34 337 LYS A N 1
ATOM 2687 C CA . LYS A 1 337 ? -23.797 -36.719 28.359 1 21.34 337 LYS A CA 1
ATOM 2688 C C . LYS A 1 337 ? -23.859 -35.281 27.891 1 21.34 337 LYS A C 1
ATOM 2690 O O . LYS A 1 337 ? -24.828 -34.562 28.172 1 21.34 337 LYS A O 1
ATOM 2695 N N . ARG A 1 338 ? -22.641 -34.375 28.109 1 20.66 338 ARG A N 1
ATOM 2696 C CA . ARG A 1 338 ? -22.812 -33.219 28.984 1 20.66 338 ARG A CA 1
ATOM 2697 C C . ARG A 1 338 ? -23.375 -32.031 28.203 1 20.66 338 ARG A C 1
ATOM 2699 O O . ARG A 1 338 ? -22.906 -31.703 27.125 1 20.66 338 ARG A O 1
ATOM 2706 N N . ASP A 1 339 ? -24.656 -31.547 28.344 1 20.28 339 ASP A N 1
ATOM 2707 C CA . ASP A 1 339 ? -25.516 -30.375 28.172 1 20.28 339 ASP A CA 1
ATOM 2708 C C . ASP A 1 339 ? -24.812 -29.094 28.641 1 20.28 339 ASP A C 1
ATOM 2710 O O . ASP A 1 339 ? -24.875 -28.75 29.828 1 20.28 339 ASP A O 1
ATOM 2714 N N . ILE A 1 340 ? -23.531 -29.031 28.656 1 19.62 340 ILE A N 1
ATOM 2715 C CA . ILE A 1 340 ? -23.047 -27.828 29.359 1 19.62 340 ILE A CA 1
ATOM 2716 C C . ILE A 1 340 ? -23.781 -26.594 28.812 1 19.62 340 ILE A C 1
ATOM 2718 O O . ILE A 1 340 ? -23.938 -26.438 27.609 1 19.62 340 ILE A O 1
ATOM 2722 N N . THR A 1 341 ? -24.453 -25.766 29.734 1 19.3 341 THR A N 1
ATOM 2723 C CA . THR A 1 341 ? -25.297 -24.609 30.016 1 19.3 341 THR A CA 1
ATOM 2724 C C . THR A 1 341 ? -24.859 -23.406 29.188 1 19.3 341 THR A C 1
ATOM 2726 O O . THR A 1 341 ? -23.734 -23.375 28.672 1 19.3 341 THR A O 1
ATOM 2729 N N . ASP A 1 342 ? -25.641 -22.203 29.25 1 19.33 342 ASP A N 1
ATOM 2730 C CA . ASP A 1 342 ? -26.203 -20.969 28.734 1 19.33 342 ASP A CA 1
ATOM 2731 C C . ASP A 1 342 ? -25.188 -19.828 28.797 1 19.33 342 ASP A C 1
ATOM 2733 O O . ASP A 1 342 ? -25.234 -19 29.703 1 19.33 342 ASP A O 1
ATOM 2737 N N . GLU A 1 343 ? -23.891 -20.062 28.938 1 19.59 343 GLU A N 1
ATOM 2738 C CA . GLU A 1 343 ? -23.281 -18.844 29.469 1 19.59 343 GLU A CA 1
ATOM 2739 C C . GLU A 1 343 ? -23.719 -17.625 28.672 1 19.59 343 GLU A C 1
ATOM 2741 O O . GLU A 1 343 ? -24.109 -17.734 27.5 1 19.59 343 GLU A O 1
ATOM 2746 N N . ALA A 1 344 ? -23.609 -16.359 29.328 1 19.75 344 ALA A N 1
ATOM 2747 C CA . ALA A 1 344 ? -23.984 -14.953 29.297 1 19.75 344 ALA A CA 1
ATOM 2748 C C . ALA A 1 344 ? -23.453 -14.273 28.031 1 19.75 344 ALA A C 1
ATOM 2750 O O . ALA A 1 344 ? -22.266 -14.32 27.75 1 19.75 344 ALA A O 1
ATOM 2751 N N . VAL A 1 345 ? -24.219 -14.125 27.016 1 18.84 345 VAL A N 1
ATOM 2752 C CA . VAL A 1 345 ? -24.203 -13.336 25.781 1 18.84 345 VAL A CA 1
ATOM 2753 C C . VAL A 1 345 ? -23.828 -11.891 26.109 1 18.84 345 VAL A C 1
ATOM 2755 O O . VAL A 1 345 ? -24.578 -11.188 26.797 1 18.84 345 VAL A O 1
ATOM 2758 N N . VAL A 1 346 ? -22.594 -11.625 26.531 1 19.09 346 VAL A N 1
ATOM 2759 C CA . VAL A 1 346 ? -22.328 -10.203 26.781 1 19.09 346 VAL A CA 1
ATOM 2760 C C . VAL A 1 346 ? -22.891 -9.375 25.625 1 19.09 346 VAL A C 1
ATOM 2762 O O . VAL A 1 346 ? -22.562 -9.609 24.469 1 19.09 346 VAL A O 1
ATOM 2765 N N . ARG A 1 347 ? -24.078 -8.773 25.812 1 19.39 347 ARG A N 1
ATOM 2766 C CA . ARG A 1 347 ? -24.781 -7.816 24.969 1 19.39 347 ARG A CA 1
ATOM 2767 C C . ARG A 1 347 ? -23.875 -6.648 24.594 1 19.39 347 ARG A C 1
ATOM 2769 O O . ARG A 1 347 ? -23.453 -5.875 25.469 1 19.39 347 ARG A O 1
ATOM 2776 N N . ILE A 1 348 ? -22.938 -6.863 23.891 1 20.8 348 ILE A N 1
ATOM 2777 C CA . ILE A 1 348 ? -22.219 -5.641 23.531 1 20.8 348 ILE A CA 1
ATOM 2778 C C . ILE A 1 348 ? -23.188 -4.645 22.906 1 20.8 348 ILE A C 1
ATOM 2780 O O . ILE A 1 348 ? -23.891 -4.973 21.938 1 20.8 348 ILE A O 1
ATOM 2784 N N . PRO A 1 349 ? -23.578 -3.668 23.641 1 21.83 349 PRO A N 1
ATOM 2785 C CA . PRO A 1 349 ? -24.562 -2.699 23.156 1 21.83 349 PRO A CA 1
ATOM 2786 C C . PRO A 1 349 ? -24.203 -2.16 21.766 1 21.83 349 PRO A C 1
ATOM 2788 O O . PRO A 1 349 ? -23.031 -2.055 21.406 1 21.83 349 PRO A O 1
ATOM 2791 N N . THR A 1 350 ? -24.984 -2.434 20.859 1 23.2 350 THR A N 1
ATOM 2792 C CA . THR A 1 350 ? -25.031 -1.898 19.5 1 23.2 350 THR A CA 1
ATOM 2793 C C . THR A 1 350 ? -24.938 -0.375 19.516 1 23.2 350 THR A C 1
ATOM 2795 O O . THR A 1 350 ? -25.844 0.299 20.031 1 23.2 350 THR A O 1
ATOM 2798 N N . PHE A 1 351 ? -23.812 0.131 19.938 1 22.83 351 PHE A N 1
ATOM 2799 C CA . PHE A 1 351 ? -23.828 1.588 19.891 1 22.83 351 PHE A CA 1
ATOM 2800 C C . PHE A 1 351 ? -24.266 2.086 18.516 1 22.83 351 PHE A C 1
ATOM 2802 O O . PHE A 1 351 ? -23.859 1.546 17.5 1 22.83 351 PHE A O 1
ATOM 2809 N N . GLU A 1 352 ? -25.5 2.436 18.469 1 23.88 352 GLU A N 1
ATOM 2810 C CA . GLU A 1 352 ? -26.031 3.16 17.312 1 23.88 352 GLU A CA 1
ATOM 2811 C C . GLU A 1 352 ? -25.016 4.172 16.797 1 23.88 352 GLU A C 1
ATOM 2813 O O . GLU A 1 352 ? -24.375 4.887 17.578 1 23.88 352 GLU A O 1
ATOM 2818 N N . GLU A 1 353 ? -24.531 3.887 15.742 1 24.67 353 GLU A N 1
ATOM 2819 C CA . GLU A 1 353 ? -23.562 4.695 15.008 1 24.67 353 GLU A CA 1
ATOM 2820 C C . GLU A 1 353 ? -24.031 6.145 14.898 1 24.67 353 GLU A C 1
ATOM 2822 O O . GLU A 1 353 ? -25.094 6.426 14.359 1 24.67 353 GLU A O 1
ATOM 2827 N N . PRO A 1 354 ? -23.828 6.934 15.93 1 25.14 354 PRO A N 1
ATOM 2828 C CA . PRO A 1 354 ? -24.266 8.289 15.586 1 25.14 354 PRO A CA 1
ATOM 2829 C C . PRO A 1 354 ? -23.672 8.781 14.266 1 25.14 354 PRO A C 1
ATOM 2831 O O . PRO A 1 354 ? -22.578 8.352 13.875 1 25.14 354 PRO A O 1
ATOM 2834 N N . GLN A 1 355 ? -24.531 9.047 13.289 1 22.19 355 GLN A N 1
ATOM 2835 C CA . GLN A 1 355 ? -24.281 9.734 12.023 1 22.19 355 GLN A CA 1
ATOM 2836 C C . GLN A 1 355 ? -23.438 10.992 12.234 1 22.19 355 GLN A C 1
ATOM 2838 O O . GLN A 1 355 ? -23.969 12.031 12.648 1 22.19 355 GLN A O 1
ATOM 2843 N N . LEU A 1 356 ? -22.438 10.883 12.93 1 22.62 356 LEU A N 1
ATOM 2844 C CA . LEU A 1 356 ? -21.734 12.156 12.93 1 22.62 356 LEU A CA 1
ATOM 2845 C C . LEU A 1 356 ? -21.391 12.594 11.508 1 22.62 356 LEU A C 1
ATOM 2847 O O . LEU A 1 356 ? -20.688 11.875 10.789 1 22.62 356 LEU A O 1
ATOM 2851 N N . SER A 1 357 ? -22.328 13.195 10.797 1 22.66 357 SER A N 1
ATOM 2852 C CA . SER A 1 357 ? -22.094 14.039 9.625 1 22.66 357 SER A CA 1
ATOM 2853 C C . SER A 1 357 ? -20.922 14.984 9.844 1 22.66 357 SER A C 1
ATOM 2855 O O . SER A 1 357 ? -21 15.898 10.664 1 22.66 357 SER A O 1
ATOM 2857 N N . ILE A 1 358 ? -19.906 14.516 10.023 1 20.23 358 ILE A N 1
ATOM 2858 C CA . ILE A 1 358 ? -18.859 15.523 9.883 1 20.23 358 ILE A CA 1
ATOM 2859 C C . ILE A 1 358 ? -19.016 16.25 8.547 1 20.23 358 ILE A C 1
ATOM 2861 O O . ILE A 1 358 ? -18.828 15.648 7.48 1 20.23 358 ILE A O 1
ATOM 2865 N N . LYS A 1 359 ? -20.062 17.078 8.359 1 21.41 359 LYS A N 1
ATOM 2866 C CA . LYS A 1 359 ? -20.047 18.141 7.359 1 21.41 359 LYS A CA 1
ATOM 2867 C C . LYS A 1 359 ? -18.781 18.984 7.473 1 21.41 359 LYS A C 1
ATOM 2869 O O . LYS A 1 359 ? -18.516 19.578 8.523 1 21.41 359 LYS A O 1
ATOM 2874 N N . PHE A 1 360 ? -17.828 18.578 6.715 1 18.5 360 PHE A N 1
ATOM 2875 C CA . PHE A 1 360 ? -16.859 19.609 6.359 1 18.5 360 PHE A CA 1
ATOM 2876 C C . PHE A 1 360 ? -17.562 20.906 5.984 1 18.5 360 PHE A C 1
ATOM 2878 O O . PHE A 1 360 ? -18.031 21.062 4.855 1 18.5 360 PHE A O 1
ATOM 2885 N N . GLU A 1 361 ? -18.625 21.266 6.789 1 19.42 361 GLU A N 1
ATOM 2886 C CA . GLU A 1 361 ? -18.906 22.703 6.645 1 19.42 361 GLU A CA 1
ATOM 2887 C C . GLU A 1 361 ? -17.734 23.547 7.109 1 19.42 361 GLU A C 1
ATOM 2889 O O . GLU A 1 361 ? -17.094 23.234 8.117 1 19.42 361 GLU A O 1
ATOM 2894 N N . MET B 1 1 ? -34.156 80.5 50.375 1 28.16 1 MET B N 1
ATOM 2895 C CA . MET B 1 1 ? -33.031 79.562 50.406 1 28.16 1 MET B CA 1
ATOM 2896 C C . MET B 1 1 ? -32.812 78.938 49.062 1 28.16 1 MET B C 1
ATOM 2898 O O . MET B 1 1 ? -33.688 78.25 48.5 1 28.16 1 MET B O 1
ATOM 2902 N N . MET B 1 2 ? -32 79.625 48.188 1 27.78 2 MET B N 1
ATOM 2903 C CA . MET B 1 2 ? -31.547 79.375 46.812 1 27.78 2 MET B CA 1
ATOM 2904 C C . MET B 1 2 ? -30.734 78.062 46.75 1 27.78 2 MET B C 1
ATOM 2906 O O . MET B 1 2 ? -29.656 78 47.344 1 27.78 2 MET B O 1
ATOM 2910 N N . ARG B 1 3 ? -31.359 76.875 46.656 1 29.97 3 ARG B N 1
ATOM 2911 C CA . ARG B 1 3 ? -30.75 75.562 46.531 1 29.97 3 ARG B CA 1
ATOM 2912 C C . ARG B 1 3 ? -29.828 75.5 45.312 1 29.97 3 ARG B C 1
ATOM 2914 O O . ARG B 1 3 ? -30.25 75.688 44.188 1 29.97 3 ARG B O 1
ATOM 2921 N N . ALA B 1 4 ? -28.562 75.938 45.469 1 32.44 4 ALA B N 1
ATOM 2922 C CA . ALA B 1 4 ? -27.516 75.812 44.469 1 32.44 4 ALA B CA 1
ATOM 2923 C C . ALA B 1 4 ? -27.375 74.375 44.031 1 32.44 4 ALA B C 1
ATOM 2925 O O . ALA B 1 4 ? -27.172 73.5 44.875 1 32.44 4 ALA B O 1
ATOM 2926 N N . LEU B 1 5 ? -27.953 73.938 42.938 1 33 5 LEU B N 1
ATOM 2927 C CA . LEU B 1 5 ? -27.844 72.688 42.188 1 33 5 LEU B CA 1
ATOM 2928 C C . LEU B 1 5 ? -26.406 72.438 41.75 1 33 5 LEU B C 1
ATOM 2930 O O . LEU B 1 5 ? -25.859 73.188 40.938 1 33 5 LEU B O 1
ATOM 2934 N N . VAL B 1 6 ? -25.469 72.062 42.625 1 34.59 6 VAL B N 1
ATOM 2935 C CA . VAL B 1 6 ? -24.125 71.625 42.219 1 34.59 6 VAL B CA 1
ATOM 2936 C C . VAL B 1 6 ? -24.234 70.5 41.188 1 34.59 6 VAL B C 1
ATOM 2938 O O . VAL B 1 6 ? -24.812 69.438 41.5 1 34.59 6 VAL B O 1
ATOM 2941 N N . ALA B 1 7 ? -24.344 70.75 39.906 1 34.38 7 ALA B N 1
ATOM 2942 C CA . ALA B 1 7 ? -24.266 69.75 38.812 1 34.38 7 ALA B CA 1
ATOM 2943 C C . ALA B 1 7 ? -22.922 69 38.844 1 34.38 7 ALA B C 1
ATOM 2945 O O . ALA B 1 7 ? -21.859 69.625 38.781 1 34.38 7 ALA B O 1
ATOM 2946 N N . GLY B 1 8 ? -22.781 68 39.656 1 32.84 8 GLY B N 1
ATOM 2947 C CA . GLY B 1 8 ? -21.625 67.125 39.625 1 32.84 8 GLY B CA 1
ATOM 2948 C C . GLY B 1 8 ? -21.297 66.625 38.219 1 32.84 8 GLY B C 1
ATOM 2949 O O . GLY B 1 8 ? -22.156 66.062 37.531 1 32.84 8 GLY B O 1
ATOM 2950 N N . ILE B 1 9 ? -20.344 67.25 37.531 1 33.47 9 ILE B N 1
ATOM 2951 C CA . ILE B 1 9 ? -19.797 66.812 36.25 1 33.47 9 ILE B CA 1
ATOM 2952 C C . ILE B 1 9 ? -19.203 65.375 36.406 1 33.47 9 ILE B C 1
ATOM 2954 O O . ILE B 1 9 ? -18.281 65.188 37.188 1 33.47 9 ILE B O 1
ATOM 2958 N N . THR B 1 10 ? -19.938 64.312 36.25 1 33.72 10 THR B N 1
ATOM 2959 C CA . THR B 1 10 ? -19.422 62.969 36.156 1 33.72 10 THR B CA 1
ATOM 2960 C C . THR B 1 10 ? -18.469 62.844 34.969 1 33.72 10 THR B C 1
ATOM 2962 O O . THR B 1 10 ? -18.859 63.062 33.812 1 33.72 10 THR B O 1
ATOM 2965 N N . ILE B 1 11 ? -17.188 63.125 35.156 1 35.16 11 ILE B N 1
ATOM 2966 C CA . ILE B 1 11 ? -16.172 62.812 34.125 1 35.16 11 ILE B CA 1
ATOM 2967 C C . ILE B 1 11 ? -16.234 61.312 33.812 1 35.16 11 ILE B C 1
ATOM 2969 O O . ILE B 1 11 ? -15.977 60.469 34.688 1 35.16 11 ILE B O 1
ATOM 2973 N N . LEU B 1 12 ? -16.984 60.906 32.844 1 33.84 12 LEU B N 1
ATOM 2974 C CA . LEU B 1 12 ? -16.891 59.594 32.219 1 33.84 12 LEU B CA 1
ATOM 2975 C C . LEU B 1 12 ? -15.508 59.344 31.656 1 33.84 12 LEU B C 1
ATOM 2977 O O . LEU B 1 12 ? -15.117 60 30.672 1 33.84 12 LEU B O 1
ATOM 2981 N N . VAL B 1 13 ? -14.555 59.094 32.469 1 36 13 VAL B N 1
ATOM 2982 C CA . VAL B 1 13 ? -13.32 58.531 31.906 1 36 13 VAL B CA 1
ATOM 2983 C C . VAL B 1 13 ? -13.641 57.312 31.062 1 36 13 VAL B C 1
ATOM 2985 O O . VAL B 1 13 ? -14.109 56.281 31.594 1 36 13 VAL B O 1
ATOM 2988 N N . ALA B 1 14 ? -13.938 57.438 29.797 1 36 14 ALA B N 1
ATOM 2989 C CA . ALA B 1 14 ? -13.875 56.312 28.859 1 36 14 ALA B CA 1
ATOM 2990 C C . ALA B 1 14 ? -12.523 55.625 28.953 1 36 14 ALA B C 1
ATOM 2992 O O . ALA B 1 14 ? -11.5 56.156 28.516 1 36 14 ALA B O 1
ATOM 2993 N N . VAL B 1 15 ? -12.266 54.906 29.969 1 35.72 15 VAL B N 1
ATOM 2994 C CA . VAL B 1 15 ? -11.188 53.938 29.797 1 35.72 15 VAL B CA 1
ATOM 2995 C C . VAL B 1 15 ? -11.359 53.188 28.469 1 35.72 15 VAL B C 1
ATOM 2997 O O . VAL B 1 15 ? -12.344 52.5 28.266 1 35.72 15 VAL B O 1
ATOM 3000 N N . SER B 1 16 ? -10.883 53.812 27.406 1 34.25 16 SER B N 1
ATOM 3001 C CA . SER B 1 16 ? -10.695 52.938 26.234 1 34.25 16 SER B CA 1
ATOM 3002 C C . SER B 1 16 ? -10.18 51.562 26.641 1 34.25 16 SER B C 1
ATOM 3004 O O . SER B 1 16 ? -9.102 51.438 27.234 1 34.25 16 SER B O 1
ATOM 3006 N N . GLN B 1 17 ? -11.008 50.719 27.094 1 34.47 17 GLN B N 1
ATOM 3007 C CA . GLN B 1 17 ? -10.562 49.312 27.031 1 34.47 17 GLN B CA 1
ATOM 3008 C C . GLN B 1 17 ? -9.805 49.062 25.734 1 34.47 17 GLN B C 1
ATOM 3010 O O . GLN B 1 17 ? -10.414 48.938 24.656 1 34.47 17 GLN B O 1
ATOM 3015 N N . THR B 1 18 ? -8.688 49.656 25.5 1 37.22 18 THR B N 1
ATOM 3016 C CA . THR B 1 18 ? -7.852 49.031 24.5 1 37.22 18 THR B CA 1
ATOM 3017 C C . THR B 1 18 ? -7.996 47.5 24.547 1 37.22 18 THR B C 1
ATOM 3019 O O . THR B 1 18 ? -7.727 46.906 25.578 1 37.22 18 THR B O 1
ATOM 3022 N N . ALA B 1 19 ? -8.969 47 24.016 1 41.12 19 ALA B N 1
ATOM 3023 C CA . ALA B 1 19 ? -8.93 45.562 23.719 1 41.12 19 ALA B CA 1
ATOM 3024 C C . ALA B 1 19 ? -7.496 45.094 23.5 1 41.12 19 ALA B C 1
ATOM 3026 O O . ALA B 1 19 ? -6.852 45.469 22.516 1 41.12 19 ALA B O 1
ATOM 3027 N N . TYR B 1 20 ? -6.652 45 24.406 1 41.16 20 TYR B N 1
ATOM 3028 C CA . TYR B 1 20 ? -5.387 44.281 24.266 1 41.16 20 TYR B CA 1
ATOM 3029 C C . TYR B 1 20 ? -5.559 43.031 23.391 1 41.16 20 TYR B C 1
ATOM 3031 O O . TYR B 1 20 ? -6.16 42.062 23.828 1 41.16 20 TYR B O 1
ATOM 3039 N N . SER B 1 21 ? -5.902 43.219 22.141 1 55.31 21 SER B N 1
ATOM 3040 C CA . SER B 1 21 ? -5.879 42.062 21.234 1 55.31 21 SER B CA 1
ATOM 3041 C C . SER B 1 21 ? -4.68 41.188 21.5 1 55.31 21 SER B C 1
ATOM 3043 O O . SER B 1 21 ? -3.551 41.656 21.625 1 55.31 21 SER B O 1
ATOM 3045 N N . GLN B 1 22 ? -4.852 40.094 22.203 1 71.38 22 GLN B N 1
ATOM 3046 C CA . GLN B 1 22 ? -3.818 39.094 22.531 1 71.38 22 GLN B CA 1
ATOM 3047 C C . GLN B 1 22 ? -2.855 38.906 21.359 1 71.38 22 GLN B C 1
ATOM 3049 O O . GLN B 1 22 ? -3.279 38.812 20.203 1 71.38 22 GLN B O 1
ATOM 3054 N N . GLU B 1 23 ? -1.577 39.25 21.625 1 89.19 23 GLU B N 1
ATOM 3055 C CA . GLU B 1 23 ? -0.478 39.062 20.688 1 89.19 23 GLU B CA 1
ATOM 3056 C C . GLU B 1 23 ? -0.581 37.719 19.984 1 89.19 23 GLU B C 1
ATOM 3058 O O . GLU B 1 23 ? -0.762 36.688 20.625 1 89.19 23 GLU B O 1
ATOM 3063 N N . THR B 1 24 ? -0.703 37.812 18.609 1 95.06 24 THR B N 1
ATOM 3064 C CA . THR B 1 24 ? -0.754 36.594 17.828 1 95.06 24 THR B CA 1
ATOM 3065 C C . THR B 1 24 ? 0.576 35.844 17.906 1 95.06 24 THR B C 1
ATOM 3067 O O . THR B 1 24 ? 1.59 36.406 18.312 1 95.06 24 THR B O 1
ATOM 3070 N N . TRP B 1 25 ? 0.576 34.594 17.609 1 97 25 TRP B N 1
ATOM 3071 C CA . TRP B 1 25 ? 1.821 33.844 17.516 1 97 25 TRP B CA 1
ATOM 3072 C C . TRP B 1 25 ? 2.732 34.406 16.438 1 97 25 TRP B C 1
ATOM 3074 O O . TRP B 1 25 ? 3.957 34.406 16.578 1 97 25 TRP B O 1
ATOM 3084 N N . ALA B 1 26 ? 2.174 34.906 15.328 1 97.44 26 ALA B N 1
ATOM 3085 C CA . ALA B 1 26 ? 2.992 35.594 14.312 1 97.44 26 ALA B CA 1
ATOM 3086 C C . ALA B 1 26 ? 3.803 36.719 14.922 1 97.44 26 ALA B C 1
ATOM 3088 O O . ALA B 1 26 ? 5.008 36.844 14.688 1 97.44 26 ALA B O 1
ATOM 3089 N N . GLU B 1 27 ? 3.139 37.469 15.727 1 96.62 27 GLU B N 1
ATOM 3090 C CA . GLU B 1 27 ? 3.809 38.594 16.375 1 96.62 27 GLU B CA 1
ATOM 3091 C C . GLU B 1 27 ? 4.863 38.125 17.359 1 96.62 27 GLU B C 1
ATOM 3093 O O . GLU B 1 27 ? 5.953 38.719 17.438 1 96.62 27 GLU B O 1
ATOM 3098 N N . ARG B 1 28 ? 4.516 37.094 18.078 1 95.31 28 ARG B N 1
ATOM 3099 C CA . ARG B 1 28 ? 5.457 36.531 19.031 1 95.31 28 ARG B CA 1
ATOM 3100 C C . ARG B 1 28 ? 6.727 36.031 18.344 1 95.31 28 ARG B C 1
ATOM 3102 O O . ARG B 1 28 ? 7.809 36.062 18.922 1 95.31 28 ARG B O 1
ATOM 3109 N N . LEU B 1 29 ? 6.574 35.656 17.062 1 97.12 29 LEU B N 1
ATOM 3110 C CA . LEU B 1 29 ? 7.691 35.125 16.297 1 97.12 29 LEU B CA 1
ATOM 3111 C C . LEU B 1 29 ? 8.438 36.219 15.57 1 97.12 29 LEU B C 1
ATOM 3113 O O . LEU B 1 29 ? 9.367 35.969 14.805 1 97.12 29 LEU B O 1
ATOM 3117 N N . GLY B 1 30 ? 8.008 37.438 15.711 1 96.31 30 GLY B N 1
ATOM 3118 C CA . GLY B 1 30 ? 8.75 38.562 15.172 1 96.31 30 GLY B CA 1
ATOM 3119 C C . GLY B 1 30 ? 8.172 39.094 13.875 1 96.31 30 GLY B C 1
ATOM 3120 O O . GLY B 1 30 ? 8.742 40 13.258 1 96.31 30 GLY B O 1
ATOM 3121 N N . TYR B 1 31 ? 7.102 38.562 13.414 1 96.94 31 TYR B N 1
ATOM 3122 C CA . TYR B 1 31 ? 6.457 39.125 12.234 1 96.94 31 TYR B CA 1
ATOM 3123 C C . TYR B 1 31 ? 5.766 40.438 12.57 1 96.94 31 TYR B C 1
ATOM 3125 O O . TYR B 1 31 ? 5.383 40.656 13.719 1 96.94 31 TYR B O 1
ATOM 3133 N N . PRO B 1 32 ? 5.598 41.312 11.609 1 95.5 32 PRO B N 1
ATOM 3134 C CA . PRO B 1 32 ? 4.961 42.594 11.891 1 95.5 32 PRO B CA 1
ATOM 3135 C C . PRO B 1 32 ? 3.51 42.469 12.336 1 95.5 32 PRO B C 1
ATOM 3137 O O . PRO B 1 32 ? 2.801 41.562 11.867 1 95.5 32 PRO B O 1
ATOM 3140 N N . ALA B 1 33 ? 3.1 43.344 13.156 1 94.56 33 ALA B N 1
ATOM 3141 C CA . ALA B 1 33 ? 1.728 43.344 13.656 1 94.56 33 ALA B CA 1
ATOM 3142 C C . ALA B 1 33 ? 0.728 43.5 12.516 1 94.56 33 ALA B C 1
ATOM 3144 O O . ALA B 1 33 ? 0.952 44.281 11.586 1 94.56 33 ALA B O 1
ATOM 3145 N N . GLY B 1 34 ? -0.321 42.688 12.555 1 93.25 34 GLY B N 1
ATOM 3146 C CA . GLY B 1 34 ? -1.416 42.812 11.602 1 93.25 34 GLY B CA 1
ATOM 3147 C C . GLY B 1 34 ? -1.19 42.031 10.312 1 93.25 34 GLY B C 1
ATOM 3148 O O . GLY B 1 34 ? -2.053 42.031 9.438 1 93.25 34 GLY B O 1
ATOM 3149 N N . LYS B 1 35 ? -0.081 41.406 10.242 1 95.69 35 LYS B N 1
ATOM 3150 C CA . LYS B 1 35 ? 0.238 40.688 9.008 1 95.69 35 LYS B CA 1
ATOM 3151 C C . LYS B 1 35 ? -0.372 39.281 9 1 95.69 35 LYS B C 1
ATOM 3153 O O . LYS B 1 35 ? -0.549 38.688 10.062 1 95.69 35 LYS B O 1
ATOM 3158 N N . ARG B 1 36 ? -0.692 38.906 7.797 1 97.19 36 ARG B N 1
ATOM 3159 C CA . ARG B 1 36 ? -1.106 37.531 7.559 1 97.19 36 ARG B CA 1
ATOM 3160 C C . ARG B 1 36 ? 0.081 36.656 7.156 1 97.19 36 ARG B C 1
ATOM 3162 O O . ARG B 1 36 ? 0.674 36.875 6.094 1 97.19 36 ARG B O 1
ATOM 3169 N N . VAL B 1 37 ? 0.445 35.719 8.07 1 98.12 37 VAL B N 1
ATOM 3170 C CA . VAL B 1 37 ? 1.546 34.781 7.836 1 98.12 37 VAL B CA 1
ATOM 3171 C C . VAL B 1 37 ? 0.995 33.406 7.551 1 98.12 37 VAL B C 1
ATOM 3173 O O . VAL B 1 37 ? 0.394 32.781 8.43 1 98.12 37 VAL B O 1
ATOM 3176 N N . VAL B 1 38 ? 1.233 32.875 6.301 1 98.19 38 VAL B N 1
ATOM 3177 C CA . VAL B 1 38 ? 0.454 31.734 5.82 1 98.19 38 VAL B CA 1
ATOM 3178 C C . VAL B 1 38 ? 1.386 30.578 5.5 1 98.19 38 VAL B C 1
ATOM 3180 O O . VAL B 1 38 ? 2.441 30.766 4.891 1 98.19 38 VAL B O 1
ATOM 3183 N N . ILE B 1 39 ? 1.028 29.422 5.977 1 98.44 39 ILE B N 1
ATOM 3184 C CA . ILE B 1 39 ? 1.595 28.141 5.535 1 98.44 39 ILE B CA 1
ATOM 3185 C C . ILE B 1 39 ? 0.627 27.453 4.582 1 98.44 39 ILE B C 1
ATOM 3187 O O . ILE B 1 39 ? -0.511 27.156 4.949 1 98.44 39 ILE B O 1
ATOM 3191 N N . LEU B 1 40 ? 1.019 27.281 3.295 1 98.31 40 LEU B N 1
ATOM 3192 C CA . LEU B 1 40 ? 0.304 26.359 2.412 1 98.31 40 LEU B CA 1
ATOM 3193 C C . LEU B 1 40 ? 0.794 24.922 2.6 1 98.31 40 LEU B C 1
ATOM 3195 O O . LEU B 1 40 ? 1.952 24.625 2.307 1 98.31 40 LEU B O 1
ATOM 3199 N N . TYR B 1 41 ? -0.137 24.078 3.066 1 98.38 41 TYR B N 1
ATOM 3200 C CA . TYR B 1 41 ? 0.239 22.797 3.662 1 98.38 41 TYR B CA 1
ATOM 3201 C C . TYR B 1 41 ? -0.536 21.641 3.025 1 98.38 41 TYR B C 1
ATOM 3203 O O . TYR B 1 41 ? -1.705 21.797 2.664 1 98.38 41 TYR B O 1
ATOM 3211 N N . ALA B 1 42 ? 0.153 20.547 2.75 1 98.38 42 ALA B N 1
ATOM 3212 C CA . ALA B 1 42 ? -0.523 19.312 2.377 1 98.38 42 ALA B CA 1
ATOM 3213 C C . ALA B 1 42 ? -0.066 18.141 3.254 1 98.38 42 ALA B C 1
ATOM 3215 O O . ALA B 1 42 ? 1.12 18.031 3.57 1 98.38 42 ALA B O 1
ATOM 3216 N N . ASP B 1 43 ? -1.104 17.359 3.539 1 94.12 43 ASP B N 1
ATOM 3217 C CA . ASP B 1 43 ? -0.763 16.172 4.328 1 94.12 43 ASP B CA 1
ATOM 3218 C C . ASP B 1 43 ? -0.907 14.906 3.502 1 94.12 43 ASP B C 1
ATOM 3220 O O . ASP B 1 43 ? -0.937 14.953 2.271 1 94.12 43 ASP B O 1
ATOM 3224 N N . THR B 1 44 ? -0.564 13.805 3.883 1 93.81 44 THR B N 1
ATOM 3225 C CA . THR B 1 44 ? -0.854 12.445 3.438 1 93.81 44 THR B CA 1
ATOM 3226 C C . THR B 1 44 ? 0.224 11.945 2.479 1 93.81 44 THR B C 1
ATOM 3228 O O . THR B 1 44 ? -0.014 11.031 1.691 1 93.81 44 THR B O 1
ATOM 3231 N N . MET B 1 45 ? 1.398 12.688 2.457 1 98.25 45 MET B N 1
ATOM 3232 C CA . MET B 1 45 ? 2.484 12.102 1.674 1 98.25 45 MET B CA 1
ATOM 3233 C C . MET B 1 45 ? 2.775 10.68 2.129 1 98.25 45 MET B C 1
ATOM 3235 O O . MET B 1 45 ? 2.707 10.375 3.32 1 98.25 45 MET B O 1
ATOM 3239 N N . GLY B 1 46 ? 3.041 9.867 1.161 1 97.75 46 GLY B N 1
ATOM 3240 C CA . GLY B 1 46 ? 3.375 8.492 1.499 1 97.75 46 GLY B CA 1
ATOM 3241 C C . GLY B 1 46 ? 2.17 7.574 1.521 1 97.75 46 GLY B C 1
ATOM 3242 O O . GLY B 1 46 ? 2.314 6.348 1.514 1 97.75 46 GLY B O 1
ATOM 3243 N N . ALA B 1 47 ? 0.958 8.125 1.549 1 96.94 47 ALA B N 1
ATOM 3244 C CA . ALA B 1 47 ? -0.23 7.277 1.555 1 96.94 47 ALA B CA 1
ATOM 3245 C C . ALA B 1 47 ? -0.394 6.555 0.221 1 96.94 47 ALA B C 1
ATOM 3247 O O . ALA B 1 47 ? -0.628 5.344 0.188 1 96.94 47 ALA B O 1
ATOM 3248 N N . SER B 1 48 ? -0.325 7.234 -0.805 1 95.81 48 SER B N 1
ATOM 3249 C CA . SER B 1 48 ? -0.371 6.742 -2.178 1 95.81 48 SER B CA 1
ATOM 3250 C C . SER B 1 48 ? 0.496 7.594 -3.1 1 95.81 48 SER B C 1
ATOM 3252 O O . SER B 1 48 ? 0.872 8.711 -2.748 1 95.81 48 SER B O 1
ATOM 3254 N N . TYR B 1 49 ? 0.819 7.062 -4.238 1 96.69 49 TYR B N 1
ATOM 3255 C CA . TYR B 1 49 ? 1.62 7.82 -5.195 1 96.69 49 TYR B CA 1
ATOM 3256 C C . TYR B 1 49 ? 0.854 9.031 -5.707 1 96.69 49 TYR B C 1
ATOM 3258 O O . TYR B 1 49 ? 1.442 10.086 -5.957 1 96.69 49 TYR B O 1
ATOM 3266 N N . GLU B 1 50 ? -0.455 8.922 -5.781 1 96.69 50 GLU B N 1
ATOM 3267 C CA . GLU B 1 50 ? -1.338 9.969 -6.285 1 96.69 50 GLU B CA 1
ATOM 3268 C C . GLU B 1 50 ? -1.31 11.195 -5.379 1 96.69 50 GLU B C 1
ATOM 3270 O O . GLU B 1 50 ? -1.645 12.305 -5.812 1 96.69 50 GLU B O 1
ATOM 3275 N N . PHE B 1 51 ? -0.927 10.977 -4.129 1 96.69 51 PHE B N 1
ATOM 3276 C CA . PHE B 1 51 ? -0.829 12.086 -3.182 1 96.69 51 PHE B CA 1
ATOM 3277 C C . PHE B 1 51 ? 0.596 12.625 -3.123 1 96.69 51 PHE B C 1
ATOM 3279 O O . PHE B 1 51 ? 0.806 13.836 -3.109 1 96.69 51 PHE B O 1
ATOM 3286 N N . SER B 1 52 ? 1.546 11.719 -3.195 1 97.75 52 SER B N 1
ATOM 3287 C CA . SER B 1 52 ? 2.945 12.086 -3.008 1 97.75 52 SER B CA 1
ATOM 3288 C C . SER B 1 52 ? 3.469 12.898 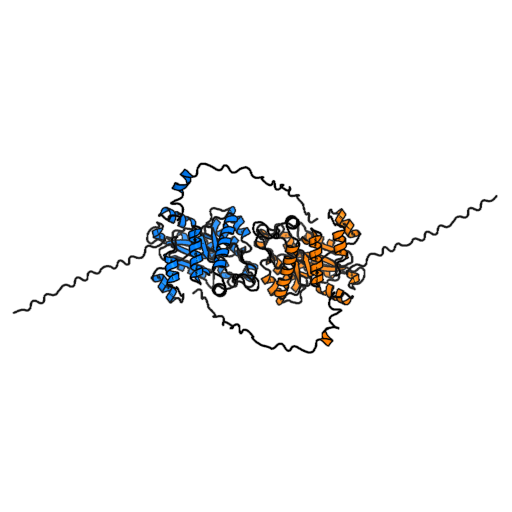-4.191 1 97.75 52 SER B C 1
ATOM 3290 O O . SER B 1 52 ? 4.148 13.906 -4.004 1 97.75 52 SER B O 1
ATOM 3292 N N . ARG B 1 53 ? 3.162 12.469 -5.352 1 97.81 53 ARG B N 1
ATOM 3293 C CA . ARG B 1 53 ? 3.76 13.062 -6.543 1 97.81 53 ARG B CA 1
ATOM 3294 C C . ARG B 1 53 ? 3.361 14.531 -6.68 1 97.81 53 ARG B C 1
ATOM 3296 O O . ARG B 1 53 ? 4.215 15.391 -6.879 1 97.81 53 ARG B O 1
ATOM 3303 N N . PRO B 1 54 ? 2.068 14.852 -6.547 1 98.19 54 PRO B N 1
ATOM 3304 C CA . PRO B 1 54 ? 1.71 16.266 -6.574 1 98.19 54 PRO B CA 1
ATOM 3305 C C . PRO B 1 54 ? 2.383 17.078 -5.465 1 98.19 54 PRO B C 1
ATOM 3307 O O . PRO B 1 54 ? 2.809 18.203 -5.688 1 98.19 54 PRO B O 1
ATOM 3310 N N . GLY B 1 55 ? 2.42 16.5 -4.246 1 98.44 55 GLY B N 1
ATOM 3311 C CA . GLY B 1 55 ? 3.127 17.188 -3.17 1 98.44 55 GLY B CA 1
ATOM 3312 C C . GLY B 1 55 ? 4.566 17.5 -3.514 1 98.44 55 GLY B C 1
ATOM 3313 O O . GLY B 1 55 ? 5.035 18.625 -3.273 1 98.44 55 GLY B O 1
ATOM 3314 N N . GLN B 1 56 ? 5.266 16.562 -4.102 1 98.44 56 GLN B N 1
ATOM 3315 C CA . GLN B 1 56 ? 6.648 16.734 -4.539 1 98.44 56 GLN B CA 1
ATOM 3316 C C . GLN B 1 56 ? 6.762 17.844 -5.57 1 98.44 56 GLN B C 1
ATOM 3318 O O . GLN B 1 56 ? 7.586 18.75 -5.426 1 98.44 56 GLN B O 1
ATOM 3323 N N . GLU B 1 57 ? 5.918 17.797 -6.535 1 98.12 57 GLU B N 1
ATOM 3324 C CA . GLU B 1 57 ? 5.965 18.766 -7.629 1 98.12 57 GLU B CA 1
ATOM 3325 C C . GLU B 1 57 ? 5.656 20.172 -7.137 1 98.12 57 GLU B C 1
ATOM 3327 O O . GLU B 1 57 ? 6.328 21.125 -7.523 1 98.12 57 GLU B O 1
ATOM 3332 N N . LEU B 1 58 ? 4.66 20.25 -6.328 1 98.5 58 LEU B N 1
ATOM 3333 C CA . LEU B 1 58 ? 4.23 21.547 -5.828 1 98.5 58 LEU B CA 1
ATOM 3334 C C . LEU B 1 58 ? 5.293 22.156 -4.926 1 98.5 58 LEU B C 1
ATOM 3336 O O . LEU B 1 58 ? 5.488 23.375 -4.926 1 98.5 58 LEU B O 1
ATOM 3340 N N . LEU B 1 59 ? 5.992 21.328 -4.133 1 98.44 59 LEU B N 1
ATOM 3341 C CA . LEU B 1 59 ? 7.105 21.812 -3.326 1 98.44 59 LEU B CA 1
ATOM 3342 C C . LEU B 1 59 ? 8.219 22.375 -4.207 1 98.44 59 LEU B C 1
ATOM 3344 O O . LEU B 1 59 ? 8.703 23.484 -3.98 1 98.44 59 LEU B O 1
ATOM 3348 N N . VAL B 1 60 ? 8.539 21.641 -5.238 1 97.94 60 VAL B N 1
ATOM 3349 C CA . VAL B 1 60 ? 9.633 22.031 -6.125 1 97.94 60 VAL B CA 1
ATOM 3350 C C . VAL B 1 60 ? 9.281 23.328 -6.844 1 97.94 60 VAL B C 1
ATOM 3352 O O . VAL B 1 60 ? 10.141 24.188 -7.039 1 97.94 60 VAL B O 1
ATOM 3355 N N . LYS B 1 61 ? 8.031 23.5 -7.152 1 96.94 61 LYS B N 1
ATOM 3356 C CA . LYS B 1 61 ? 7.574 24.688 -7.883 1 96.94 61 LYS B CA 1
ATOM 3357 C C . LYS B 1 61 ? 7.371 25.875 -6.945 1 96.94 61 LYS B C 1
ATOM 3359 O O . LYS B 1 61 ? 7.086 26.984 -7.398 1 96.94 61 LYS B O 1
ATOM 3364 N N . GLY B 1 62 ? 7.422 25.609 -5.672 1 95.62 62 GLY B N 1
ATOM 3365 C CA . GLY B 1 62 ? 7.199 26.672 -4.699 1 95.62 62 GLY B CA 1
ATOM 3366 C C . GLY B 1 62 ? 5.734 27.016 -4.523 1 95.62 62 GLY B C 1
ATOM 3367 O O . GLY B 1 62 ? 5.402 28.125 -4.102 1 95.62 62 GLY B O 1
ATOM 3368 N N . ARG B 1 63 ? 4.863 26.094 -4.855 1 96.94 63 ARG B N 1
ATOM 3369 C CA . ARG B 1 63 ? 3.422 26.312 -4.785 1 96.94 63 ARG B CA 1
ATOM 3370 C C . ARG B 1 63 ? 2.842 25.734 -3.5 1 96.94 63 ARG B C 1
ATOM 3372 O O . ARG B 1 63 ? 1.668 25.938 -3.191 1 96.94 63 ARG B O 1
ATOM 3379 N N . LEU B 1 64 ? 3.635 25 -2.805 1 96.69 64 LEU B N 1
ATOM 3380 C CA . LEU B 1 64 ? 3.439 24.516 -1.443 1 96.69 64 LEU B CA 1
ATOM 3381 C C . LEU B 1 64 ? 4.652 24.828 -0.575 1 96.69 64 LEU B C 1
ATOM 3383 O O . LEU B 1 64 ? 5.785 24.828 -1.063 1 96.69 64 LEU B O 1
ATOM 3387 N N . ASN B 1 65 ? 4.352 24.984 0.715 1 96.69 65 ASN B N 1
ATOM 3388 C CA . ASN B 1 65 ? 5.449 25.391 1.595 1 96.69 65 ASN B CA 1
ATOM 3389 C C . ASN B 1 65 ? 5.785 24.281 2.596 1 96.69 65 ASN B C 1
ATOM 3391 O O . ASN B 1 65 ? 6.852 24.312 3.211 1 96.69 65 ASN B O 1
ATOM 3395 N N . SER B 1 66 ? 4.898 23.406 2.789 1 98.62 66 SER B N 1
ATOM 3396 C CA . SER B 1 66 ? 5.098 22.391 3.816 1 98.62 66 SER B CA 1
ATOM 3397 C C . SER B 1 66 ? 4.25 21.156 3.541 1 98.62 66 SER B C 1
ATOM 3399 O O . SER B 1 66 ? 3.141 21.266 3.012 1 98.62 66 SER B O 1
ATOM 3401 N N . VAL B 1 67 ? 4.824 20.016 3.822 1 98.75 67 VAL B N 1
ATOM 3402 C CA . VAL B 1 67 ? 4.062 18.781 3.732 1 98.75 67 VAL B CA 1
ATOM 3403 C C . VAL B 1 67 ? 4.398 17.875 4.922 1 98.75 67 VAL B C 1
ATOM 3405 O O . VAL B 1 67 ? 5.324 18.172 5.684 1 98.75 67 VAL B O 1
ATOM 3408 N N . SER B 1 68 ? 3.615 16.844 5.152 1 98.75 68 SER B N 1
ATOM 3409 C CA . SER B 1 68 ? 3.967 15.82 6.129 1 98.75 68 SER B CA 1
ATOM 3410 C C . SER B 1 68 ? 3.768 14.414 5.555 1 98.75 68 SER B C 1
ATOM 3412 O O . SER B 1 68 ? 2.965 14.227 4.637 1 98.75 68 SER B O 1
ATOM 3414 N N . VAL B 1 69 ? 4.555 13.492 6.066 1 98.75 69 VAL B N 1
ATOM 3415 C CA . VAL B 1 69 ? 4.594 12.156 5.484 1 98.75 69 VAL B CA 1
ATOM 3416 C C . VAL B 1 69 ? 4.035 11.141 6.477 1 98.75 69 VAL B C 1
ATOM 3418 O O . VAL B 1 69 ? 4.273 11.25 7.68 1 98.75 69 VAL B O 1
ATOM 3421 N N . MET B 1 70 ? 3.289 10.164 5.957 1 98.56 70 MET B N 1
ATOM 3422 C CA . MET B 1 70 ? 2.705 9.078 6.734 1 98.56 70 MET B CA 1
ATOM 3423 C C . MET B 1 70 ? 3.598 7.844 6.699 1 98.56 70 MET B C 1
ATOM 3425 O O . MET B 1 70 ? 3.539 7.055 5.75 1 98.56 70 MET B O 1
ATOM 3429 N N . SER B 1 71 ? 4.281 7.566 7.773 1 97.69 71 SER B N 1
ATOM 3430 C CA . SER B 1 71 ? 5.359 6.586 7.77 1 97.69 71 SER B CA 1
ATOM 3431 C C . SER B 1 71 ? 4.809 5.16 7.758 1 97.69 71 SER B C 1
ATOM 3433 O O . SER B 1 71 ? 5.484 4.234 7.309 1 97.69 71 SER B O 1
ATOM 3435 N N . PRO B 1 72 ? 3.537 4.914 8.227 1 96.25 72 PRO B N 1
ATOM 3436 C CA . PRO B 1 72 ? 3.041 3.537 8.156 1 96.25 72 PRO B CA 1
ATOM 3437 C C . PRO B 1 72 ? 2.51 3.176 6.77 1 96.25 72 PRO B C 1
ATOM 3439 O O . PRO B 1 72 ? 2.219 2.008 6.5 1 96.25 72 PRO B O 1
ATOM 3442 N N . CYS B 1 73 ? 2.424 4.102 5.875 1 97.19 73 CYS B N 1
ATOM 3443 C CA . CYS B 1 73 ? 1.67 3.906 4.645 1 97.19 73 CYS B CA 1
ATOM 3444 C C . CYS B 1 73 ? 2.561 3.342 3.543 1 97.19 73 CYS B C 1
ATOM 3446 O O . CYS B 1 73 ? 3.783 3.479 3.596 1 97.19 73 CYS B O 1
ATOM 3448 N N . PRO B 1 74 ? 2.004 2.764 2.5 1 95.81 74 PRO B N 1
ATOM 3449 C CA . PRO B 1 74 ? 2.705 1.932 1.518 1 95.81 74 PRO B CA 1
ATOM 3450 C C . PRO B 1 74 ? 3.723 2.721 0.697 1 95.81 74 PRO B C 1
ATOM 3452 O O . PRO B 1 74 ? 4.73 2.16 0.253 1 95.81 74 PRO B O 1
ATOM 3455 N N . TRP B 1 75 ? 3.479 3.945 0.466 1 97.44 75 TRP B N 1
ATOM 3456 C CA . TRP B 1 75 ? 4.34 4.707 -0.431 1 97.44 75 TRP B CA 1
ATOM 3457 C C . TRP B 1 75 ? 5.301 5.594 0.358 1 97.44 75 TRP B C 1
ATOM 3459 O O . TRP B 1 75 ? 5.871 6.539 -0.187 1 97.44 75 TRP B O 1
ATOM 3469 N N . PHE B 1 76 ? 5.484 5.258 1.661 1 98.31 76 PHE B N 1
ATOM 3470 C CA . PHE B 1 76 ? 6.398 6.027 2.502 1 98.31 76 PHE B CA 1
ATOM 3471 C C . PHE B 1 76 ? 7.809 6.008 1.926 1 98.31 76 PHE B C 1
ATOM 3473 O O . PHE B 1 76 ? 8.453 7.051 1.821 1 98.31 76 PHE B O 1
ATOM 3480 N N . GLU B 1 77 ? 8.297 4.867 1.503 1 97.38 77 GLU B N 1
ATOM 3481 C CA . GLU B 1 77 ? 9.68 4.746 1.062 1 97.38 77 GLU B CA 1
ATOM 3482 C C . GLU B 1 77 ? 9.938 5.57 -0.195 1 97.38 77 GLU B C 1
ATOM 3484 O O . GLU B 1 77 ? 11.008 6.16 -0.351 1 97.38 77 GLU B O 1
ATOM 3489 N N . GLU B 1 78 ? 8.969 5.578 -1.049 1 97.5 78 GLU B N 1
ATOM 3490 C CA . GLU B 1 78 ? 9.094 6.391 -2.252 1 97.5 78 GLU B CA 1
ATOM 3491 C C . GLU B 1 78 ? 9.266 7.867 -1.904 1 97.5 78 GLU B C 1
ATOM 3493 O O . GLU B 1 78 ? 10.18 8.531 -2.404 1 97.5 78 GLU B O 1
ATOM 3498 N N . PHE B 1 79 ? 8.414 8.359 -1.047 1 98.31 79 PHE B N 1
ATOM 3499 C CA . PHE B 1 79 ? 8.469 9.766 -0.67 1 98.31 79 PHE B CA 1
ATOM 3500 C C . PHE B 1 79 ? 9.75 10.07 0.099 1 98.31 79 PHE B C 1
ATOM 3502 O O . PHE B 1 79 ? 10.375 11.109 -0.109 1 98.31 79 PHE B O 1
ATOM 3509 N N . ALA B 1 80 ? 10.102 9.148 0.98 1 97.88 80 ALA B N 1
ATOM 3510 C CA . ALA B 1 80 ? 11.328 9.32 1.75 1 97.88 80 ALA B CA 1
ATOM 3511 C C . ALA B 1 80 ? 12.547 9.391 0.833 1 97.88 80 ALA B C 1
ATOM 3513 O O . ALA B 1 80 ? 13.445 10.203 1.048 1 97.88 80 ALA B O 1
ATOM 3514 N N . ASN B 1 81 ? 12.57 8.516 -0.122 1 96.88 81 ASN B N 1
ATOM 3515 C CA . ASN B 1 81 ? 13.656 8.531 -1.092 1 96.88 81 ASN B CA 1
ATOM 3516 C C . ASN B 1 81 ? 13.758 9.883 -1.797 1 96.88 81 ASN B C 1
ATOM 3518 O O . ASN B 1 81 ? 14.844 10.453 -1.895 1 96.88 81 ASN B O 1
ATOM 3522 N N . TRP B 1 82 ? 12.648 10.406 -2.248 1 97.75 82 TRP B N 1
ATOM 3523 C CA . TRP B 1 82 ? 12.609 11.719 -2.887 1 97.75 82 TRP B CA 1
ATOM 3524 C C . TRP B 1 82 ? 13.086 12.805 -1.929 1 97.75 82 TRP B C 1
ATOM 3526 O O . TRP B 1 82 ? 13.844 13.695 -2.32 1 97.75 82 TRP B O 1
ATOM 3536 N N . SER B 1 83 ? 12.656 12.727 -0.689 1 97.81 83 SER B N 1
ATOM 3537 C CA . SER B 1 83 ? 12.977 13.734 0.315 1 97.81 83 SER B CA 1
ATOM 3538 C C . SER B 1 83 ? 14.484 13.812 0.556 1 97.81 83 SER B C 1
ATOM 3540 O O . SER B 1 83 ? 15.023 14.891 0.801 1 97.81 83 SER B O 1
ATOM 3542 N N . ARG B 1 84 ? 15.141 12.68 0.516 1 95.25 84 ARG B N 1
ATOM 3543 C CA . ARG B 1 84 ? 16.578 12.641 0.73 1 95.25 84 ARG B CA 1
ATOM 3544 C C . ARG B 1 84 ? 17.312 13.43 -0.347 1 95.25 84 ARG B C 1
ATOM 3546 O O . ARG B 1 84 ? 18.344 14.047 -0.076 1 95.25 84 ARG B O 1
ATOM 3553 N N . GLU B 1 85 ? 16.766 13.438 -1.488 1 95.69 85 GLU B N 1
ATOM 3554 C CA . GLU B 1 85 ? 17.359 14.172 -2.598 1 95.69 85 GLU B CA 1
ATOM 3555 C C . GLU B 1 85 ? 16.922 15.641 -2.59 1 95.69 85 GLU B C 1
ATOM 3557 O O . GLU B 1 85 ? 17.469 16.453 -3.332 1 95.69 85 GLU B O 1
ATOM 3562 N N . ASN B 1 86 ? 16 15.961 -1.775 1 97.44 86 ASN B N 1
ATOM 3563 C CA . ASN B 1 86 ? 15.453 17.297 -1.685 1 97.44 86 ASN B CA 1
ATOM 3564 C C . ASN B 1 86 ? 15.352 17.766 -0.236 1 97.44 86 ASN B C 1
ATOM 3566 O O . ASN B 1 86 ? 14.273 18.156 0.225 1 97.44 86 ASN B O 1
ATOM 3570 N N . PRO B 1 87 ? 16.438 17.844 0.478 1 95.88 87 PRO B N 1
ATOM 3571 C CA . PRO B 1 87 ? 16.438 18.094 1.921 1 95.88 87 PRO B CA 1
ATOM 3572 C C . PRO B 1 87 ? 16 19.516 2.277 1 95.88 87 PRO B C 1
ATOM 3574 O O . PRO B 1 87 ? 15.734 19.812 3.445 1 95.88 87 PRO B O 1
ATOM 3577 N N . GLN B 1 88 ? 15.898 20.406 1.337 1 96.62 88 GLN B N 1
ATOM 3578 C CA . GLN B 1 88 ? 15.586 21.812 1.597 1 96.62 88 GLN B CA 1
ATOM 3579 C C . GLN B 1 88 ? 14.102 22 1.896 1 96.62 88 GLN B C 1
ATOM 3581 O O . GLN B 1 88 ? 13.688 23.031 2.41 1 96.62 88 GLN B O 1
ATOM 3586 N N . HIS B 1 89 ? 13.297 21.047 1.538 1 98.06 89 HIS B N 1
ATOM 3587 C CA . HIS B 1 89 ? 11.859 21.219 1.665 1 98.06 89 HIS B CA 1
ATOM 3588 C C . HIS B 1 89 ? 11.391 20.922 3.086 1 98.06 89 HIS B C 1
ATOM 3590 O O . HIS B 1 89 ? 12.016 20.125 3.799 1 98.06 89 HIS B O 1
ATOM 3596 N N . ASP B 1 90 ? 10.336 21.594 3.51 1 98.56 90 ASP B N 1
ATOM 3597 C CA . ASP B 1 90 ? 9.727 21.469 4.832 1 98.56 90 ASP B CA 1
ATOM 3598 C C . ASP B 1 90 ? 8.828 20.234 4.91 1 98.56 90 ASP B C 1
ATOM 3600 O O . ASP B 1 90 ? 7.738 20.219 4.344 1 98.56 90 ASP B O 1
ATOM 3604 N N . ILE B 1 91 ? 9.344 19.234 5.602 1 98.75 91 ILE B N 1
ATOM 3605 C CA . ILE B 1 91 ? 8.641 17.953 5.664 1 98.75 91 ILE B CA 1
ATOM 3606 C C . ILE B 1 91 ? 8.453 17.531 7.121 1 98.75 91 ILE B C 1
ATOM 3608 O O . ILE B 1 91 ? 9.43 17.438 7.871 1 98.75 91 ILE B O 1
ATOM 3612 N N . GLY B 1 92 ? 7.203 17.359 7.562 1 98.75 92 GLY B N 1
ATOM 3613 C CA . GLY B 1 92 ? 6.871 16.891 8.898 1 98.75 92 GLY B CA 1
ATOM 3614 C C . GLY B 1 92 ? 6.406 15.445 8.938 1 98.75 92 GLY B C 1
ATOM 3615 O O . GLY B 1 92 ? 6.539 14.727 7.945 1 98.75 92 GLY B O 1
ATOM 3616 N N . VAL B 1 93 ? 6.023 15.031 10.141 1 98.88 93 VAL B N 1
ATOM 3617 C CA . VAL B 1 93 ? 5.434 13.711 10.336 1 98.88 93 VAL B CA 1
ATOM 3618 C C . VAL B 1 93 ? 3.916 13.836 10.453 1 98.88 93 VAL B C 1
ATOM 3620 O O . VAL B 1 93 ? 3.41 14.586 11.289 1 98.88 93 VAL B O 1
ATOM 3623 N N . CYS B 1 94 ? 3.238 13.203 9.523 1 98.75 94 CYS B N 1
ATOM 3624 C CA . CYS B 1 94 ? 1.799 13.031 9.68 1 98.75 94 CYS B CA 1
ATOM 3625 C C . CYS B 1 94 ? 1.486 11.828 10.562 1 98.75 94 CYS B C 1
ATOM 3627 O O . CYS B 1 94 ? 1.486 10.688 10.086 1 98.75 94 CYS B O 1
ATOM 3629 N N . LEU B 1 95 ? 1.256 12.117 11.82 1 98.62 95 LEU B N 1
ATOM 3630 C CA . LEU B 1 95 ? 1.004 11.055 12.789 1 98.62 95 LEU B CA 1
ATOM 3631 C C . LEU B 1 95 ? -0.28 10.305 12.445 1 98.62 95 LEU B C 1
ATOM 3633 O O . LEU B 1 95 ? -1.378 10.844 12.594 1 98.62 95 LEU B O 1
ATOM 3637 N N . THR B 1 96 ? -0.07 9.055 12.023 1 97.75 96 THR B N 1
ATOM 3638 C CA . THR B 1 96 ? -1.137 8.234 11.461 1 97.75 96 THR B CA 1
ATOM 3639 C C . THR B 1 96 ? -1.567 7.152 12.453 1 97.75 96 THR B C 1
ATOM 3641 O O . THR B 1 96 ? -0.799 6.238 12.75 1 97.75 96 THR B O 1
ATOM 3644 N N . LEU B 1 97 ? -2.875 7.316 12.883 1 96.56 97 LEU B N 1
ATOM 3645 C CA . LEU B 1 97 ? -3.33 6.398 13.922 1 96.56 97 LEU B CA 1
ATOM 3646 C C . LEU B 1 97 ? -4.668 5.773 13.547 1 96.56 97 LEU B C 1
ATOM 3648 O O . LEU B 1 97 ? -5.223 4.98 14.312 1 96.56 97 LEU B O 1
ATOM 3652 N N . ASN B 1 98 ? -5.16 6.133 12.453 1 95.38 98 ASN B N 1
ATOM 3653 C CA . ASN B 1 98 ? -6.367 5.535 11.898 1 95.38 98 ASN B CA 1
ATOM 3654 C C . ASN B 1 98 ? -6.234 5.301 10.398 1 95.38 98 ASN B C 1
ATOM 3656 O O . ASN B 1 98 ? -5.301 5.805 9.766 1 95.38 98 ASN B O 1
ATOM 3660 N N . SER B 1 99 ? -7.133 4.457 9.914 1 94.88 99 SER B N 1
ATOM 3661 C CA . SER B 1 99 ? -7.184 4.109 8.492 1 94.88 99 SER B CA 1
ATOM 3662 C C . SER B 1 99 ? -8.609 4.195 7.953 1 94.88 99 SER B C 1
ATOM 3664 O O . SER B 1 99 ? -9.352 3.211 7.98 1 94.88 99 SER B O 1
ATOM 3666 N N . PRO B 1 100 ? -9.141 5.34 7.445 1 88.62 100 PRO B N 1
ATOM 3667 C CA . PRO B 1 100 ? -10.547 5.578 7.133 1 88.62 100 PRO B CA 1
ATOM 3668 C C . PRO B 1 100 ? -11.039 4.75 5.949 1 88.62 100 PRO B C 1
ATOM 3670 O O . PRO B 1 100 ? -12.234 4.445 5.855 1 88.62 100 PRO B O 1
ATOM 3673 N N . GLY B 1 101 ? -10.281 4.281 5 1 86.88 101 GLY B N 1
ATOM 3674 C CA . GLY B 1 101 ? -10.734 3.559 3.818 1 86.88 101 GLY B CA 1
ATOM 3675 C C . GLY B 1 101 ? -10.969 2.082 4.074 1 86.88 101 GLY B C 1
ATOM 3676 O O . GLY B 1 101 ? -10.445 1.523 5.039 1 86.88 101 GLY B O 1
ATOM 3677 N N . GLN B 1 102 ? -11.938 1.548 3.223 1 89.44 102 GLN B N 1
ATOM 3678 C CA . GLN B 1 102 ? -12.242 0.13 3.381 1 89.44 102 GLN B CA 1
ATOM 3679 C C . GLN B 1 102 ? -11.422 -0.72 2.416 1 89.44 102 GLN B C 1
ATOM 3681 O O . GLN B 1 102 ? -11.117 -1.878 2.709 1 89.44 102 GLN B O 1
ATOM 3686 N N . LEU B 1 103 ? -11.078 -0.156 1.34 1 94.06 103 LEU B N 1
ATOM 3687 C CA . LEU B 1 103 ? -10.469 -0.947 0.275 1 94.06 103 LEU B CA 1
ATOM 3688 C C . LEU B 1 103 ? -8.953 -0.817 0.297 1 94.06 103 LEU B C 1
ATOM 3690 O O . LEU B 1 103 ? -8.242 -1.683 -0.22 1 94.06 103 LEU B O 1
ATOM 3694 N N . TYR B 1 104 ? -8.5 0.195 0.801 1 95.94 104 TYR B N 1
ATOM 3695 C CA . TYR B 1 104 ? -7.086 0.541 0.889 1 95.94 104 TYR B CA 1
ATOM 3696 C C . TYR B 1 104 ? -6.723 1.005 2.295 1 95.94 104 TYR B C 1
ATOM 3698 O O . TYR B 1 104 ? -7.082 2.111 2.701 1 95.94 104 TYR B O 1
ATOM 3706 N N . ARG B 1 105 ? -5.984 0.086 3.014 1 94.25 105 ARG B N 1
ATOM 3707 C CA . ARG B 1 105 ? -5.82 0.288 4.449 1 94.25 105 ARG B CA 1
ATOM 3708 C C . ARG B 1 105 ? -4.363 0.101 4.867 1 94.25 105 ARG B C 1
ATOM 3710 O O . ARG B 1 105 ? -3.568 -0.478 4.121 1 94.25 105 ARG B O 1
ATOM 3717 N N . TRP B 1 106 ? -4.023 0.604 5.992 1 94.56 106 TRP B N 1
ATOM 3718 C CA . TRP B 1 106 ? -2.66 0.458 6.496 1 94.56 106 TRP B CA 1
ATOM 3719 C C . TRP B 1 106 ? -2.666 0.006 7.953 1 94.56 106 TRP B C 1
ATOM 3721 O O . TRP B 1 106 ? -3.682 0.122 8.641 1 94.56 106 TRP B O 1
ATOM 3731 N N . ARG B 1 107 ? -1.527 -0.556 8.328 1 93.5 107 ARG B N 1
ATOM 3732 C CA . ARG B 1 107 ? -1.295 -1.112 9.656 1 93.5 107 ARG B CA 1
ATOM 3733 C C . ARG B 1 107 ? -0.317 -0.249 10.453 1 93.5 107 ARG B C 1
ATOM 3735 O O . ARG B 1 107 ? 0.493 0.474 9.867 1 93.5 107 ARG B O 1
ATOM 3742 N N . PRO B 1 108 ? -0.454 -0.311 11.789 1 94.25 108 PRO B N 1
ATOM 3743 C CA . PRO B 1 108 ? 0.536 0.411 12.586 1 94.25 108 PRO B CA 1
ATOM 3744 C C . PRO B 1 108 ? 1.932 -0.2 12.492 1 94.25 108 PRO B C 1
ATOM 3746 O O . PRO B 1 108 ? 2.096 -1.295 11.945 1 94.25 108 PRO B O 1
ATOM 3749 N N . LEU B 1 109 ? 2.887 0.516 13 1 92.56 109 LEU B N 1
ATOM 3750 C CA . LEU B 1 109 ? 4.27 0.049 13.016 1 92.56 109 LEU B CA 1
ATOM 3751 C C . LEU B 1 109 ? 4.523 -0.85 14.219 1 92.56 109 LEU B C 1
ATOM 3753 O O . LEU B 1 109 ? 5.445 -1.667 14.211 1 92.56 109 LEU B O 1
ATOM 3757 N N . THR B 1 110 ? 3.898 -0.788 15.375 1 86.25 110 THR B N 1
ATOM 3758 C CA . THR B 1 110 ? 4.238 -1.462 16.625 1 86.25 110 THR B CA 1
ATOM 3759 C C . THR B 1 110 ? 3.201 -2.531 16.953 1 86.25 110 THR B C 1
ATOM 3761 O O . THR B 1 110 ? 3.463 -3.422 17.766 1 86.25 110 THR B O 1
ATOM 3764 N N . GLY B 1 111 ? 2.07 -2.621 16.438 1 71.06 111 GLY B N 1
ATOM 3765 C CA . GLY B 1 111 ? 1.041 -3.521 16.922 1 71.06 111 GLY B CA 1
ATOM 3766 C C . GLY B 1 111 ? 0.214 -4.148 15.82 1 71.06 111 GLY B C 1
ATOM 3767 O O . GLY B 1 111 ? -0.789 -3.578 15.391 1 71.06 111 GLY B O 1
ATOM 3768 N N . LEU B 1 112 ? 0.681 -5.383 15.586 1 65.5 112 LEU B N 1
ATOM 3769 C CA . LEU B 1 112 ? -0.018 -5.977 14.445 1 65.5 112 LEU B CA 1
ATOM 3770 C C . LEU B 1 112 ? -1.004 -7.043 14.914 1 65.5 112 LEU B C 1
ATOM 3772 O O . LEU B 1 112 ? -1.941 -7.387 14.188 1 65.5 112 LEU B O 1
ATOM 3776 N N . ASN B 1 113 ? -0.783 -7.434 16.062 1 68.88 113 ASN B N 1
ATOM 3777 C CA . ASN B 1 113 ? -1.633 -8.531 16.516 1 68.88 113 ASN B CA 1
ATOM 3778 C C . ASN B 1 113 ? -2.91 -8.023 17.172 1 68.88 113 ASN B C 1
ATOM 3780 O O . ASN B 1 113 ? -2.863 -7.414 18.234 1 68.88 113 ASN B O 1
ATOM 3784 N N . SER B 1 114 ? -4.004 -8.344 16.609 1 68.75 114 SER B N 1
ATOM 3785 C CA . SER B 1 114 ? -5.293 -7.832 17.062 1 68.75 114 SER B CA 1
ATOM 3786 C C . SER B 1 114 ? -5.676 -8.406 18.422 1 68.75 114 SER B C 1
ATOM 3788 O O . SER B 1 114 ? -6.539 -7.863 19.109 1 68.75 114 SER B O 1
ATOM 3790 N N . LYS B 1 115 ? -5.074 -9.422 18.719 1 71.38 115 LYS B N 1
ATOM 3791 C CA . LYS B 1 115 ? -5.383 -10.031 20.016 1 71.38 115 LYS B CA 1
ATOM 3792 C C . LYS B 1 115 ? -4.68 -9.289 21.141 1 71.38 115 LYS B C 1
ATOM 3794 O O . LYS B 1 115 ? -5.109 -9.359 22.297 1 71.38 115 LYS B O 1
ATOM 3799 N N . THR B 1 116 ? -3.781 -8.523 20.75 1 75.75 116 THR B N 1
ATOM 3800 C CA . THR B 1 116 ? -2.986 -7.934 21.812 1 75.75 116 THR B CA 1
ATOM 3801 C C . THR B 1 116 ? -2.871 -6.422 21.641 1 75.75 116 THR B C 1
ATOM 3803 O O . THR B 1 116 ? -2.543 -5.703 22.578 1 75.75 116 THR B O 1
ATOM 3806 N N . SER B 1 117 ? -3.203 -6.043 20.469 1 85.31 117 SER B N 1
ATOM 3807 C CA . SER B 1 117 ? -3.041 -4.621 20.203 1 85.31 117 SER B CA 1
ATOM 3808 C C . SER B 1 117 ? -4.383 -3.898 20.219 1 85.31 117 SER B C 1
ATOM 3810 O O . SER B 1 117 ? -5.367 -4.391 19.656 1 85.31 117 SER B O 1
ATOM 3812 N N . THR B 1 118 ? -4.406 -2.738 20.844 1 91.81 118 THR B N 1
ATOM 3813 C CA . THR B 1 118 ? -5.609 -1.91 20.859 1 91.81 118 THR B CA 1
ATOM 3814 C C . THR B 1 118 ? -5.602 -0.926 19.688 1 91.81 118 THR B C 1
ATOM 3816 O O . THR B 1 118 ? -6.5 -0.091 19.578 1 91.81 118 THR B O 1
ATOM 3819 N N . LEU B 1 119 ? -4.602 -1.016 18.859 1 93 119 LEU B N 1
ATOM 3820 C CA . LEU B 1 119 ? -4.434 -0.057 17.766 1 93 119 LEU B CA 1
ATOM 3821 C C . LEU B 1 119 ? -5.105 -0.559 16.5 1 93 119 LEU B C 1
ATOM 3823 O O . LEU B 1 119 ? -5.285 0.202 15.539 1 93 119 LEU B O 1
ATOM 3827 N N . VAL B 1 120 ? -5.477 -1.842 16.516 1 93.12 120 VAL B N 1
ATOM 3828 C CA . VAL B 1 120 ? -5.887 -2.422 15.25 1 93.12 120 VAL B CA 1
ATOM 3829 C C . VAL B 1 120 ? -7.273 -3.049 15.391 1 93.12 120 VAL B C 1
ATOM 3831 O O . VAL B 1 120 ? -7.668 -3.457 16.484 1 93.12 120 VAL B O 1
ATOM 3834 N N . ASP B 1 121 ? -8 -3.07 14.32 1 92.12 121 ASP B N 1
ATOM 3835 C CA . ASP B 1 121 ? -9.273 -3.781 14.242 1 92.12 121 ASP B CA 1
ATOM 3836 C C . ASP B 1 121 ? -9.055 -5.281 14.047 1 92.12 121 ASP B C 1
ATOM 3838 O O . ASP B 1 121 ? -7.914 -5.742 13.992 1 92.12 121 ASP B O 1
ATOM 3842 N N . PRO B 1 122 ? -10.117 -6.07 13.961 1 89.06 122 PRO B N 1
ATOM 3843 C CA . PRO B 1 122 ? -9.969 -7.527 13.891 1 89.06 122 PRO B CA 1
ATOM 3844 C C . PRO B 1 122 ? -9.242 -7.984 12.633 1 89.06 122 PRO B C 1
ATOM 3846 O O . PRO B 1 122 ? -8.742 -9.109 12.578 1 89.06 122 PRO B O 1
ATOM 3849 N N . LYS B 1 123 ? -9.172 -7.145 11.633 1 89.5 123 LYS B N 1
ATOM 3850 C CA . LYS B 1 123 ? -8.492 -7.504 10.398 1 89.5 123 LYS B CA 1
ATOM 3851 C C . LYS B 1 123 ? -7.016 -7.125 10.453 1 89.5 123 LYS B C 1
ATOM 3853 O O . LYS B 1 123 ? -6.266 -7.395 9.516 1 89.5 123 LYS B O 1
ATOM 3858 N N . GLY B 1 124 ? -6.613 -6.43 11.484 1 89.5 124 GLY B N 1
ATOM 3859 C CA . GLY B 1 124 ? -5.207 -6.105 11.688 1 89.5 124 GLY B CA 1
ATOM 3860 C C . GLY B 1 124 ? -4.828 -4.734 11.156 1 89.5 124 GLY B C 1
ATOM 3861 O O . GLY B 1 124 ? -3.648 -4.383 11.125 1 89.5 124 GLY B O 1
ATOM 3862 N N . TYR B 1 125 ? -5.82 -4.012 10.703 1 93.88 125 TYR B N 1
ATOM 3863 C CA . TYR B 1 125 ? -5.586 -2.641 10.258 1 93.88 125 TYR B CA 1
ATOM 3864 C C . TYR B 1 125 ? -5.895 -1.645 11.367 1 93.88 125 TYR B C 1
ATOM 3866 O O . TYR B 1 125 ? -6.605 -1.971 12.32 1 93.88 125 TYR B O 1
ATOM 3874 N N . MET B 1 126 ? -5.328 -0.448 11.203 1 95.25 126 MET B N 1
ATOM 3875 C CA . MET B 1 126 ? -5.746 0.625 12.102 1 95.25 126 MET B CA 1
ATOM 3876 C C . MET B 1 126 ? -7.258 0.838 12.031 1 95.25 126 MET B C 1
ATOM 3878 O O . MET B 1 126 ? -7.871 0.616 10.984 1 95.25 126 MET B O 1
ATOM 3882 N N . TRP B 1 127 ? -7.773 1.318 13.156 1 93.56 127 TRP B N 1
ATOM 3883 C CA . TRP B 1 127 ? -9.203 1.595 13.211 1 93.56 127 TRP B CA 1
ATOM 3884 C C . TRP B 1 127 ? -9.609 2.584 12.117 1 93.56 127 TRP B C 1
ATOM 3886 O O . TRP B 1 127 ? -8.836 3.484 11.773 1 93.56 127 TRP B O 1
ATOM 3896 N N . GLY B 1 128 ? -10.82 2.477 11.633 1 92.25 128 GLY B N 1
ATOM 3897 C CA . GLY B 1 128 ? -11.289 3.275 10.516 1 92.25 128 GLY B CA 1
ATOM 3898 C C . GLY B 1 128 ? -11.617 4.707 10.898 1 92.25 128 GLY B C 1
ATOM 3899 O O . GLY B 1 128 ? -11.312 5.641 10.156 1 92.25 128 GLY B O 1
ATOM 3900 N N . THR B 1 129 ? -12.234 4.836 12.055 1 89.06 129 THR B N 1
ATOM 3901 C CA . THR B 1 129 ? -12.711 6.156 12.445 1 89.06 129 THR B CA 1
ATOM 3902 C C . THR B 1 129 ? -11.984 6.652 13.695 1 89.06 129 THR B C 1
ATOM 3904 O O . THR B 1 129 ? -11.453 5.852 14.461 1 89.06 129 THR B O 1
ATOM 3907 N N . GLU B 1 130 ? -12.07 7.938 13.781 1 86.69 130 GLU B N 1
ATOM 3908 C CA . GLU B 1 130 ? -11.539 8.562 14.984 1 86.69 130 GLU B CA 1
ATOM 3909 C C . GLU B 1 130 ? -12.258 8.07 16.234 1 86.69 130 GLU B C 1
ATOM 3911 O O . GLU B 1 130 ? -11.633 7.863 17.281 1 86.69 130 GLU B O 1
ATOM 3916 N N . LEU B 1 131 ? -13.492 7.867 16.109 1 85.75 131 LEU B N 1
ATOM 3917 C CA . LEU B 1 131 ? -14.297 7.414 17.234 1 85.75 131 LEU B CA 1
ATOM 3918 C C . LEU B 1 131 ? -13.867 6.02 17.688 1 85.75 131 LEU B C 1
ATOM 3920 O O . LEU B 1 131 ? -13.711 5.773 18.875 1 85.75 131 LEU B O 1
ATOM 3924 N N . GLN B 1 132 ? -13.656 5.137 16.75 1 88.56 132 GLN B N 1
ATOM 3925 C CA . GLN B 1 132 ? -13.227 3.781 17.078 1 88.56 132 GLN B CA 1
ATOM 3926 C C . GLN B 1 132 ? -11.875 3.795 17.781 1 88.56 132 GLN B C 1
ATOM 3928 O O . GLN B 1 132 ? -11.695 3.115 18.797 1 88.56 132 GLN B O 1
ATOM 3933 N N . LEU B 1 133 ? -11.023 4.582 17.266 1 87.94 133 LEU B N 1
ATOM 3934 C CA . LEU B 1 133 ? -9.719 4.703 17.906 1 87.94 133 LEU B CA 1
ATOM 3935 C C . LEU B 1 133 ? -9.852 5.27 19.312 1 87.94 133 LEU B C 1
ATOM 3937 O O . LEU B 1 133 ? -9.242 4.754 20.266 1 87.94 133 LEU B O 1
ATOM 3941 N N . GLY B 1 134 ? -10.617 6.391 19.453 1 86.62 134 GLY B N 1
ATOM 3942 C CA . GLY B 1 134 ? -10.812 7.043 20.734 1 86.62 134 GLY B CA 1
ATOM 3943 C C . GLY B 1 134 ? -11.367 6.109 21.797 1 86.62 134 GLY B C 1
ATOM 3944 O O . GLY B 1 134 ? -10.969 6.188 22.969 1 86.62 134 GLY B O 1
ATOM 3945 N N . LEU B 1 135 ? -12.133 5.125 21.406 1 87.5 135 LEU B N 1
ATOM 3946 C CA . LEU B 1 135 ? -12.797 4.223 22.359 1 87.5 135 LEU B CA 1
ATOM 3947 C C . LEU B 1 135 ? -11.883 3.051 22.703 1 87.5 135 LEU B C 1
ATOM 3949 O O . LEU B 1 135 ? -11.953 2.521 23.828 1 87.5 135 LEU B O 1
ATOM 3953 N N . MET B 1 136 ? -10.992 2.744 21.828 1 86.56 136 MET B N 1
ATOM 3954 C CA . MET B 1 136 ? -10.352 1.44 21.984 1 86.56 136 MET B CA 1
ATOM 3955 C C . MET B 1 136 ? -8.883 1.598 22.344 1 86.56 136 MET B C 1
ATOM 3957 O O . MET B 1 136 ? -8.305 0.718 22.984 1 86.56 136 MET B O 1
ATOM 3961 N N . ALA B 1 137 ? -8.336 2.672 21.969 1 88.38 137 ALA B N 1
ATOM 3962 C CA . ALA B 1 137 ? -6.879 2.717 21.938 1 88.38 137 ALA B CA 1
ATOM 3963 C C . ALA B 1 137 ? -6.305 2.969 23.328 1 88.38 137 ALA B C 1
ATOM 3965 O O . ALA B 1 137 ? -6.758 3.867 24.047 1 88.38 137 ALA B O 1
ATOM 3966 N N . ASP B 1 138 ? -5.387 2.166 23.719 1 94.06 138 ASP B N 1
ATOM 3967 C CA . ASP B 1 138 ? -4.555 2.377 24.891 1 94.06 138 ASP B CA 1
ATOM 3968 C C . ASP B 1 138 ? -3.568 3.521 24.672 1 94.06 138 ASP B C 1
ATOM 3970 O O . ASP B 1 138 ? -2.762 3.482 23.75 1 94.06 138 ASP B O 1
ATOM 3974 N N . PRO B 1 139 ? -3.607 4.488 25.641 1 95.19 139 PRO B N 1
ATOM 3975 C CA . PRO B 1 139 ? -2.758 5.664 25.438 1 95.19 139 PRO B CA 1
ATOM 3976 C C . PRO B 1 139 ? -1.273 5.312 25.359 1 95.19 139 PRO B C 1
ATOM 3978 O O . PRO B 1 139 ? -0.521 5.969 24.625 1 95.19 139 PRO B O 1
ATOM 3981 N N . GLU B 1 140 ? -0.855 4.352 26.047 1 95.06 140 GLU B N 1
ATOM 3982 C CA . GLU B 1 140 ? 0.559 3.992 26 1 95.06 140 GLU B CA 1
ATOM 3983 C C . GLU B 1 140 ? 0.927 3.352 24.672 1 95.06 140 GLU B C 1
ATOM 3985 O O . GLU B 1 140 ? 2.043 3.531 24.172 1 95.06 140 GLU B O 1
ATOM 3990 N N . GLU B 1 141 ? 0.012 2.615 24.078 1 94.75 141 GLU B N 1
ATOM 3991 C CA . GLU B 1 141 ? 0.242 2.08 22.75 1 94.75 141 GLU B CA 1
ATOM 3992 C C . GLU B 1 141 ? 0.29 3.195 21.703 1 94.75 141 GLU B C 1
ATOM 3994 O O . GLU B 1 141 ? 1.076 3.135 20.75 1 94.75 141 GLU B O 1
ATOM 3999 N N . ILE B 1 142 ? -0.527 4.168 21.953 1 96 142 ILE B N 1
ATOM 4000 C CA . ILE B 1 142 ? -0.521 5.332 21.078 1 96 142 ILE B CA 1
ATOM 4001 C C . ILE B 1 142 ? 0.826 6.047 21.172 1 96 142 ILE B C 1
ATOM 4003 O O . ILE B 1 142 ? 1.427 6.395 20.156 1 96 142 ILE B O 1
ATOM 4007 N N . ARG B 1 143 ? 1.297 6.242 22.391 1 96.88 143 ARG B N 1
ATOM 4008 C CA . ARG B 1 143 ? 2.592 6.879 22.609 1 96.88 143 ARG B CA 1
ATOM 4009 C C . ARG B 1 143 ? 3.699 6.125 21.875 1 96.88 143 ARG B C 1
ATOM 4011 O O . ARG B 1 143 ? 4.512 6.734 21.172 1 96.88 143 ARG B O 1
ATOM 4018 N N . ARG B 1 144 ? 3.699 4.812 22.016 1 95.31 144 ARG B N 1
ATOM 4019 C CA . ARG B 1 144 ? 4.719 3.98 21.375 1 95.31 144 ARG B CA 1
ATOM 4020 C C . ARG B 1 144 ? 4.629 4.07 19.859 1 95.31 144 ARG B C 1
ATOM 4022 O O . ARG B 1 144 ? 5.652 4.129 19.172 1 95.31 144 ARG B O 1
ATOM 4029 N N . GLU B 1 145 ? 3.434 4.09 19.344 1 95.81 145 GLU B N 1
ATOM 4030 C CA . GLU B 1 145 ? 3.23 4.18 17.906 1 95.81 145 GLU B CA 1
ATOM 4031 C C . GLU B 1 145 ? 3.723 5.516 17.359 1 95.81 145 GLU B C 1
ATOM 4033 O O . GLU B 1 145 ? 4.406 5.562 16.344 1 95.81 145 GLU B O 1
ATOM 4038 N N . ILE B 1 146 ? 3.445 6.559 18.078 1 98.12 146 ILE B N 1
ATOM 4039 C CA . ILE B 1 146 ? 3.875 7.891 17.672 1 98.12 146 ILE B CA 1
ATOM 4040 C C . ILE B 1 146 ? 5.402 7.957 17.656 1 98.12 146 ILE B C 1
ATOM 4042 O O . ILE B 1 146 ? 5.996 8.43 16.688 1 98.12 146 ILE B O 1
ATOM 4046 N N . GLU B 1 147 ? 6.012 7.449 18.656 1 97.56 147 GLU B N 1
ATOM 4047 C CA . GLU B 1 147 ? 7.469 7.453 18.734 1 97.56 147 GLU B CA 1
ATOM 4048 C C . GLU B 1 147 ? 8.086 6.617 17.625 1 97.56 147 GLU B C 1
ATOM 4050 O O . GLU B 1 147 ? 9.102 7.004 17.031 1 97.56 147 GLU B O 1
ATOM 4055 N N . ALA B 1 148 ? 7.449 5.531 17.359 1 95.44 148 ALA B N 1
ATOM 4056 C CA . ALA B 1 148 ? 7.938 4.668 16.297 1 95.44 148 ALA B CA 1
ATOM 4057 C C . ALA B 1 148 ? 7.836 5.363 14.938 1 95.44 148 ALA B C 1
ATOM 4059 O O . ALA B 1 148 ? 8.727 5.234 14.094 1 95.44 148 ALA B O 1
ATOM 4060 N N . GLN B 1 149 ? 6.766 6.059 14.711 1 97.81 149 GLN B N 1
ATOM 4061 C CA . GLN B 1 149 ? 6.578 6.766 13.453 1 97.81 149 GLN B CA 1
ATOM 4062 C C . GLN B 1 149 ? 7.613 7.875 13.281 1 97.81 149 GLN B C 1
ATOM 4064 O O . GLN B 1 149 ? 8.188 8.039 12.203 1 97.81 149 GLN B O 1
ATOM 4069 N N . ILE B 1 150 ? 7.887 8.594 14.336 1 98.69 150 ILE B N 1
ATOM 4070 C CA . ILE B 1 150 ? 8.906 9.641 14.297 1 98.69 150 ILE B CA 1
ATOM 4071 C C . ILE B 1 150 ? 10.273 9.023 14.031 1 98.69 150 ILE B C 1
ATOM 4073 O O . ILE B 1 150 ? 11.031 9.508 13.188 1 98.69 150 ILE B O 1
ATOM 4077 N N . ALA B 1 151 ? 10.562 7.941 14.703 1 97.31 151 ALA B N 1
ATOM 4078 C CA . ALA B 1 151 ? 11.844 7.258 14.547 1 97.31 151 ALA B CA 1
ATOM 4079 C C . ALA B 1 151 ? 12.031 6.766 13.117 1 97.31 151 ALA B C 1
ATOM 4081 O O . ALA B 1 151 ? 13.125 6.879 12.555 1 97.31 151 ALA B O 1
ATOM 4082 N N . LYS B 1 152 ? 11.016 6.219 12.586 1 96.5 152 LYS B N 1
ATOM 4083 C CA . LYS B 1 152 ? 11.094 5.711 11.219 1 96.5 152 LYS B CA 1
ATOM 4084 C C . LYS B 1 152 ? 11.383 6.836 10.227 1 96.5 152 LYS B C 1
ATOM 4086 O O . LYS B 1 152 ? 12.18 6.668 9.305 1 96.5 152 LYS B O 1
ATOM 4091 N N . VAL B 1 153 ? 10.75 7.938 10.375 1 98.38 153 VAL B N 1
ATOM 4092 C CA . VAL B 1 153 ? 10.961 9.086 9.508 1 98.38 153 VAL B CA 1
ATOM 4093 C C . VAL B 1 153 ? 12.398 9.578 9.633 1 98.38 153 VAL B C 1
ATOM 4095 O O . VAL B 1 153 ? 13.07 9.82 8.625 1 98.38 153 VAL B O 1
ATOM 4098 N N . ARG B 1 154 ? 12.906 9.656 10.82 1 98.06 154 ARG B N 1
ATOM 4099 C CA . ARG B 1 154 ? 14.289 10.07 11.055 1 98.06 154 ARG B CA 1
ATOM 4100 C C . ARG B 1 154 ? 15.266 9.07 10.445 1 98.06 154 ARG B C 1
ATOM 4102 O O . ARG B 1 154 ? 16.25 9.461 9.805 1 98.06 154 ARG B O 1
ATOM 4109 N N . ALA B 1 155 ? 14.977 7.809 10.617 1 96.5 155 ALA B N 1
ATOM 4110 C CA . ALA B 1 155 ? 15.844 6.754 10.102 1 96.5 155 ALA B CA 1
ATOM 4111 C C . ALA B 1 155 ? 15.906 6.797 8.57 1 96.5 155 ALA B C 1
ATOM 4113 O O . ALA B 1 155 ? 16.891 6.359 7.973 1 96.5 155 ALA B O 1
ATOM 4114 N N . ALA B 1 156 ? 14.906 7.355 8.016 1 96.5 156 ALA B N 1
ATOM 4115 C CA . ALA B 1 156 ? 14.852 7.438 6.559 1 96.5 156 ALA B CA 1
ATOM 4116 C C . ALA B 1 156 ? 15.609 8.664 6.047 1 96.5 156 ALA B C 1
ATOM 4118 O O . ALA B 1 156 ? 15.656 8.914 4.84 1 96.5 156 ALA B O 1
ATOM 4119 N N . GLY B 1 157 ? 16.109 9.438 6.902 1 96.25 157 GLY B N 1
ATOM 4120 C CA . GLY B 1 157 ? 16.953 10.57 6.523 1 96.25 157 GLY B CA 1
ATOM 4121 C C . GLY B 1 157 ? 16.188 11.891 6.508 1 96.25 157 GLY B C 1
ATOM 4122 O O . GLY B 1 157 ? 16.703 12.898 6.02 1 96.25 157 GLY B O 1
ATOM 4123 N N . ILE B 1 158 ? 15 11.891 7.043 1 97.56 158 ILE B N 1
ATOM 4124 C CA . ILE B 1 158 ? 14.203 13.109 7.109 1 97.56 158 ILE B CA 1
ATOM 4125 C C . ILE B 1 158 ? 14.281 13.711 8.516 1 97.56 158 ILE B C 1
ATOM 4127 O O . ILE B 1 158 ? 14.094 13 9.508 1 97.56 158 ILE B O 1
ATOM 4131 N N . GLN B 1 159 ? 14.641 14.938 8.594 1 96.94 159 GLN B N 1
ATOM 4132 C CA . GLN B 1 159 ? 14.508 15.68 9.844 1 96.94 159 GLN B CA 1
ATOM 4133 C C . GLN B 1 159 ? 13.156 16.375 9.93 1 96.94 159 GLN B C 1
ATOM 4135 O O . GLN B 1 159 ? 12.953 17.422 9.312 1 96.94 159 GLN B O 1
ATOM 4140 N N . PRO B 1 160 ? 12.273 15.82 10.734 1 98.38 160 PRO B N 1
ATOM 4141 C CA . PRO B 1 160 ? 10.906 16.359 10.719 1 98.38 160 PRO B CA 1
ATOM 4142 C C . PRO B 1 160 ? 10.836 17.797 11.211 1 98.38 160 PRO B C 1
ATOM 4144 O O . PRO B 1 160 ? 11.469 18.141 12.203 1 98.38 160 PRO B O 1
ATOM 4147 N N . THR B 1 161 ? 10.023 18.547 10.523 1 98.56 161 THR B N 1
ATOM 4148 C CA . THR B 1 161 ? 9.906 19.969 10.867 1 98.56 161 THR B CA 1
ATOM 4149 C C . THR B 1 161 ? 8.703 20.203 11.773 1 98.56 161 THR B C 1
ATOM 4151 O O . THR B 1 161 ? 8.641 21.219 12.469 1 98.56 161 THR B O 1
ATOM 4154 N N . HIS B 1 162 ? 7.77 19.344 11.742 1 98.88 162 HIS B N 1
ATOM 4155 C CA . HIS B 1 162 ? 6.555 19.469 12.531 1 98.88 162 HIS B CA 1
ATOM 4156 C C . HIS B 1 162 ? 5.84 18.125 12.656 1 98.88 162 HIS B C 1
ATOM 4158 O O . HIS B 1 162 ? 6.16 17.188 11.938 1 98.88 162 HIS B O 1
ATOM 4164 N N . LEU B 1 163 ? 4.988 18.031 13.648 1 98.81 163 LEU B N 1
ATOM 4165 C CA . LEU B 1 163 ? 4.078 16.906 13.82 1 98.81 163 LEU B CA 1
ATOM 4166 C C . LEU B 1 163 ? 2.641 17.312 13.516 1 98.81 163 LEU B C 1
ATOM 4168 O O . LEU B 1 163 ? 2.158 18.328 14.023 1 98.81 163 LEU B O 1
ATOM 4172 N N . HIS B 1 164 ? 2.047 16.578 12.633 1 98.38 164 HIS B N 1
ATOM 4173 C CA . HIS B 1 164 ? 0.652 16.781 12.258 1 98.38 164 HIS B CA 1
ATOM 4174 C C . HIS B 1 164 ? -0.19 15.547 12.547 1 98.38 164 HIS B C 1
ATOM 4176 O O . HIS B 1 164 ? 0.152 14.445 12.109 1 98.38 164 HIS B O 1
ATOM 4182 N N . PRO B 1 165 ? -1.263 15.727 13.305 1 97 165 PRO B N 1
ATOM 4183 C CA . PRO B 1 165 ? -2.105 14.555 13.531 1 97 165 PRO B CA 1
ATOM 4184 C C . PRO B 1 165 ? -3.041 14.266 12.359 1 97 165 PRO B C 1
ATOM 4186 O O . PRO B 1 165 ? -3.932 15.062 12.062 1 97 165 PRO B O 1
ATOM 4189 N N . PHE B 1 166 ? -2.914 13.125 11.758 1 96.25 166 PHE B N 1
ATOM 4190 C CA . PHE B 1 166 ? -3.789 12.703 10.664 1 96.25 166 PHE B CA 1
ATOM 4191 C C . PHE B 1 166 ? -5.246 12.695 11.117 1 96.25 166 PHE B C 1
ATOM 4193 O O . PHE B 1 166 ? -5.586 12.07 12.117 1 96.25 166 PHE B O 1
ATOM 4200 N N . MET B 1 167 ? -6.07 13.492 10.406 1 92.5 167 MET B N 1
ATOM 4201 C CA . MET B 1 167 ? -7.512 13.586 10.609 1 92.5 167 MET B CA 1
ATOM 4202 C C . MET B 1 167 ? -7.832 14.078 12.016 1 92.5 167 MET B C 1
ATOM 4204 O O . MET B 1 167 ? -8.938 13.867 12.516 1 92.5 167 MET B O 1
ATOM 4208 N N . GLY B 1 168 ? -6.879 14.609 12.758 1 91.12 168 GLY B N 1
ATOM 4209 C CA . GLY B 1 168 ? -7.094 15.227 14.055 1 91.12 168 GLY B CA 1
ATOM 4210 C C . GLY B 1 168 ? -7.426 14.227 15.141 1 91.12 168 GLY B C 1
ATOM 4211 O O . GLY B 1 168 ? -8.023 14.578 16.156 1 91.12 168 GLY B O 1
ATOM 4212 N N . VAL B 1 169 ? -7.012 13.023 14.977 1 90.06 169 VAL B N 1
ATOM 4213 C CA . VAL B 1 169 ? -7.418 11.938 15.867 1 90.06 169 VAL B CA 1
ATOM 4214 C C . VAL B 1 169 ? -6.867 12.18 17.266 1 90.06 169 VAL B C 1
ATOM 4216 O O . VAL B 1 169 ? -7.465 11.758 18.266 1 90.06 169 VAL B O 1
ATOM 4219 N N . LEU B 1 170 ? -5.879 12.891 17.391 1 93.38 170 LEU B N 1
ATOM 4220 C CA . LEU B 1 170 ? -5.199 13.07 18.672 1 93.38 170 LEU B CA 1
ATOM 4221 C C . LEU B 1 170 ? -5.895 14.141 19.5 1 93.38 170 LEU B C 1
ATOM 4223 O O . LEU B 1 170 ? -5.609 14.281 20.703 1 93.38 170 LEU B O 1
ATOM 4227 N N . PHE B 1 171 ? -6.84 14.82 18.906 1 90.75 171 PHE B N 1
ATOM 4228 C CA . PHE B 1 171 ? -7.609 15.828 19.625 1 90.75 171 PHE B CA 1
ATOM 4229 C C . PHE B 1 171 ? -8.859 15.211 20.25 1 90.75 171 PHE B C 1
ATOM 4231 O O . PHE B 1 171 ? -9.586 15.891 20.984 1 90.75 171 PHE B O 1
ATOM 4238 N N . MET B 1 172 ? -9.031 13.922 20.062 1 88.12 172 MET B N 1
ATOM 4239 C CA . MET B 1 172 ? -10.297 13.281 20.406 1 88.12 172 MET B CA 1
ATOM 4240 C C . MET B 1 172 ? -10.383 13.039 21.922 1 88.12 172 MET B C 1
ATOM 4242 O O . MET B 1 172 ? -11.477 12.883 22.469 1 88.12 172 MET B O 1
ATOM 4246 N N . ARG B 1 173 ? -9.289 12.898 22.562 1 91.62 173 ARG B N 1
ATOM 4247 C CA . ARG B 1 173 ? -9.188 12.633 23.984 1 91.62 173 ARG B CA 1
ATOM 4248 C C . ARG B 1 173 ? -8.102 13.484 24.641 1 91.62 173 ARG B C 1
ATOM 4250 O O . ARG B 1 173 ? -7.09 13.797 24 1 91.62 173 ARG B O 1
ATOM 4257 N N . GLU B 1 174 ? -8.391 13.781 25.891 1 93.25 174 GLU B N 1
ATOM 4258 C CA . GLU B 1 174 ? -7.434 14.602 26.641 1 93.25 174 GLU B CA 1
ATOM 4259 C C . GLU B 1 174 ? -6.086 13.898 26.75 1 93.25 174 GLU B C 1
ATOM 4261 O O . GLU B 1 174 ? -5.035 14.531 26.609 1 93.25 174 GLU B O 1
ATOM 4266 N N . ASP B 1 175 ? -6.09 12.625 27.047 1 95.56 175 ASP B N 1
ATOM 4267 C CA . ASP B 1 175 ? -4.836 11.898 27.25 1 95.56 175 ASP B CA 1
ATOM 4268 C C . ASP B 1 175 ? -4.066 11.773 25.938 1 95.56 175 ASP B C 1
ATOM 4270 O O . ASP B 1 175 ? -2.834 11.812 25.922 1 95.56 175 ASP B O 1
ATOM 4274 N N . LEU B 1 176 ? -4.758 11.656 24.828 1 95.88 176 LEU B N 1
ATOM 4275 C CA . LEU B 1 176 ? -4.102 11.594 23.531 1 95.88 176 LEU B CA 1
ATOM 4276 C C . LEU B 1 176 ? -3.506 12.945 23.156 1 95.88 176 LEU B C 1
ATOM 4278 O O . LEU B 1 176 ? -2.391 13.016 22.625 1 95.88 176 LEU B O 1
ATOM 4282 N N . LEU B 1 177 ? -4.27 13.984 23.469 1 96.81 177 LEU B N 1
ATOM 4283 C CA . LEU B 1 177 ? -3.756 15.328 23.25 1 96.81 177 LEU B CA 1
ATOM 4284 C C . LEU B 1 177 ? -2.482 15.57 24.047 1 96.81 177 LEU B C 1
ATOM 4286 O O . LEU B 1 177 ? -1.509 16.125 23.531 1 96.81 177 LEU B O 1
ATOM 4290 N N . LYS B 1 178 ? -2.506 15.141 25.25 1 97.81 178 LYS B N 1
ATOM 4291 C CA . LYS B 1 178 ? -1.346 15.281 26.125 1 97.81 178 LYS B CA 1
ATOM 4292 C C . LYS B 1 178 ? -0.137 14.539 25.562 1 97.81 178 LYS B C 1
ATOM 4294 O O . LYS B 1 178 ? 0.966 15.086 25.516 1 97.81 178 LYS B O 1
ATOM 4299 N N . ILE B 1 179 ? -0.342 13.328 25.141 1 98.12 179 ILE B N 1
ATOM 4300 C CA . ILE B 1 179 ? 0.729 12.531 24.547 1 98.12 179 ILE B CA 1
ATOM 4301 C C . ILE B 1 179 ? 1.277 13.242 23.312 1 98.12 179 ILE B C 1
ATOM 4303 O O . ILE B 1 179 ? 2.492 13.32 23.125 1 98.12 179 ILE B O 1
ATOM 4307 N N . TYR B 1 180 ? 0.369 13.758 22.547 1 98.31 180 TYR B N 1
ATOM 4308 C CA . TYR B 1 180 ? 0.708 14.453 21.312 1 98.31 180 TYR B CA 1
ATOM 4309 C C . TYR B 1 180 ? 1.631 15.633 21.594 1 98.31 180 TYR B C 1
ATOM 4311 O O . TYR B 1 180 ? 2.736 15.711 21.062 1 98.31 180 TYR B O 1
ATOM 4319 N N . LEU B 1 181 ? 1.307 16.469 22.484 1 98.62 181 LEU B N 1
ATOM 4320 C CA . LEU B 1 181 ? 2.037 17.703 22.75 1 98.62 181 LEU B CA 1
ATOM 4321 C C . LEU B 1 181 ? 3.301 17.422 23.562 1 98.62 181 LEU B C 1
ATOM 4323 O O . LEU B 1 181 ? 4.336 18.062 23.328 1 98.62 181 LEU B O 1
ATOM 4327 N N . GLU B 1 182 ? 3.238 16.484 24.438 1 98.12 182 GLU B N 1
ATOM 4328 C CA . GLU B 1 182 ? 4.43 16.109 25.188 1 98.12 182 GLU B CA 1
ATOM 4329 C C . GLU B 1 182 ? 5.5 15.523 24.266 1 98.12 182 GLU B C 1
ATOM 4331 O O . GLU B 1 182 ? 6.688 15.812 24.422 1 98.12 182 GLU B O 1
ATOM 4336 N N . THR B 1 183 ? 5.031 14.695 23.359 1 98.44 183 THR B N 1
ATOM 4337 C CA . THR B 1 183 ? 5.965 14.102 22.406 1 98.44 183 THR B CA 1
ATOM 4338 C C . THR B 1 183 ? 6.613 15.188 21.547 1 98.44 183 THR B C 1
ATOM 4340 O O . THR B 1 183 ? 7.812 15.125 21.266 1 98.44 183 THR B O 1
ATOM 4343 N N . ALA B 1 184 ? 5.855 16.109 21.172 1 98.62 184 ALA B N 1
ATOM 4344 C CA . ALA B 1 184 ? 6.371 17.219 20.391 1 98.62 184 ALA B CA 1
ATOM 4345 C C . ALA B 1 184 ? 7.465 17.969 21.141 1 98.62 184 ALA B C 1
ATOM 4347 O O . ALA B 1 184 ? 8.547 18.203 20.609 1 98.62 184 ALA B O 1
ATOM 4348 N N . GLU B 1 185 ? 7.23 18.297 22.359 1 98.06 185 GLU B N 1
ATOM 4349 C CA . GLU B 1 185 ? 8.188 19.031 23.188 1 98.06 185 GLU B CA 1
ATOM 4350 C C . GLU B 1 185 ? 9.445 18.203 23.453 1 98.06 185 GLU B C 1
ATOM 4352 O O . GLU B 1 185 ? 10.562 18.719 23.328 1 98.06 185 GLU B O 1
ATOM 4357 N N . LYS B 1 186 ? 9.164 16.938 23.734 1 97.19 186 LYS B N 1
ATOM 4358 C CA . LYS B 1 186 ? 10.281 16.047 24.016 1 97.19 186 LYS B CA 1
ATOM 4359 C C 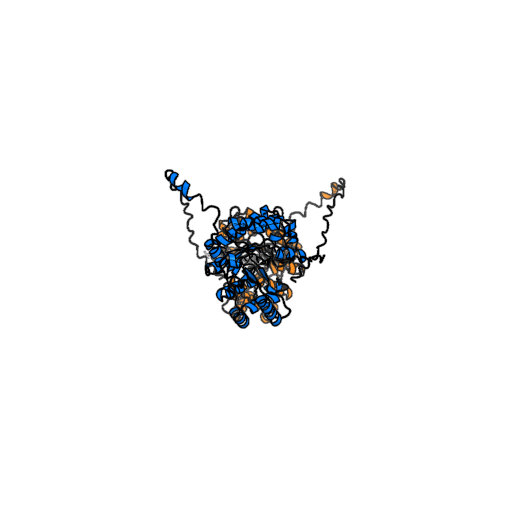. LYS B 1 186 ? 11.227 15.961 22.828 1 97.19 186 LYS B C 1
ATOM 4361 O O . LYS B 1 186 ? 12.445 15.891 23 1 97.19 186 LYS B O 1
ATOM 4366 N N . ASN B 1 187 ? 10.68 15.992 21.672 1 97.5 187 ASN B N 1
ATOM 4367 C CA . ASN B 1 187 ? 11.484 15.844 20.453 1 97.5 187 ASN B CA 1
ATOM 4368 C C . ASN B 1 187 ? 11.875 17.203 19.875 1 97.5 187 ASN B C 1
ATOM 4370 O O . ASN B 1 187 ? 12.609 17.266 18.891 1 97.5 187 ASN B O 1
ATOM 4374 N N . TRP B 1 188 ? 11.406 18.281 20.453 1 97.44 188 TRP B N 1
ATOM 4375 C CA . TRP B 1 188 ? 11.625 19.641 19.984 1 97.44 188 TRP B CA 1
ATOM 4376 C C . TRP B 1 188 ? 11.195 19.781 18.531 1 97.44 188 TRP B C 1
ATOM 4378 O O . TRP B 1 188 ? 11.938 20.328 17.703 1 97.44 188 TRP B O 1
ATOM 4388 N N . ILE B 1 189 ? 10.125 19.156 18.219 1 98.56 189 ILE B N 1
ATOM 4389 C CA . ILE B 1 189 ? 9.414 19.25 16.953 1 98.56 189 ILE B CA 1
ATOM 4390 C C . ILE B 1 189 ? 8.023 19.844 17.172 1 98.56 189 ILE B C 1
ATOM 4392 O O . ILE B 1 189 ? 7.184 19.219 17.828 1 98.56 189 ILE B O 1
ATOM 4396 N N . PRO B 1 190 ? 7.809 21.047 16.656 1 98.69 190 PRO B N 1
ATOM 4397 C CA . PRO B 1 190 ? 6.52 21.656 16.969 1 98.69 190 PRO B CA 1
ATOM 4398 C C . PRO B 1 190 ? 5.332 20.844 16.469 1 98.69 190 PRO B C 1
ATOM 4400 O O . PRO B 1 190 ? 5.402 20.25 15.383 1 98.69 190 PRO B O 1
ATOM 4403 N N . ALA B 1 191 ? 4.27 20.812 17.281 1 98.75 191 ALA B N 1
ATOM 4404 C CA . ALA B 1 191 ? 2.994 20.188 16.938 1 98.75 191 ALA B CA 1
ATOM 4405 C C . ALA B 1 191 ? 2.062 21.203 16.266 1 98.75 191 ALA B C 1
ATOM 4407 O O . ALA B 1 191 ? 1.993 22.359 16.688 1 98.75 191 ALA B O 1
ATOM 4408 N N . VAL B 1 192 ? 1.396 20.766 15.219 1 98.62 192 VAL B N 1
ATOM 4409 C CA . VAL B 1 192 ? 0.344 21.578 14.633 1 98.62 192 VAL B CA 1
ATOM 4410 C C . VAL B 1 192 ? -0.863 21.625 15.562 1 98.62 192 VAL B C 1
ATOM 4412 O O . VAL B 1 192 ? -1.584 20.641 15.703 1 98.62 192 VAL B O 1
ATOM 4415 N N . VAL B 1 193 ? -1.03 22.734 16.219 1 98.06 193 VAL B N 1
ATOM 4416 C CA . VAL B 1 193 ? -2.125 22.938 17.172 1 98.06 193 VAL B CA 1
ATOM 4417 C C . VAL B 1 193 ? -2.49 24.422 17.219 1 98.06 193 VAL B C 1
ATOM 4419 O O . VAL B 1 193 ? -1.634 25.281 17.016 1 98.06 193 VAL B O 1
ATOM 4422 N N . LEU B 1 194 ? -3.746 24.672 17.469 1 96.88 194 LEU B N 1
ATOM 4423 C CA . LEU B 1 194 ? -4.23 26.047 17.531 1 96.88 194 LEU B CA 1
ATOM 4424 C C . LEU B 1 194 ? -4.035 26.641 18.922 1 96.88 194 LEU B C 1
ATOM 4426 O O . LEU B 1 194 ? -4.227 25.953 19.922 1 96.88 194 LEU B O 1
ATOM 4430 N N . GLU B 1 195 ? -3.662 27.891 18.891 1 96.5 195 GLU B N 1
ATOM 4431 C CA . GLU B 1 195 ? -3.809 28.641 20.125 1 96.5 195 GLU B CA 1
ATOM 4432 C C . GLU B 1 195 ? -5.277 28.766 20.531 1 96.5 195 GLU B C 1
ATOM 4434 O O . GLU B 1 195 ? -6.117 29.141 19.719 1 96.5 195 GLU B O 1
ATOM 4439 N N . LEU B 1 196 ? -5.539 28.469 21.797 1 94.56 196 LEU B N 1
ATOM 4440 C CA . LEU B 1 196 ? -6.918 28.516 22.266 1 94.56 196 LEU B CA 1
ATOM 4441 C C . LEU B 1 196 ? -7.195 29.828 23 1 94.56 196 LEU B C 1
ATOM 4443 O O . LEU B 1 196 ? -7.184 29.844 24.234 1 94.56 196 LEU B O 1
ATOM 4447 N N . THR B 1 197 ? -7.559 30.812 22.266 1 93.19 197 THR B N 1
ATOM 4448 C CA . THR B 1 197 ? -8.016 32.062 22.875 1 93.19 197 THR B CA 1
ATOM 4449 C C . THR B 1 197 ? -9.453 31.922 23.375 1 93.19 197 THR B C 1
ATOM 4451 O O . THR B 1 197 ? -10.164 31 22.984 1 93.19 197 THR B O 1
ATOM 4454 N N . PRO B 1 198 ? -9.836 32.812 24.234 1 91.94 198 PRO B N 1
ATOM 4455 C CA . PRO B 1 198 ? -11.227 32.75 24.688 1 91.94 198 PRO B CA 1
ATOM 4456 C C . PRO B 1 198 ? -12.227 32.781 23.547 1 91.94 198 PRO B C 1
ATOM 4458 O O . PRO B 1 198 ? -13.234 32.062 23.578 1 91.94 198 PRO B O 1
ATOM 4461 N N . GLU B 1 199 ? -11.953 33.562 22.562 1 91 199 GLU B N 1
ATOM 4462 C CA . GLU B 1 199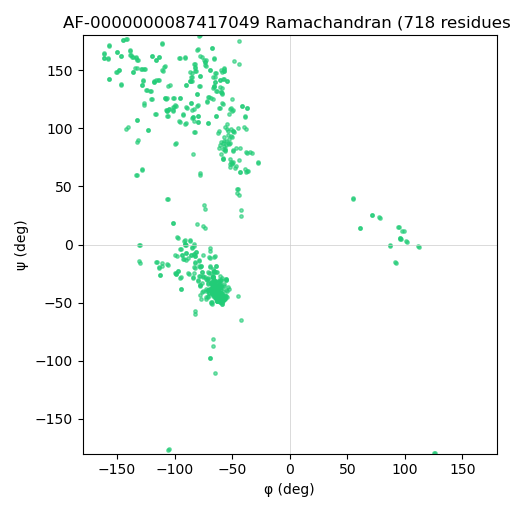 ? -12.844 33.656 21.406 1 91 199 GLU B CA 1
ATOM 4463 C C . GLU B 1 199 ? -12.906 32.344 20.656 1 91 199 GLU B C 1
ATOM 4465 O O . GLU B 1 199 ? -13.984 31.906 20.234 1 91 199 GLU B O 1
ATOM 4470 N N . LYS B 1 200 ? -11.812 31.719 20.516 1 91.31 200 LYS B N 1
ATOM 4471 C CA . LYS B 1 200 ? -11.758 30.438 19.797 1 91.31 200 LYS B CA 1
ATOM 4472 C C . LYS B 1 200 ? -12.43 29.328 20.594 1 91.31 200 LYS B C 1
ATOM 4474 O O . LYS B 1 200 ? -13.117 28.484 20.031 1 91.31 200 LYS B O 1
ATOM 4479 N N . ILE B 1 201 ? -12.172 29.359 21.844 1 91.81 201 ILE B N 1
ATOM 4480 C CA . ILE B 1 201 ? -12.812 28.375 22.719 1 91.81 201 ILE B CA 1
ATOM 4481 C C . ILE B 1 201 ? -14.328 28.484 22.578 1 91.81 201 ILE B C 1
ATOM 4483 O O . ILE B 1 201 ? -15.008 27.469 22.406 1 91.81 201 ILE B O 1
ATOM 4487 N N . GLN B 1 202 ? -14.781 29.703 22.625 1 91.12 202 GLN B N 1
ATOM 4488 C CA . GLN B 1 202 ? -16.219 29.922 22.484 1 91.12 202 GLN B CA 1
ATOM 4489 C C . GLN B 1 202 ? -16.719 29.484 21.109 1 91.12 202 GLN B C 1
ATOM 4491 O O . GLN B 1 202 ? -17.797 28.875 21 1 91.12 202 GLN B O 1
ATOM 4496 N N . HIS B 1 203 ? -15.945 29.797 20.141 1 90 203 HIS B N 1
ATOM 4497 C CA . HIS B 1 203 ? -16.297 29.391 18.781 1 90 203 HIS B CA 1
ATOM 4498 C C . HIS B 1 203 ? -16.438 27.875 18.672 1 90 203 HIS B C 1
ATOM 4500 O O . HIS B 1 203 ? -17.391 27.375 18.078 1 90 203 HIS B O 1
ATOM 4506 N N . PHE B 1 204 ? -15.445 27.141 19.203 1 88.69 204 PHE B N 1
ATOM 4507 C CA . PHE B 1 204 ? -15.484 25.688 19.172 1 88.69 204 PHE B CA 1
ATOM 4508 C C . PHE B 1 204 ? -16.688 25.172 19.953 1 88.69 204 PHE B C 1
ATOM 4510 O O . PHE B 1 204 ? -17.391 24.266 19.484 1 88.69 204 PHE B O 1
ATOM 4517 N N . ARG B 1 205 ? -16.938 25.734 21.062 1 86.19 205 ARG B N 1
ATOM 4518 C CA . ARG B 1 205 ? -18.078 25.328 21.875 1 86.19 205 ARG B CA 1
ATOM 4519 C C . ARG B 1 205 ? -19.391 25.578 21.156 1 86.19 205 ARG B C 1
ATOM 4521 O O . ARG B 1 205 ? -20.281 24.719 21.172 1 86.19 205 ARG B O 1
ATOM 4528 N N . ASP B 1 206 ? -19.422 26.688 20.484 1 89.56 206 ASP B N 1
ATOM 4529 C CA . ASP B 1 206 ? -20.625 27.031 19.719 1 89.56 206 ASP B CA 1
ATOM 4530 C C . ASP B 1 206 ? -20.812 26.062 18.562 1 89.56 206 ASP B C 1
ATOM 4532 O O . ASP B 1 206 ? -21.953 25.812 18.141 1 89.56 206 ASP B O 1
ATOM 4536 N N . GLY B 1 207 ? -19.719 25.609 18.078 1 88.06 207 GLY B N 1
ATOM 4537 C CA . GLY B 1 207 ? -19.766 24.672 16.969 1 88.06 207 GLY B CA 1
ATOM 4538 C C . GLY B 1 207 ? -19.984 23.234 17.406 1 88.06 207 GLY B C 1
ATOM 4539 O O . GLY B 1 207 ? -19.984 22.312 16.594 1 88.06 207 GLY B O 1
ATOM 4540 N N . GLY B 1 208 ? -20.109 22.984 18.625 1 84.94 208 GLY B N 1
ATOM 4541 C CA . GLY B 1 208 ? -20.438 21.656 19.125 1 84.94 208 GLY B CA 1
ATOM 4542 C C . GLY B 1 208 ? -19.234 20.844 19.531 1 84.94 208 GLY B C 1
ATOM 4543 O O . GLY B 1 208 ? -19.344 19.656 19.828 1 84.94 208 GLY B O 1
ATOM 4544 N N . ILE B 1 209 ? -18.094 21.469 19.484 1 82.31 209 ILE B N 1
ATOM 4545 C CA . ILE B 1 209 ? -16.875 20.781 19.875 1 82.31 209 ILE B CA 1
ATOM 4546 C C . ILE B 1 209 ? -16.688 20.891 21.391 1 82.31 209 ILE B C 1
ATOM 4548 O O . ILE B 1 209 ? -16.719 21.984 21.953 1 82.31 209 ILE B O 1
ATOM 4552 N N . THR B 1 210 ? -16.609 19.766 22.031 1 80.5 210 THR B N 1
ATOM 4553 C CA . THR B 1 210 ? -16.406 19.734 23.469 1 80.5 210 THR B CA 1
ATOM 4554 C C . THR B 1 210 ? -14.922 19.859 23.812 1 80.5 210 THR B C 1
ATOM 4556 O O . THR B 1 210 ? -14.125 18.984 23.453 1 80.5 210 THR B O 1
ATOM 4559 N N . LEU B 1 211 ? -14.555 20.938 24.344 1 87.94 211 LEU B N 1
ATOM 4560 C CA . LEU B 1 211 ? -13.211 21.188 24.859 1 87.94 211 LEU B CA 1
ATOM 4561 C C . LEU B 1 211 ? -13.219 21.188 26.391 1 87.94 211 LEU B C 1
ATOM 4563 O O . LEU B 1 211 ? -13.781 22.078 27 1 87.94 211 LEU B O 1
ATOM 4567 N N . SER B 1 212 ? -12.609 20.188 26.984 1 90.69 212 SER B N 1
ATOM 4568 C CA . SER B 1 212 ? -12.516 20.156 28.438 1 90.69 212 SER B CA 1
ATOM 4569 C C . SER B 1 212 ? -11.508 21.172 28.953 1 90.69 212 SER B C 1
ATOM 4571 O O . SER B 1 212 ? -10.648 21.641 28.203 1 90.69 212 SER B O 1
ATOM 4573 N N . ASP B 1 213 ? -11.695 21.531 30.188 1 92.62 213 ASP B N 1
ATOM 4574 C CA . ASP B 1 213 ? -10.742 22.422 30.828 1 92.62 213 ASP B CA 1
ATOM 4575 C C . ASP B 1 213 ? -9.328 21.844 30.781 1 92.62 213 ASP B C 1
ATOM 4577 O O . ASP B 1 213 ? -8.352 22.578 30.656 1 92.62 213 ASP B O 1
ATOM 4581 N N . GLU B 1 214 ? -9.281 20.609 30.891 1 94 214 GLU B N 1
ATOM 4582 C CA . GLU B 1 214 ? -7.984 19.938 30.859 1 94 214 GLU B CA 1
ATOM 4583 C C . GLU B 1 214 ? -7.324 20.062 29.5 1 94 214 GLU B C 1
ATOM 4585 O O . GLU B 1 214 ? -6.113 20.266 29.391 1 94 214 GLU B O 1
ATOM 4590 N N . MET B 1 215 ? -8.094 19.891 28.484 1 94.75 215 MET B N 1
ATOM 4591 C CA . MET B 1 215 ? -7.566 20.047 27.125 1 94.75 215 MET B CA 1
ATOM 4592 C C . MET B 1 215 ? -7.055 21.453 26.906 1 94.75 215 MET B C 1
ATOM 4594 O O . MET B 1 215 ? -5.984 21.656 26.312 1 94.75 215 MET B O 1
ATOM 4598 N N . ILE B 1 216 ? -7.848 22.406 27.375 1 95.62 216 ILE B N 1
ATOM 4599 C CA . ILE B 1 216 ? -7.484 23.812 27.234 1 95.62 216 ILE B CA 1
ATOM 4600 C C . ILE B 1 216 ? -6.172 24.078 27.969 1 95.62 216 ILE B C 1
ATOM 4602 O O . ILE B 1 216 ? -5.262 24.703 27.422 1 95.62 216 ILE B O 1
ATOM 4606 N N . GLU B 1 217 ? -6.078 23.594 29.125 1 96.31 217 GLU B N 1
ATOM 4607 C CA . GLU B 1 217 ? -4.871 23.781 29.922 1 96.31 217 GLU B CA 1
ATOM 4608 C C . GLU B 1 217 ? -3.666 23.125 29.25 1 96.31 217 GLU B C 1
ATOM 4610 O O . GLU B 1 217 ? -2.566 23.688 29.266 1 96.31 217 GLU B O 1
ATOM 4615 N N . THR B 1 218 ? -3.896 21.938 28.719 1 97.12 218 THR B N 1
ATOM 4616 C CA . THR B 1 218 ? -2.832 21.219 28.031 1 97.12 218 THR B CA 1
ATOM 4617 C C . THR B 1 218 ? -2.283 22.031 26.875 1 97.12 218 THR B C 1
ATOM 4619 O O . THR B 1 218 ? -1.068 22.156 26.703 1 97.12 218 THR B O 1
ATOM 4622 N N . VAL B 1 219 ? -3.127 22.641 26.109 1 97.56 219 VAL B N 1
ATOM 4623 C CA . VAL B 1 219 ? -2.711 23.453 24.969 1 97.56 219 VAL B CA 1
ATOM 4624 C C . VAL B 1 219 ? -2.031 24.734 25.469 1 97.56 219 VAL B C 1
ATOM 4626 O O . VAL B 1 219 ? -1.015 25.156 24.906 1 97.56 219 VAL B O 1
ATOM 4629 N N . GLN B 1 220 ? -2.537 25.312 26.531 1 95.62 220 GLN B N 1
ATOM 4630 C CA . GLN B 1 220 ? -1.994 26.562 27.062 1 95.62 220 GLN B CA 1
ATOM 4631 C C . GLN B 1 220 ? -0.587 26.359 27.609 1 95.62 220 GLN B C 1
ATOM 4633 O O . GLN B 1 220 ? 0.261 27.25 27.516 1 95.62 220 GLN B O 1
ATOM 4638 N N . LYS B 1 221 ? -0.355 25.203 28.109 1 96.06 221 LYS B N 1
ATOM 4639 C CA . LYS B 1 221 ? 0.936 24.906 28.719 1 96.06 221 LYS B CA 1
ATOM 4640 C C . LYS B 1 221 ? 1.964 24.5 27.672 1 96.06 221 LYS B C 1
ATOM 4642 O O . LYS B 1 221 ? 3.164 24.453 27.953 1 96.06 221 LYS B O 1
ATOM 4647 N N . TYR B 1 222 ? 1.491 24.109 26.531 1 97.5 222 TYR B N 1
ATOM 4648 C CA . TYR B 1 222 ? 2.379 23.734 25.438 1 97.5 222 TYR B CA 1
ATOM 4649 C C . TYR B 1 222 ? 3.281 24.891 25.047 1 97.5 222 TYR B C 1
ATOM 4651 O O . TYR B 1 222 ? 2.801 26 24.781 1 97.5 222 TYR B O 1
ATOM 4659 N N . ARG B 1 223 ? 4.637 24.672 24.922 1 95.44 223 ARG B N 1
ATOM 4660 C CA . ARG B 1 223 ? 5.609 25.75 24.906 1 95.44 223 ARG B CA 1
ATOM 4661 C C . ARG B 1 223 ? 6.027 26.094 23.469 1 95.44 223 ARG B C 1
ATOM 4663 O O . ARG B 1 223 ? 6.574 27.172 23.219 1 95.44 223 ARG B O 1
ATOM 4670 N N . LEU B 1 224 ? 5.898 25.141 22.609 1 97.94 224 LEU B N 1
ATOM 4671 C CA . LEU B 1 224 ? 6.352 25.359 21.234 1 97.94 224 LEU B CA 1
ATOM 4672 C C . LEU B 1 224 ? 5.32 26.156 20.438 1 97.94 224 LEU B C 1
ATOM 4674 O O . LEU B 1 224 ? 4.203 26.359 20.906 1 97.94 224 LEU B O 1
ATOM 4678 N N . PRO B 1 225 ? 5.711 26.641 19.25 1 98.25 225 PRO B N 1
ATOM 4679 C CA . PRO B 1 225 ? 4.828 27.531 18.484 1 98.25 225 PRO B CA 1
ATOM 4680 C C . PRO B 1 225 ? 3.482 26.875 18.172 1 98.25 225 PRO B C 1
ATOM 4682 O O . PRO B 1 225 ? 3.42 25.672 17.891 1 98.25 225 PRO B O 1
ATOM 4685 N N . LYS B 1 226 ? 2.467 27.719 18.234 1 98.44 226 LYS B N 1
ATOM 4686 C CA . LYS B 1 226 ? 1.112 27.328 17.859 1 98.44 226 LYS B CA 1
ATOM 4687 C C . LYS B 1 226 ? 0.591 28.172 16.703 1 98.44 226 LYS B C 1
ATOM 4689 O O . LYS B 1 226 ? 1.175 29.203 16.359 1 98.44 226 LYS B O 1
ATOM 4694 N N . LEU B 1 227 ? -0.463 27.672 16.047 1 98.5 227 LEU B N 1
ATOM 4695 C CA . LEU B 1 227 ? -1.133 28.438 15 1 98.5 227 LEU B CA 1
ATOM 4696 C C . LEU B 1 227 ? -2.174 29.375 15.594 1 98.5 227 LEU B C 1
ATOM 4698 O O . LEU B 1 227 ? -2.854 29.031 16.562 1 98.5 227 LEU B O 1
ATOM 4702 N N . ASP B 1 228 ? -2.289 30.516 14.977 1 97.88 228 ASP B N 1
ATOM 4703 C CA . ASP B 1 228 ? -3.363 31.438 15.352 1 97.88 228 ASP B CA 1
ATOM 4704 C C . ASP B 1 228 ? -4.688 31.016 14.719 1 97.88 228 ASP B C 1
ATOM 4706 O O . ASP B 1 228 ? -5.758 31.266 15.273 1 97.88 228 ASP B O 1
ATOM 4710 N N . ASP B 1 229 ? -4.578 30.406 13.555 1 97.06 229 ASP B N 1
ATOM 4711 C CA . ASP B 1 229 ? -5.754 29.922 12.844 1 97.06 229 ASP B CA 1
ATOM 4712 C C . ASP B 1 229 ? -5.379 28.812 11.852 1 97.06 229 ASP B C 1
ATOM 4714 O O . ASP B 1 229 ? -4.203 28.641 11.531 1 97.06 229 ASP B O 1
ATOM 4718 N N . ALA B 1 230 ? -6.383 28.031 11.469 1 97.12 230 ALA B N 1
ATOM 4719 C CA . ALA B 1 230 ? -6.203 26.953 10.5 1 97.12 230 ALA B CA 1
ATOM 4720 C C . ALA B 1 230 ? -7.453 26.781 9.641 1 97.12 230 ALA B C 1
ATOM 4722 O O . ALA B 1 230 ? -8.578 26.875 10.141 1 97.12 230 ALA B O 1
ATOM 4723 N N . HIS B 1 231 ? -7.223 26.594 8.375 1 97 231 HIS B N 1
ATOM 4724 C CA . HIS B 1 231 ? -8.312 26.391 7.418 1 97 231 HIS B CA 1
ATOM 4725 C C . HIS B 1 231 ? -7.992 25.266 6.445 1 97 231 HIS B C 1
ATOM 4727 O O . HIS B 1 231 ? -6.84 24.844 6.328 1 97 231 HIS B O 1
ATOM 4733 N N . PHE B 1 232 ? -9.023 24.781 5.824 1 97.19 232 PHE B N 1
ATOM 4734 C CA . PHE B 1 232 ? -8.914 23.859 4.699 1 97.19 232 PHE B CA 1
ATOM 4735 C C . PHE B 1 232 ? -9.344 24.531 3.402 1 97.19 232 PHE B C 1
ATOM 4737 O O . PHE B 1 232 ? -10.195 25.422 3.416 1 97.19 232 PHE B O 1
ATOM 4744 N N . VAL B 1 233 ? -8.734 24.078 2.326 1 97.94 233 VAL B N 1
ATOM 4745 C CA . VAL B 1 233 ? -9.266 24.5 1.039 1 97.94 233 VAL B CA 1
ATOM 4746 C C . VAL B 1 233 ? -10.727 24.078 0.921 1 97.94 233 VAL B C 1
ATOM 4748 O O . VAL B 1 233 ? -11.062 22.906 1.136 1 97.94 233 VAL B O 1
ATOM 4751 N N . PRO B 1 234 ? -11.555 25.016 0.554 1 97.5 234 PRO B N 1
ATOM 4752 C CA . PRO B 1 234 ? -12.984 24.703 0.547 1 97.5 234 PRO B CA 1
ATOM 4753 C C . PRO B 1 234 ? -13.367 23.719 -0.549 1 97.5 234 PRO B C 1
ATOM 4755 O O . PRO B 1 234 ? -12.773 23.719 -1.63 1 97.5 234 PRO B O 1
ATOM 4758 N N . GLU B 1 235 ? -14.391 22.953 -0.292 1 96.38 235 GLU B N 1
ATOM 4759 C CA . GLU B 1 235 ? -14.984 22.094 -1.312 1 96.38 235 GLU B CA 1
ATOM 4760 C C . GLU B 1 235 ? -15.953 22.875 -2.199 1 96.38 235 GLU B C 1
ATOM 4762 O O . GLU B 1 235 ? -16.438 23.938 -1.817 1 96.38 235 GLU B O 1
ATOM 4767 N N . ALA B 1 236 ? -16.109 22.344 -3.373 1 97.81 236 ALA B N 1
ATOM 4768 C CA . ALA B 1 236 ? -17.031 23 -4.301 1 97.81 236 ALA B CA 1
ATOM 4769 C C . ALA B 1 236 ? -17.547 22.016 -5.355 1 97.81 236 ALA B C 1
ATOM 4771 O O . ALA B 1 236 ? -17.047 20.891 -5.453 1 97.81 236 ALA B O 1
ATOM 4772 N N . ASP B 1 237 ? -18.516 22.469 -6.125 1 96.69 237 ASP B N 1
ATOM 4773 C CA . ASP B 1 237 ? -19.172 21.625 -7.125 1 96.69 237 ASP B CA 1
ATOM 4774 C C . ASP B 1 237 ? -18.438 21.719 -8.469 1 96.69 237 ASP B C 1
ATOM 4776 O O . ASP B 1 237 ? -18.688 20.906 -9.367 1 96.69 237 ASP B O 1
ATOM 4780 N N . SER B 1 238 ? -17.547 22.703 -8.594 1 98.19 238 SER B N 1
ATOM 4781 C CA . SER B 1 238 ? -16.734 22.859 -9.797 1 98.19 238 SER B CA 1
ATOM 4782 C C . SER B 1 238 ? -15.383 23.484 -9.469 1 98.19 238 SER B C 1
ATOM 4784 O O . SER B 1 238 ? -15.195 24.047 -8.383 1 98.19 238 SER B O 1
ATOM 4786 N N . TYR B 1 239 ? -14.5 23.391 -10.391 1 98.31 239 TYR B N 1
ATOM 4787 C CA . TYR B 1 239 ? -13.188 23.984 -10.188 1 98.31 239 TYR B CA 1
ATOM 4788 C C . TYR B 1 239 ? -13.281 25.5 -10.039 1 98.31 239 TYR B C 1
ATOM 4790 O O . TYR B 1 239 ? -12.633 26.094 -9.172 1 98.31 239 TYR B O 1
ATOM 4798 N N . GLU B 1 240 ? -14.078 26.156 -10.891 1 98.38 240 GLU B N 1
ATOM 4799 C CA . GLU B 1 240 ? -14.219 27.609 -10.859 1 98.38 240 GLU B CA 1
ATOM 4800 C C . GLU B 1 240 ? -14.758 28.078 -9.516 1 98.38 240 GLU B C 1
ATOM 4802 O O . GLU B 1 240 ? -14.25 29.062 -8.945 1 98.38 240 GLU B O 1
ATOM 4807 N N . LYS B 1 241 ? -15.703 27.344 -9.055 1 98.56 241 LYS B N 1
ATOM 4808 C CA . LYS B 1 241 ? -16.266 27.688 -7.758 1 98.56 241 LYS B CA 1
ATOM 4809 C C . LYS B 1 241 ? -15.25 27.453 -6.641 1 98.56 241 LYS B C 1
ATOM 4811 O O . LYS B 1 241 ? -15.18 28.234 -5.688 1 98.56 241 LYS B O 1
ATOM 4816 N N . LYS B 1 242 ? -14.5 26.422 -6.75 1 98.5 242 LYS B N 1
ATOM 4817 C CA . LYS B 1 242 ? -13.461 26.141 -5.77 1 98.5 242 LYS B CA 1
ATOM 4818 C C . LYS B 1 242 ? -12.422 27.25 -5.738 1 98.5 242 LYS B C 1
ATOM 4820 O O . LYS B 1 242 ? -12.016 27.703 -4.664 1 98.5 242 LYS B O 1
ATOM 4825 N N . ARG B 1 243 ? -11.992 27.641 -6.883 1 98.56 243 ARG B N 1
ATOM 4826 C CA . ARG B 1 243 ? -11.023 28.719 -6.996 1 98.56 243 ARG B CA 1
ATOM 4827 C C . ARG B 1 243 ? -11.555 30 -6.355 1 98.56 243 ARG B C 1
ATOM 4829 O O . ARG B 1 243 ? -10.852 30.656 -5.59 1 98.56 243 ARG B O 1
ATOM 4836 N N . ASP B 1 244 ? -12.828 30.344 -6.625 1 98.44 244 ASP B N 1
ATOM 4837 C CA . ASP B 1 244 ? -13.445 31.547 -6.078 1 98.44 244 ASP B CA 1
ATOM 4838 C C . ASP B 1 244 ? -13.539 31.469 -4.555 1 98.44 244 ASP B C 1
ATOM 4840 O O . ASP B 1 244 ? -13.258 32.469 -3.863 1 98.44 244 ASP B O 1
ATOM 4844 N N . GLN B 1 245 ? -13.914 30.359 -4.133 1 98.5 245 GLN B N 1
ATOM 4845 C CA . GLN B 1 245 ? -14.023 30.172 -2.689 1 98.5 245 GLN B CA 1
ATOM 4846 C C . GLN B 1 245 ? -12.656 30.234 -2.016 1 98.5 245 GLN B C 1
ATOM 4848 O O . GLN B 1 245 ? -12.539 30.719 -0.887 1 98.5 245 GLN B O 1
ATOM 4853 N N . PHE B 1 246 ? -11.695 29.734 -2.695 1 98.62 246 PHE B N 1
ATOM 4854 C CA . PHE B 1 246 ? -10.336 29.844 -2.178 1 98.62 246 PHE B CA 1
ATOM 4855 C C . PHE B 1 246 ? -9.898 31.297 -2.102 1 98.62 246 PHE B C 1
ATOM 4857 O O . PHE B 1 246 ? -9.281 31.719 -1.119 1 98.62 246 PHE B O 1
ATOM 4864 N N . TYR B 1 247 ? -10.219 32.094 -3.092 1 98.38 247 TYR B N 1
ATOM 4865 C CA . TYR B 1 247 ? -9.922 33.531 -3.072 1 98.38 247 TYR B CA 1
ATOM 4866 C C . TYR B 1 247 ? -10.602 34.219 -1.89 1 98.38 247 TYR B C 1
ATOM 4868 O O . TYR B 1 247 ? -9.992 35.031 -1.201 1 98.38 247 TYR B O 1
ATOM 4876 N N . GLU B 1 248 ? -11.812 33.844 -1.704 1 98.19 248 GLU B N 1
ATOM 4877 C CA . GLU B 1 248 ? -12.562 34.438 -0.587 1 98.19 248 GLU B CA 1
ATOM 4878 C C . GLU B 1 248 ? -11.922 34.062 0.75 1 98.19 248 GLU B C 1
ATOM 4880 O O . GLU B 1 248 ? -11.828 34.875 1.65 1 98.19 248 GLU B O 1
ATOM 4885 N N . LEU B 1 249 ? -11.516 32.844 0.831 1 98.12 249 LEU B N 1
ATOM 4886 C CA . LEU B 1 249 ? -10.844 32.375 2.039 1 98.12 249 LEU B CA 1
ATOM 4887 C C . LEU B 1 249 ? -9.586 33.219 2.301 1 98.12 249 LEU B C 1
ATOM 4889 O O . LEU B 1 249 ? -9.391 33.719 3.402 1 98.12 249 LEU B O 1
ATOM 4893 N N . VAL B 1 250 ? -8.797 33.375 1.3 1 97.75 250 VAL B N 1
ATOM 4894 C CA . VAL B 1 250 ? -7.516 34.062 1.44 1 97.75 250 VAL B CA 1
ATOM 4895 C C . VAL B 1 250 ? -7.758 35.531 1.783 1 97.75 250 VAL B C 1
ATOM 4897 O O . VAL B 1 250 ? -7.102 36.094 2.666 1 97.75 250 VAL B O 1
ATOM 4900 N N . ASN B 1 251 ? -8.734 36.125 1.167 1 96.69 251 ASN B N 1
ATOM 4901 C CA . ASN B 1 251 ? -9.055 37.531 1.407 1 96.69 251 ASN B CA 1
ATOM 4902 C C . ASN B 1 251 ? -9.57 37.75 2.828 1 96.69 251 ASN B C 1
ATOM 4904 O O . ASN B 1 251 ? -9.406 38.812 3.391 1 96.69 251 ASN B O 1
ATOM 4908 N N . GLY B 1 252 ? -10.148 36.719 3.355 1 96.06 252 GLY B N 1
ATOM 4909 C CA . GLY B 1 252 ? -10.789 36.844 4.652 1 96.06 252 GLY B CA 1
ATOM 4910 C C . GLY B 1 252 ? -9.922 36.375 5.801 1 96.06 252 GLY B C 1
ATOM 4911 O O . GLY B 1 252 ? -10.359 36.344 6.953 1 96.06 252 GLY B O 1
ATOM 4912 N N . LEU B 1 253 ? -8.719 36.031 5.562 1 96.56 253 LEU B N 1
ATOM 4913 C CA . LEU B 1 253 ? -7.863 35.5 6.621 1 96.56 253 LEU B CA 1
ATOM 4914 C C . LEU B 1 253 ? -7.586 36.562 7.672 1 96.56 253 LEU B C 1
ATOM 4916 O O . LEU B 1 253 ? -7.328 37.75 7.34 1 96.56 253 LEU B O 1
ATOM 4920 N N . PRO B 1 254 ? -7.648 36.25 8.945 1 94.56 254 PRO B N 1
ATOM 4921 C CA . PRO B 1 254 ? -7.223 37.156 10 1 94.56 254 PRO B CA 1
ATOM 4922 C C . PRO B 1 254 ? -5.707 37.312 10.086 1 94.56 254 PRO B C 1
ATOM 4924 O O . PRO B 1 254 ? -4.977 36.438 9.602 1 94.56 254 PRO B O 1
ATOM 4927 N N . PRO B 1 255 ? -5.297 38.438 10.711 1 95.88 255 PRO B N 1
ATOM 4928 C CA . PRO B 1 255 ? -3.861 38.5 11 1 95.88 255 PRO B CA 1
ATOM 4929 C C . PRO B 1 255 ? -3.396 37.344 11.898 1 95.88 255 PRO B C 1
ATOM 4931 O O . PRO B 1 255 ? -4.168 36.844 12.719 1 95.88 255 PRO B O 1
ATOM 4934 N N . GLY B 1 256 ? -2.107 36.938 11.719 1 97.88 256 GLY B N 1
ATOM 4935 C CA . GLY B 1 256 ? -1.543 35.875 12.531 1 97.88 256 GLY B CA 1
ATOM 4936 C C . GLY B 1 256 ? -0.967 34.75 11.719 1 97.88 256 GLY B C 1
ATOM 4937 O O . GLY B 1 256 ? -0.857 34.844 10.492 1 97.88 256 GLY B O 1
ATOM 4938 N N . LEU B 1 257 ? -0.471 33.781 12.414 1 98.44 257 LEU B N 1
ATOM 4939 C CA . LEU B 1 257 ? 0.077 32.562 11.82 1 98.44 257 LEU B CA 1
ATOM 4940 C C . LEU B 1 257 ? -1.037 31.594 11.438 1 98.44 257 LEU B C 1
ATOM 4942 O O . LEU B 1 257 ? -1.692 31.016 12.305 1 98.44 257 LEU B O 1
ATOM 4946 N N . VAL B 1 258 ? -1.261 31.406 10.07 1 98.38 258 VAL B N 1
ATOM 4947 C CA . VAL B 1 258 ? -2.406 30.656 9.578 1 98.38 258 VAL B CA 1
ATOM 4948 C C . VAL B 1 258 ? -1.928 29.531 8.664 1 98.38 258 VAL B C 1
ATOM 4950 O O . VAL B 1 258 ? -1.063 29.734 7.812 1 98.38 258 VAL B O 1
ATOM 4953 N N . GLN B 1 259 ? -2.459 28.344 8.898 1 98.69 259 GLN B N 1
ATOM 4954 C CA . GLN B 1 259 ? -2.201 27.234 8 1 98.69 259 GLN B CA 1
ATOM 4955 C C . GLN B 1 259 ? -3.432 26.906 7.156 1 98.69 259 GLN B C 1
ATOM 4957 O O . GLN B 1 259 ? -4.531 26.734 7.691 1 98.69 259 GLN B O 1
ATOM 4962 N N . ILE B 1 260 ? -3.234 26.891 5.855 1 98.44 260 ILE B N 1
ATOM 4963 C CA . ILE B 1 260 ? -4.258 26.406 4.938 1 98.44 260 ILE B CA 1
ATOM 4964 C C . ILE B 1 260 ? -3.881 25.031 4.418 1 98.44 260 ILE B C 1
ATOM 4966 O O . ILE B 1 260 ? -2.854 24.859 3.754 1 98.44 260 ILE B O 1
ATOM 4970 N N . THR B 1 261 ? -4.684 24.062 4.738 1 98.44 261 THR B N 1
ATOM 4971 C CA . THR B 1 261 ? -4.406 22.688 4.371 1 98.44 261 THR B CA 1
ATOM 4972 C C . THR B 1 261 ? -5.121 22.312 3.076 1 98.44 261 THR B C 1
ATOM 4974 O O . THR B 1 261 ? -6.324 22.531 2.939 1 98.44 261 THR B O 1
ATOM 4977 N N . ALA B 1 262 ? -4.336 21.812 2.127 1 97.81 262 ALA B N 1
ATOM 4978 C CA . ALA B 1 262 ? -4.852 21.234 0.886 1 97.81 262 ALA B CA 1
ATOM 4979 C C . ALA B 1 262 ? -4.562 19.734 0.816 1 97.81 262 ALA B C 1
ATOM 4981 O O . ALA B 1 262 ? -3.766 19.219 1.601 1 97.81 262 ALA B O 1
ATOM 4982 N N . GLY B 1 263 ? -5.277 19.016 -0.025 1 97.06 263 GLY B N 1
ATOM 4983 C CA . GLY B 1 263 ? -5.047 17.609 -0.311 1 97.06 263 GLY B CA 1
ATOM 4984 C C . GLY B 1 263 ? -4.93 17.312 -1.794 1 97.06 263 GLY B C 1
ATOM 4985 O O . GLY B 1 263 ? -5.754 16.578 -2.352 1 97.06 263 GLY B O 1
ATOM 4986 N N . PRO B 1 264 ? -3.91 17.859 -2.426 1 98.25 264 PRO B N 1
ATOM 4987 C CA . PRO B 1 264 ? -3.779 17.672 -3.873 1 98.25 264 PRO B CA 1
ATOM 4988 C C . PRO B 1 264 ? -3.531 16.219 -4.262 1 98.25 264 PRO B C 1
ATOM 4990 O O . PRO B 1 264 ? -2.836 15.492 -3.543 1 98.25 264 PRO B O 1
ATOM 4993 N N . ALA B 1 265 ? -4.098 15.789 -5.395 1 97.88 265 ALA B N 1
ATOM 4994 C CA . ALA B 1 265 ? -3.887 14.43 -5.883 1 97.88 265 ALA B CA 1
ATOM 4995 C C . ALA B 1 265 ? -3.922 14.383 -7.41 1 97.88 265 ALA B C 1
ATOM 4997 O O . ALA B 1 265 ? -4.59 15.203 -8.047 1 97.88 265 ALA B O 1
ATOM 4998 N N . ASP B 1 266 ? -3.162 13.422 -7.98 1 97.31 266 ASP B N 1
ATOM 4999 C CA . ASP B 1 266 ? -3.293 13.086 -9.398 1 97.31 266 ASP B CA 1
ATOM 5000 C C . ASP B 1 266 ? -4.516 12.203 -9.633 1 97.31 266 ASP B C 1
ATOM 5002 O O . ASP B 1 266 ? -4.789 11.281 -8.859 1 97.31 266 ASP B O 1
ATOM 5006 N N . LYS B 1 267 ? -5.18 12.602 -10.695 1 96.69 267 LYS B N 1
ATOM 5007 C CA . LYS B 1 267 ? -6.266 11.711 -11.094 1 96.69 267 LYS B CA 1
ATOM 5008 C C . LYS B 1 267 ? -5.73 10.359 -11.555 1 96.69 267 LYS B C 1
ATOM 5010 O O . LYS B 1 267 ? -4.723 10.297 -12.266 1 96.69 267 LYS B O 1
ATOM 5015 N N . SER B 1 268 ? -6.332 9.273 -11.133 1 95.75 268 SER B N 1
ATOM 5016 C CA . SER B 1 268 ? -6.02 7.906 -11.547 1 95.75 268 SER B CA 1
ATOM 5017 C C . SER B 1 268 ? -7.172 6.957 -11.227 1 95.75 268 SER B C 1
ATOM 5019 O O . SER B 1 268 ? -8.062 7.297 -10.438 1 95.75 268 SER B O 1
ATOM 5021 N N . LEU B 1 269 ? -7.117 5.789 -11.844 1 94.62 269 LEU B N 1
ATOM 5022 C CA . LEU B 1 269 ? -8.125 4.785 -11.531 1 94.62 269 LEU B CA 1
ATOM 5023 C C . LEU B 1 269 ? -8.008 4.336 -10.078 1 94.62 269 LEU B C 1
ATOM 5025 O O . LEU B 1 269 ? -9.016 4.09 -9.414 1 94.62 269 LEU B O 1
ATOM 5029 N N . ALA B 1 270 ? -6.805 4.285 -9.625 1 94.44 270 ALA B N 1
ATOM 5030 C CA . ALA B 1 270 ? -6.578 3.912 -8.227 1 94.44 270 ALA B CA 1
ATOM 5031 C C . ALA B 1 270 ? -7.18 4.945 -7.281 1 94.44 270 ALA B C 1
ATOM 5033 O O . ALA B 1 270 ? -7.84 4.59 -6.301 1 94.44 270 ALA B O 1
ATOM 5034 N N . LEU B 1 271 ? -6.961 6.227 -7.531 1 95.31 271 LEU B N 1
ATOM 5035 C CA . LEU B 1 271 ? -7.531 7.289 -6.707 1 95.31 271 LEU B CA 1
ATOM 5036 C C . LEU B 1 271 ? -9.055 7.203 -6.688 1 95.31 271 LEU B C 1
ATOM 5038 O O . LEU B 1 271 ? -9.672 7.344 -5.629 1 95.31 271 LEU B O 1
ATOM 5042 N N . GLU B 1 272 ? -9.617 6.984 -7.844 1 94.56 272 GLU B N 1
ATOM 5043 C CA . GLU B 1 272 ? -11.07 6.898 -7.957 1 94.56 272 GLU B CA 1
ATOM 5044 C C . GLU B 1 272 ? -11.617 5.738 -7.129 1 94.56 272 GLU B C 1
ATOM 5046 O O . GLU B 1 272 ? -12.727 5.82 -6.602 1 94.56 272 GLU B O 1
ATOM 5051 N N . ALA B 1 273 ? -10.82 4.738 -7.023 1 90.12 273 ALA B N 1
ATOM 5052 C CA . ALA B 1 273 ? -11.258 3.543 -6.309 1 90.12 273 ALA B CA 1
ATOM 5053 C C . ALA B 1 273 ? -11.242 3.773 -4.801 1 90.12 273 ALA B C 1
ATOM 5055 O O . ALA B 1 273 ? -12.047 3.189 -4.07 1 90.12 273 ALA B O 1
ATOM 5056 N N . ILE B 1 274 ? -10.406 4.652 -4.281 1 86 274 ILE B N 1
ATOM 5057 C CA . ILE B 1 274 ? -10.195 4.648 -2.838 1 86 274 ILE B CA 1
ATOM 5058 C C . ILE B 1 274 ? -10.688 5.965 -2.238 1 86 274 ILE B C 1
ATOM 5060 O O . ILE B 1 274 ? -10.828 6.082 -1.02 1 86 274 ILE B O 1
ATOM 5064 N N . ALA B 1 275 ? -10.93 6.984 -3.033 1 86.12 275 ALA B N 1
ATOM 5065 C CA . ALA B 1 275 ? -11.305 8.305 -2.523 1 86.12 275 ALA B CA 1
ATOM 5066 C C . ALA B 1 275 ? -12.641 8.758 -3.109 1 86.12 275 ALA B C 1
ATOM 5068 O O . ALA B 1 275 ? -12.688 9.281 -4.223 1 86.12 275 ALA B O 1
ATOM 5069 N N . PRO B 1 276 ? -13.734 8.594 -2.393 1 85 276 PRO B N 1
ATOM 5070 C CA . PRO B 1 276 ? -15.039 9 -2.916 1 85 276 PRO B CA 1
ATOM 5071 C C . PRO B 1 276 ? -15.07 10.461 -3.344 1 85 276 PRO B C 1
ATOM 5073 O O . PRO B 1 276 ? -15.789 10.82 -4.285 1 85 276 PRO B O 1
ATOM 5076 N N . HIS B 1 277 ? -14.305 11.375 -2.732 1 89.94 277 HIS B N 1
ATOM 5077 C CA . HIS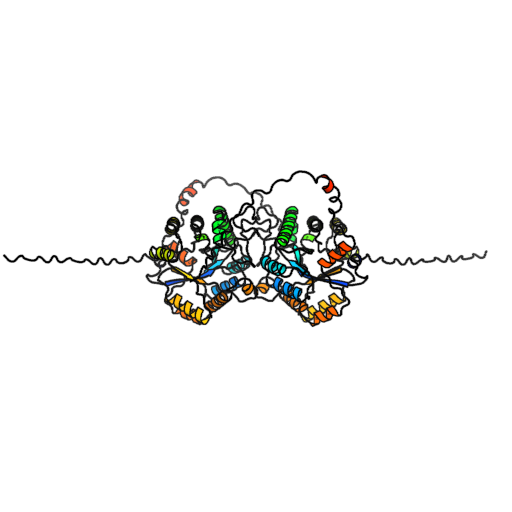 B 1 277 ? -14.266 12.789 -3.084 1 89.94 277 HIS B CA 1
ATOM 5078 C C . HIS B 1 277 ? -12.977 13.133 -3.826 1 89.94 277 HIS B C 1
ATOM 5080 O O . HIS B 1 277 ? -12.414 14.219 -3.639 1 89.94 277 HIS B O 1
ATOM 5086 N N . TRP B 1 278 ? -12.641 12.164 -4.668 1 93.94 278 TRP B N 1
ATOM 5087 C CA . TRP B 1 278 ? -11.367 12.289 -5.363 1 93.94 278 TRP B CA 1
ATOM 5088 C C . TRP B 1 278 ? -11.328 13.555 -6.211 1 93.94 278 TRP B C 1
ATOM 5090 O O . TRP B 1 278 ? -10.273 14.172 -6.359 1 93.94 278 TRP B O 1
ATOM 5100 N N . GLN B 1 279 ? -12.43 14.023 -6.738 1 97.31 279 GLN B N 1
ATOM 5101 C CA . GLN B 1 279 ? -12.469 15.18 -7.621 1 97.31 279 GLN B CA 1
ATOM 5102 C C . GLN B 1 279 ? -12.031 16.453 -6.887 1 97.31 279 GLN B C 1
ATOM 5104 O O . GLN B 1 279 ? -11.398 17.328 -7.473 1 97.31 279 GLN B O 1
ATOM 5109 N N . GLN B 1 280 ? -12.406 16.578 -5.637 1 97.81 280 GLN B N 1
ATOM 5110 C CA . GLN B 1 280 ? -11.969 17.719 -4.828 1 97.81 280 GLN B CA 1
ATOM 5111 C C . GLN B 1 280 ? -10.445 17.797 -4.758 1 97.81 280 GLN B C 1
ATOM 5113 O O . GLN B 1 280 ? -9.867 18.875 -4.887 1 97.81 280 GLN B O 1
ATOM 5118 N N . ARG B 1 281 ? -9.812 16.656 -4.633 1 97.56 281 ARG B N 1
ATOM 5119 C CA . ARG B 1 281 ? -8.359 16.594 -4.492 1 97.56 281 ARG B CA 1
ATOM 5120 C C . ARG B 1 281 ? -7.668 16.906 -5.816 1 97.56 281 ARG B C 1
ATOM 5122 O O . ARG B 1 281 ? -6.629 17.562 -5.836 1 97.56 281 ARG B O 1
ATOM 5129 N N . VAL B 1 282 ? -8.25 16.422 -6.855 1 98.38 282 VAL B N 1
ATOM 5130 C CA . VAL B 1 282 ? -7.719 16.719 -8.18 1 98.38 282 VAL B CA 1
ATOM 5131 C C . VAL B 1 282 ? -7.832 18.219 -8.453 1 98.38 282 VAL B C 1
ATOM 5133 O O . VAL B 1 282 ? -6.902 18.828 -8.984 1 98.38 282 VAL B O 1
ATOM 5136 N N . TRP B 1 283 ? -8.953 18.828 -8.023 1 98.69 283 TRP B N 1
ATOM 5137 C CA . TRP B 1 283 ? -9.133 20.266 -8.188 1 98.69 283 TRP B CA 1
ATOM 5138 C C . TRP B 1 283 ? -8.156 21.047 -7.309 1 98.69 283 TRP B C 1
ATOM 5140 O O . TRP B 1 283 ? -7.703 22.125 -7.68 1 98.69 283 TRP B O 1
ATOM 5150 N N . GLU B 1 284 ? -7.816 20.516 -6.176 1 98.56 284 GLU B N 1
ATOM 5151 C CA . GLU B 1 284 ? -6.844 21.203 -5.32 1 98.56 284 GLU B CA 1
ATOM 5152 C C . GLU B 1 284 ? -5.453 21.172 -5.945 1 98.56 284 GLU B C 1
ATOM 5154 O O . GLU B 1 284 ? -4.699 22.141 -5.832 1 98.56 284 GLU B O 1
ATOM 5159 N N . ASN B 1 285 ? -5.16 20.031 -6.555 1 98.56 285 ASN B N 1
ATOM 5160 C CA . ASN B 1 285 ? -3.914 19.984 -7.312 1 98.56 285 ASN B CA 1
ATOM 5161 C C . ASN B 1 285 ? -3.916 21 -8.453 1 98.56 285 ASN B C 1
ATOM 5163 O O . ASN B 1 285 ? -2.93 21.703 -8.664 1 98.56 285 ASN B O 1
ATOM 5167 N N . GLN B 1 286 ? -4.969 21.062 -9.156 1 98.69 286 GLN B N 1
ATOM 5168 C CA . GLN B 1 286 ? -5.137 22.031 -10.234 1 98.69 286 GLN B CA 1
ATOM 5169 C C . GLN B 1 286 ? -5.043 23.469 -9.695 1 98.69 286 GLN B C 1
ATOM 5171 O O . GLN B 1 286 ? -4.371 24.312 -10.289 1 98.69 286 GLN B O 1
ATOM 5176 N N . LEU B 1 287 ? -5.676 23.703 -8.57 1 98.69 287 LEU B N 1
ATOM 5177 C CA . LEU B 1 287 ? -5.73 25 -7.926 1 98.69 287 LEU B CA 1
ATOM 5178 C C . LEU B 1 287 ? -4.328 25.516 -7.598 1 98.69 287 LEU B C 1
ATOM 5180 O O . LEU B 1 287 ? -3.975 26.641 -7.941 1 98.69 287 LEU B O 1
ATOM 5184 N N . LEU B 1 288 ? -3.547 24.688 -7.059 1 98.38 288 LEU B N 1
ATOM 5185 C CA . LEU B 1 288 ? -2.223 25.078 -6.594 1 98.38 288 LEU B CA 1
ATOM 5186 C C . LEU B 1 288 ? -1.245 25.188 -7.762 1 98.38 288 LEU B C 1
ATOM 5188 O O . LEU B 1 288 ? -0.191 25.812 -7.641 1 98.38 288 LEU B O 1
ATOM 5192 N N . ASN B 1 289 ? -1.577 24.578 -8.859 1 98 289 ASN B N 1
ATOM 5193 C CA . ASN B 1 289 ? -0.745 24.672 -10.055 1 98 289 ASN B CA 1
ATOM 5194 C C . ASN B 1 289 ? -1.214 25.797 -10.969 1 98 289 ASN B C 1
ATOM 5196 O O . ASN B 1 289 ? -0.533 26.141 -11.938 1 98 289 ASN B O 1
ATOM 5200 N N . ASP B 1 290 ? -2.32 26.375 -10.711 1 98.12 290 ASP B N 1
ATOM 5201 C CA . ASP B 1 290 ? -2.93 27.391 -11.562 1 98.12 290 ASP B CA 1
ATOM 5202 C C . ASP B 1 290 ? -2.16 28.703 -11.477 1 98.12 290 ASP B C 1
ATOM 5204 O O . ASP B 1 290 ? -2.059 29.312 -10.398 1 98.12 290 ASP B O 1
ATOM 5208 N N . LYS B 1 291 ? -1.711 29.188 -12.594 1 96.81 291 LYS B N 1
ATOM 5209 C CA . LYS B 1 291 ? -0.944 30.422 -12.656 1 96.81 291 LYS B CA 1
ATOM 5210 C C . LYS B 1 291 ? -1.764 31.609 -12.141 1 96.81 291 LYS B C 1
ATOM 5212 O O . LYS B 1 291 ? -1.227 32.5 -11.492 1 96.81 291 LYS B O 1
ATOM 5217 N N . ALA B 1 292 ? -2.98 31.594 -12.414 1 97.25 292 ALA B N 1
ATOM 5218 C CA . ALA B 1 292 ? -3.852 32.688 -11.953 1 97.25 292 ALA B CA 1
ATOM 5219 C C . ALA B 1 292 ? -3.93 32.719 -10.43 1 97.25 292 ALA B C 1
ATOM 5221 O O . ALA B 1 292 ? -3.973 33.781 -9.836 1 97.25 292 ALA B O 1
ATOM 5222 N N . VAL B 1 293 ? -3.992 31.578 -9.852 1 97.81 293 VAL B N 1
ATOM 5223 C CA . VAL B 1 293 ? -4.051 31.484 -8.398 1 97.81 293 VAL B CA 1
ATOM 5224 C C . VAL B 1 293 ? -2.729 31.969 -7.797 1 97.81 293 VAL B C 1
ATOM 5226 O O . VAL B 1 293 ? -2.715 32.688 -6.805 1 97.81 293 VAL B O 1
ATOM 5229 N N . HIS B 1 294 ? -1.704 31.547 -8.383 1 95.06 294 HIS B N 1
ATOM 5230 C CA . HIS B 1 294 ? -0.389 31.984 -7.922 1 95.06 294 HIS B CA 1
ATOM 5231 C C . HIS B 1 294 ? -0.243 33.5 -8.016 1 95.06 294 HIS B C 1
ATOM 5233 O O . HIS B 1 294 ? 0.287 34.125 -7.098 1 95.06 294 HIS B O 1
ATOM 5239 N N . ASP B 1 295 ? -0.643 34.062 -9.086 1 95.5 295 ASP B N 1
ATOM 5240 C CA . ASP B 1 295 ? -0.599 35.531 -9.273 1 95.5 295 ASP B CA 1
ATOM 5241 C C . ASP B 1 295 ? -1.453 36.25 -8.227 1 95.5 295 ASP B C 1
ATOM 5243 O O . ASP B 1 295 ? -1.057 37.281 -7.699 1 95.5 295 ASP B O 1
ATOM 5247 N N . PHE B 1 296 ? -2.562 35.656 -8.016 1 96.94 296 PHE B N 1
ATOM 5248 C CA . PHE B 1 296 ? -3.459 36.219 -6.996 1 96.94 296 PHE B CA 1
ATOM 5249 C C . PHE B 1 296 ? -2.781 36.219 -5.629 1 96.94 296 PHE B C 1
ATOM 5251 O O . PHE B 1 296 ? -2.805 37.219 -4.926 1 96.94 296 PHE B O 1
ATOM 5258 N N . LEU B 1 297 ? -2.129 35.156 -5.258 1 95.38 297 LEU B N 1
ATOM 5259 C CA . LEU B 1 297 ? -1.477 35 -3.961 1 95.38 297 LEU B CA 1
ATOM 5260 C C . LEU B 1 297 ? -0.32 36 -3.834 1 95.38 297 LEU B C 1
ATOM 5262 O O . LEU B 1 297 ? -0.106 36.562 -2.764 1 95.38 297 LEU B O 1
ATOM 5266 N N . LYS B 1 298 ? 0.364 36.219 -4.887 1 91.62 298 LYS B N 1
ATOM 5267 C CA . LYS B 1 298 ? 1.492 37.156 -4.891 1 91.62 298 LYS B CA 1
ATOM 5268 C C . LYS B 1 298 ? 1.024 38.594 -4.68 1 91.62 298 LYS B C 1
ATOM 5270 O O . LYS B 1 298 ? 1.762 39.406 -4.137 1 91.62 298 LYS B O 1
ATOM 5275 N N . LYS B 1 299 ? -0.123 38.812 -5.094 1 93.31 299 LYS B N 1
ATOM 5276 C CA . LYS B 1 299 ? -0.658 40.188 -5 1 93.31 299 LYS B CA 1
ATOM 5277 C C . LYS B 1 299 ? -1.215 40.469 -3.607 1 93.31 299 LYS B C 1
ATOM 5279 O O . LYS B 1 299 ? -1.436 41.625 -3.242 1 93.31 299 LYS B O 1
ATOM 5284 N N . GLN B 1 300 ? -1.386 39.406 -2.941 1 90.88 300 GLN B N 1
ATOM 5285 C CA . GLN B 1 300 ? -1.9 39.562 -1.586 1 90.88 300 GLN B CA 1
ATOM 5286 C C . GLN B 1 300 ? -0.797 40 -0.63 1 90.88 300 GLN B C 1
ATOM 5288 O O . GLN B 1 300 ? 0.377 39.688 -0.842 1 90.88 300 GLN B O 1
ATOM 5293 N N . ASP B 1 301 ? -1.116 40.781 0.296 1 88.62 301 ASP B N 1
ATOM 5294 C CA . ASP B 1 301 ? -0.188 41.188 1.353 1 88.62 301 ASP B CA 1
ATOM 5295 C C . ASP B 1 301 ? -0.038 40.094 2.393 1 88.62 301 ASP B C 1
ATOM 5297 O O . ASP B 1 301 ? -0.421 40.25 3.551 1 88.62 301 ASP B O 1
ATOM 5301 N N . VAL B 1 302 ? 0.431 38.938 1.923 1 94.31 302 VAL B N 1
ATOM 5302 C CA . VAL B 1 302 ? 0.615 37.781 2.779 1 94.31 302 VAL B CA 1
ATOM 5303 C C . VAL B 1 302 ? 2.094 37.375 2.82 1 94.31 302 VAL B C 1
ATOM 5305 O O . VAL B 1 302 ? 2.814 37.562 1.836 1 94.31 302 VAL B O 1
ATOM 5308 N N . ILE B 1 303 ? 2.553 37 3.969 1 96.75 303 ILE B N 1
ATOM 5309 C CA . ILE B 1 303 ? 3.893 36.469 4.125 1 96.75 303 ILE B CA 1
ATOM 5310 C C . ILE B 1 303 ? 3.814 34.938 4.191 1 96.75 303 ILE B C 1
ATOM 5312 O O . ILE B 1 303 ? 3.152 34.375 5.07 1 96.75 303 ILE B O 1
ATOM 5316 N N . PHE B 1 304 ? 4.496 34.281 3.232 1 97.31 304 PHE B N 1
ATOM 5317 C CA . PHE B 1 304 ? 4.527 32.812 3.264 1 97.31 304 PHE B CA 1
ATOM 5318 C C . PHE B 1 304 ? 5.672 32.344 4.145 1 97.31 304 PHE B C 1
ATOM 5320 O O . PHE B 1 304 ? 6.75 32.938 4.16 1 97.31 304 PHE B O 1
ATOM 5327 N N . THR B 1 305 ? 5.371 31.281 4.891 1 98.06 305 THR B N 1
ATOM 5328 C CA . THR B 1 305 ? 6.359 30.688 5.785 1 98.06 305 THR B CA 1
ATOM 5329 C C . THR B 1 305 ? 6.191 29.172 5.852 1 98.06 305 THR B C 1
ATOM 5331 O O . THR B 1 305 ? 5.449 28.594 5.059 1 98.06 305 THR B O 1
ATOM 5334 N N . ASN B 1 306 ? 7.035 28.5 6.543 1 98.5 306 ASN B N 1
ATOM 5335 C CA . ASN B 1 306 ? 6.953 27.062 6.828 1 98.5 306 ASN B CA 1
ATOM 5336 C C . ASN B 1 306 ? 7.402 26.75 8.25 1 98.5 306 ASN B C 1
ATOM 5338 O O . ASN B 1 306 ? 7.773 27.656 9.008 1 98.5 306 ASN B O 1
ATOM 5342 N N . TRP B 1 307 ? 7.316 25.562 8.625 1 98.69 307 TRP B N 1
ATOM 5343 C CA . TRP B 1 307 ? 7.531 25.203 10.023 1 98.69 307 TRP B CA 1
ATOM 5344 C C . TRP B 1 307 ? 9.008 25.297 10.391 1 98.69 307 TRP B C 1
ATOM 5346 O O . TRP B 1 307 ? 9.344 25.609 11.539 1 98.69 307 TRP B O 1
ATOM 5356 N N . ARG B 1 308 ? 9.852 25.078 9.461 1 97.88 308 ARG B N 1
ATOM 5357 C CA . ARG B 1 308 ? 11.281 25.281 9.703 1 97.88 308 ARG B CA 1
ATOM 5358 C C . ARG B 1 308 ? 11.57 26.719 10.094 1 97.88 308 ARG B C 1
ATOM 5360 O O . ARG B 1 308 ? 12.281 26.969 11.07 1 97.88 308 ARG B O 1
ATOM 5367 N N . GLU B 1 309 ? 11.055 27.609 9.328 1 98.19 309 GLU B N 1
ATOM 5368 C CA . GLU B 1 309 ? 11.227 29.031 9.609 1 98.19 309 GLU B CA 1
ATOM 5369 C C . GLU B 1 309 ? 10.57 29.422 10.93 1 98.19 309 GLU B C 1
ATOM 5371 O O . GLU B 1 309 ? 11.117 30.219 11.688 1 98.19 309 GLU B O 1
ATOM 5376 N N . ILE B 1 310 ? 9.469 28.891 11.164 1 98.5 310 ILE B N 1
ATOM 5377 C CA . ILE B 1 310 ? 8.742 29.172 12.398 1 98.5 310 ILE B CA 1
ATOM 5378 C C . ILE B 1 310 ? 9.602 28.781 13.594 1 98.5 310 ILE B C 1
ATOM 5380 O O . ILE B 1 310 ? 9.758 29.578 14.531 1 98.5 310 ILE B O 1
ATOM 5384 N N . MET B 1 311 ? 10.156 27.609 13.562 1 97.94 311 MET B N 1
ATOM 5385 C CA . MET B 1 311 ? 10.969 27.141 14.68 1 97.94 311 MET B CA 1
ATOM 5386 C C . MET B 1 311 ? 12.25 27.953 14.805 1 97.94 311 MET B C 1
ATOM 5388 O O . MET B 1 311 ? 12.719 28.234 15.914 1 97.94 311 MET B O 1
ATOM 5392 N N . ALA B 1 312 ? 12.828 28.312 13.688 1 97.38 312 ALA B N 1
ATOM 5393 C CA . ALA B 1 312 ? 14.023 29.156 13.711 1 97.38 312 ALA B CA 1
ATOM 5394 C C . ALA B 1 312 ? 13.734 30.5 14.398 1 97.38 312 ALA B C 1
ATOM 5396 O O . ALA B 1 312 ? 14.531 30.969 15.211 1 97.38 312 ALA B O 1
ATOM 5397 N N . ARG B 1 313 ? 12.656 31.062 14.102 1 97.62 313 ARG B N 1
ATOM 5398 C CA . ARG B 1 313 ? 12.273 32.344 14.703 1 97.62 313 ARG B CA 1
ATOM 5399 C C . ARG B 1 313 ? 11.961 32.188 16.188 1 97.62 313 ARG B C 1
ATOM 5401 O O . ARG B 1 313 ? 12.25 33.062 16.984 1 97.62 313 ARG B O 1
ATOM 5408 N N . PHE B 1 314 ? 11.32 31.047 16.453 1 97.75 314 PHE B N 1
ATOM 5409 C CA . PHE B 1 314 ? 11.008 30.75 17.844 1 97.75 314 PHE B CA 1
ATOM 5410 C C . PHE B 1 314 ? 12.273 30.672 18.688 1 97.75 314 PHE B C 1
ATOM 5412 O O . PHE B 1 314 ? 12.336 31.234 19.766 1 97.75 314 PHE B O 1
ATOM 5419 N N . GLU B 1 315 ? 13.234 30 18.203 1 95.31 315 GLU B N 1
ATOM 5420 C CA . GLU B 1 315 ? 14.508 29.844 18.906 1 95.31 315 GLU B CA 1
ATOM 5421 C C . GLU B 1 315 ? 15.242 31.188 19 1 95.31 315 GLU B C 1
ATOM 5423 O O . GLU B 1 315 ? 15.852 31.484 20.031 1 95.31 315 GLU B O 1
ATOM 5428 N N . ASN B 1 316 ? 15.148 31.922 17.984 1 92.81 316 ASN B N 1
ATOM 5429 C CA . ASN B 1 316 ? 15.773 33.25 17.969 1 92.81 316 ASN B CA 1
ATOM 5430 C C . ASN B 1 316 ? 15.102 34.188 18.969 1 92.81 316 ASN B C 1
ATOM 5432 O O . ASN B 1 316 ? 15.742 35.094 19.484 1 92.81 316 ASN B O 1
ATOM 5436 N N . ALA B 1 317 ? 13.844 33.938 19.234 1 90.25 317 ALA B N 1
ATOM 5437 C CA . ALA B 1 317 ? 13.086 34.781 20.172 1 90.25 317 ALA B CA 1
ATOM 5438 C C . ALA B 1 317 ? 13.266 34.312 21.609 1 90.25 317 ALA B C 1
ATOM 5440 O O . ALA B 1 317 ? 12.625 34.812 22.516 1 90.25 317 ALA B O 1
ATOM 5441 N N . GLY B 1 318 ? 14.109 33.312 21.812 1 85.25 318 GLY B N 1
ATOM 5442 C CA . GLY B 1 318 ? 14.445 32.906 23.172 1 85.25 318 GLY B CA 1
ATOM 5443 C C . GLY B 1 318 ? 13.891 31.531 23.531 1 85.25 318 GLY B C 1
ATOM 5444 O O . GLY B 1 318 ? 14.008 31.094 24.672 1 85.25 318 GLY B O 1
ATOM 5445 N N . GLY B 1 319 ? 13.203 31.016 22.547 1 83.06 319 GLY B N 1
ATOM 5446 C CA . GLY B 1 319 ? 12.766 29.641 22.797 1 83.06 319 GLY B CA 1
ATOM 5447 C C . GLY B 1 319 ? 13.914 28.688 23.016 1 83.06 319 GLY B C 1
ATOM 5448 O O . GLY B 1 319 ? 14.836 28.625 22.188 1 83.06 319 GLY B O 1
ATOM 5449 N N . GLN B 1 320 ? 14.039 28.016 24.312 1 80.12 320 GLN B N 1
ATOM 5450 C CA . GLN B 1 320 ? 15.156 27.125 24.609 1 80.12 320 GLN B CA 1
ATOM 5451 C C . GLN B 1 320 ? 14.68 25.688 24.859 1 80.12 320 GLN B C 1
ATOM 5453 O O . GLN B 1 320 ? 13.617 25.484 25.453 1 80.12 320 GLN B O 1
ATOM 5458 N N . ARG B 1 321 ? 15.516 24.844 24.344 1 77.06 321 ARG B N 1
ATOM 5459 C CA . ARG B 1 321 ? 15.289 23.438 24.609 1 77.06 321 ARG B CA 1
ATOM 5460 C C . ARG B 1 321 ? 15.523 23.109 26.078 1 77.06 321 ARG B C 1
ATOM 5462 O O . ARG B 1 321 ? 16.438 23.641 26.703 1 77.06 321 ARG B O 1
ATOM 5469 N N . PRO B 1 322 ? 14.586 22.453 26.969 1 66.19 322 PRO B N 1
ATOM 5470 C CA . PRO B 1 322 ? 14.734 22.219 28.406 1 66.19 322 PRO B CA 1
ATOM 5471 C C . PRO B 1 322 ? 16.125 21.688 28.781 1 66.19 322 PRO B C 1
ATOM 5473 O O . PRO B 1 322 ? 16.656 22.031 29.844 1 66.19 322 PRO B O 1
ATOM 5476 N N . GLY B 1 323 ? 17.141 20.734 28.391 1 53.41 323 GLY B N 1
ATOM 5477 C CA . GLY B 1 323 ? 18.406 20.141 28.812 1 53.41 323 GLY B CA 1
ATOM 5478 C C . GLY B 1 323 ? 19.609 21 28.469 1 53.41 323 GLY B C 1
ATOM 5479 O O . GLY B 1 323 ? 20.75 20.641 28.781 1 53.41 323 GLY B O 1
ATOM 5480 N N . LYS B 1 324 ? 19.75 21.859 27.594 1 47.62 324 LYS B N 1
ATOM 5481 C CA . LYS B 1 324 ? 21.016 22.531 27.297 1 47.62 324 LYS B CA 1
ATOM 5482 C C . LYS B 1 324 ? 21.359 23.547 28.375 1 47.62 324 LYS B C 1
ATOM 5484 O O . LYS B 1 324 ? 22.328 24.312 28.234 1 47.62 324 LYS B O 1
ATOM 5489 N N . ARG B 1 325 ? 20.766 23.609 29.578 1 39.03 325 ARG B N 1
ATOM 5490 C CA . ARG B 1 325 ? 21.375 24.469 30.578 1 39.03 325 ARG B CA 1
ATOM 5491 C C . ARG B 1 325 ? 22.531 23.781 31.281 1 39.03 325 ARG B C 1
ATOM 5493 O O . ARG B 1 325 ? 23.547 24.422 31.578 1 39.03 325 ARG B O 1
ATOM 5500 N N . GLY B 1 326 ? 22.453 22.469 32.031 1 31.56 326 GLY B N 1
ATOM 5501 C CA . GLY B 1 326 ? 23.391 21.953 33 1 31.56 326 GLY B CA 1
ATOM 5502 C C . GLY B 1 326 ? 24.641 21.359 32.375 1 31.56 326 GLY B C 1
ATOM 5503 O O . GLY B 1 326 ? 25.578 20.984 33.094 1 31.56 326 GLY B O 1
ATOM 5504 N N . ALA B 1 327 ? 24.641 20.734 31.281 1 32.75 327 ALA B N 1
ATOM 5505 C CA . ALA B 1 327 ? 25.766 19.875 30.969 1 32.75 327 ALA B CA 1
ATOM 5506 C C . ALA B 1 327 ? 27.047 20.672 30.812 1 32.75 327 ALA B C 1
ATOM 5508 O O . ALA B 1 327 ? 28.125 20.109 30.625 1 32.75 327 ALA B O 1
ATOM 5509 N N . ALA B 1 328 ? 26.938 22 30.766 1 33.12 328 ALA B N 1
ATOM 5510 C CA . ALA B 1 328 ? 28.312 22.5 30.609 1 33.12 328 ALA B CA 1
ATOM 5511 C C . ALA B 1 328 ? 29.109 22.297 31.891 1 33.12 328 ALA B C 1
ATOM 5513 O O . ALA B 1 328 ? 30.344 22.328 31.859 1 33.12 328 ALA B O 1
ATOM 5514 N N . LYS B 1 329 ? 28.531 22.312 33.031 1 33.88 329 LYS B N 1
ATOM 5515 C CA . LYS B 1 329 ? 29.453 22.344 34.156 1 33.88 329 LYS B CA 1
ATOM 5516 C C . LYS B 1 329 ? 30.062 20.984 34.438 1 33.88 329 LYS B C 1
ATOM 5518 O O . LYS B 1 329 ? 31.125 20.875 35.031 1 33.88 329 LYS B O 1
ATOM 5523 N N . GLU B 1 330 ? 29.312 19.812 34.438 1 29.73 330 GLU B N 1
ATOM 5524 C CA . GLU B 1 330 ? 29.906 18.609 35 1 29.73 330 GLU B CA 1
ATOM 5525 C C . GLU B 1 330 ? 30.984 18.031 34.062 1 29.73 330 GLU B C 1
ATOM 5527 O O . GLU B 1 330 ? 31.781 17.203 34.469 1 29.73 330 GLU B O 1
ATOM 5532 N N . GLN B 1 331 ? 30.984 18.188 32.75 1 29.81 331 GLN B N 1
ATOM 5533 C CA . GLN B 1 331 ? 32 17.484 31.984 1 29.81 331 GLN B CA 1
ATOM 5534 C C . GLN B 1 331 ? 33.375 18.078 32.25 1 29.81 331 GLN B C 1
ATOM 5536 O O . GLN B 1 331 ? 34.406 17.562 31.75 1 29.81 331 GLN B O 1
ATOM 5541 N N . GLU B 1 332 ? 33.531 19.156 33.062 1 28.7 332 GLU B N 1
ATOM 5542 C CA . GLU B 1 332 ? 34.938 19.5 33.219 1 28.7 332 GLU B CA 1
ATOM 5543 C C . GLU B 1 332 ? 35.688 18.422 34 1 28.7 332 GLU B C 1
ATOM 5545 O O . GLU B 1 332 ? 36.844 18.156 33.75 1 28.7 332 GLU B O 1
ATOM 5550 N N . ASP B 1 333 ? 35.094 18.047 35.156 1 28.11 333 ASP B N 1
ATOM 5551 C CA . ASP B 1 333 ? 35.969 17.312 36.062 1 28.11 333 ASP B CA 1
ATOM 5552 C C . ASP B 1 333 ? 36.219 15.891 35.531 1 28.11 333 ASP B C 1
ATOM 5554 O O . ASP B 1 333 ? 37.188 15.242 35.906 1 28.11 333 ASP B O 1
ATOM 5558 N N . LEU B 1 334 ? 35.125 15.211 35.125 1 26.69 334 LEU B N 1
ATOM 5559 C CA . LEU B 1 334 ? 35.406 13.797 34.906 1 26.69 334 LEU B CA 1
ATOM 5560 C C . LEU B 1 334 ? 36.219 13.594 33.594 1 26.69 334 LEU B C 1
ATOM 5562 O O . LEU B 1 334 ? 35.656 13.164 32.594 1 26.69 334 LEU B O 1
ATOM 5566 N N . GLY B 1 335 ? 37.156 14.562 33.188 1 25.27 335 GLY B N 1
ATOM 5567 C CA . GLY B 1 335 ? 38.062 14.406 32.062 1 25.27 335 GLY B CA 1
ATOM 5568 C C . GLY B 1 335 ? 38.875 13.125 32.125 1 25.27 335 GLY B C 1
ATOM 5569 O O . GLY B 1 335 ? 39.656 12.844 31.219 1 25.27 335 GLY B O 1
ATOM 5570 N N . GLN B 1 336 ? 39.281 12.773 33.312 1 20.34 336 GLN B N 1
ATOM 5571 C CA . GLN B 1 336 ? 40.5 11.984 33.281 1 20.34 336 GLN B CA 1
ATOM 5572 C C . GLN B 1 336 ? 40.25 10.625 32.625 1 20.34 336 GLN B C 1
ATOM 5574 O O . GLN B 1 336 ? 41.062 10.164 31.812 1 20.34 336 GLN B O 1
ATOM 5579 N N . LYS B 1 337 ? 39.688 9.648 33.438 1 21.5 337 LYS B N 1
ATOM 5580 C CA . LYS B 1 337 ? 40.281 8.32 33.312 1 21.5 337 LYS B CA 1
ATOM 5581 C C . LYS B 1 337 ? 39.938 7.703 31.953 1 21.5 337 LYS B C 1
ATOM 5583 O O . LYS B 1 337 ? 40.812 7.215 31.25 1 21.5 337 LYS B O 1
ATOM 5588 N N . ARG B 1 338 ? 38.781 6.734 31.906 1 21.09 338 ARG B N 1
ATOM 5589 C CA . ARG B 1 338 ? 39.062 5.395 31.406 1 21.09 338 ARG B CA 1
ATOM 5590 C C . ARG B 1 338 ? 39.031 5.367 29.875 1 21.09 338 ARG B C 1
ATOM 5592 O O . ARG B 1 338 ? 38.094 5.871 29.266 1 21.09 338 ARG B O 1
ATOM 5599 N N . ASP B 1 339 ? 40.125 5.277 29.078 1 20.33 339 ASP B N 1
ATOM 5600 C CA . ASP B 1 339 ? 40.594 4.891 27.75 1 20.33 339 ASP B CA 1
ATOM 5601 C C . ASP B 1 339 ? 39.938 3.586 27.297 1 20.33 339 ASP B C 1
ATOM 5603 O O . ASP B 1 339 ? 40.406 2.498 27.609 1 20.33 339 ASP B O 1
ATOM 5607 N N . ILE B 1 340 ? 38.719 3.27 27.719 1 20.45 340 ILE B N 1
ATOM 5608 C CA . ILE B 1 340 ? 38.344 1.917 27.312 1 20.45 340 ILE B CA 1
ATOM 5609 C C . ILE B 1 340 ? 38.531 1.746 25.812 1 20.45 340 ILE B C 1
ATOM 5611 O O . ILE B 1 340 ? 38.094 2.572 25.016 1 20.45 340 ILE B O 1
ATOM 5615 N N . THR B 1 341 ? 39.5 0.908 25.375 1 19.64 341 THR B N 1
ATOM 5616 C CA . THR B 1 341 ? 40.188 0.322 24.219 1 19.64 341 THR B CA 1
ATOM 5617 C C . THR B 1 341 ? 39.156 -0.095 23.156 1 19.64 341 THR B C 1
ATOM 5619 O O . THR B 1 341 ? 38 -0.334 23.469 1 19.64 341 THR B O 1
ATOM 5622 N N . ASP B 1 342 ? 39.562 -0.185 21.812 1 19.41 342 ASP B N 1
ATOM 5623 C CA . ASP B 1 342 ? 39.344 -0.161 20.375 1 19.41 342 ASP B CA 1
ATOM 5624 C C . ASP B 1 342 ? 38.656 -1.439 19.891 1 19.41 342 ASP B C 1
ATOM 5626 O O . ASP B 1 342 ? 38.5 -1.653 18.688 1 19.41 342 ASP B O 1
ATOM 5630 N N . GLU B 1 343 ? 38.5 -2.469 20.734 1 18.95 343 GLU B N 1
ATOM 5631 C CA . GLU B 1 343 ? 38.812 -3.697 20 1 18.95 343 GLU B CA 1
ATOM 5632 C C . GLU B 1 343 ? 37.781 -3.912 18.875 1 18.95 343 GLU B C 1
ATOM 5634 O O . GLU B 1 343 ? 38.188 -4.113 17.719 1 18.95 343 GLU B O 1
ATOM 5639 N N . ALA B 1 344 ? 36.875 -4.98 19 1 20.52 344 ALA B N 1
ATOM 5640 C CA . ALA B 1 344 ? 36.625 -6.055 18.031 1 20.52 344 ALA B CA 1
ATOM 5641 C C . ALA B 1 344 ? 35.625 -5.625 16.969 1 20.52 344 ALA B C 1
ATOM 5643 O O . ALA B 1 344 ? 34.469 -5.328 17.281 1 20.52 344 ALA B O 1
ATOM 5644 N N . VAL B 1 345 ? 35.969 -4.84 15.961 1 19.5 345 VAL B N 1
ATOM 5645 C CA . VAL B 1 345 ? 35.312 -4.504 14.703 1 19.5 345 VAL B CA 1
ATOM 5646 C C . VAL B 1 345 ? 34.75 -5.77 14.055 1 19.5 345 VAL B C 1
ATOM 5648 O O . VAL B 1 345 ? 35.5 -6.664 13.68 1 19.5 345 VAL B O 1
ATOM 5651 N N . VAL B 1 346 ? 33.719 -6.371 14.523 1 19.61 346 VAL B N 1
ATOM 5652 C CA . VAL B 1 346 ? 33.25 -7.562 13.828 1 19.61 346 VAL B CA 1
ATOM 5653 C C . VAL B 1 346 ? 33.156 -7.289 12.328 1 19.61 346 VAL B C 1
ATOM 5655 O O . VAL B 1 346 ? 32.5 -6.344 11.898 1 19.61 346 VAL B O 1
ATOM 5658 N N . ARG B 1 347 ? 34.156 -7.652 11.508 1 19.39 347 ARG B N 1
ATOM 5659 C CA . ARG B 1 347 ? 34.281 -7.648 10.047 1 19.39 347 ARG B CA 1
ATOM 5660 C C . ARG B 1 347 ? 33.062 -8.352 9.406 1 19.39 347 ARG B C 1
ATOM 5662 O O . ARG B 1 347 ? 32.875 -9.547 9.594 1 19.39 347 ARG B O 1
ATOM 5669 N N . ILE B 1 348 ? 32 -7.797 9.484 1 20.88 348 ILE B N 1
ATOM 5670 C CA . ILE B 1 348 ? 30.938 -8.469 8.742 1 20.88 348 ILE B CA 1
ATOM 5671 C C . ILE B 1 348 ? 31.359 -8.609 7.277 1 20.88 348 ILE B C 1
ATOM 5673 O O . ILE B 1 348 ? 31.703 -7.625 6.621 1 20.88 348 ILE B O 1
ATOM 5677 N N . PRO B 1 349 ? 31.781 -9.742 6.914 1 22 349 PRO B N 1
ATOM 5678 C CA . PRO B 1 349 ? 32.281 -9.945 5.547 1 22 349 PRO B CA 1
ATOM 5679 C C . PRO B 1 349 ? 31.297 -9.422 4.488 1 22 349 PRO B C 1
ATOM 5681 O O . PRO B 1 349 ? 30.078 -9.469 4.684 1 22 349 PRO B O 1
ATOM 5684 N N . THR B 1 350 ? 31.672 -8.453 3.787 1 23.19 350 THR B N 1
ATOM 5685 C CA . THR B 1 350 ? 31.062 -7.879 2.594 1 23.19 350 THR B CA 1
ATOM 5686 C C . THR B 1 350 ? 30.734 -8.969 1.58 1 23.19 350 THR B C 1
ATOM 5688 O O . THR B 1 350 ? 31.625 -9.641 1.061 1 23.19 350 THR B O 1
ATOM 5691 N N . PHE B 1 351 ? 29.75 -9.781 1.871 1 22.89 351 PHE B N 1
ATOM 5692 C CA . PHE B 1 351 ? 29.484 -10.758 0.824 1 22.89 351 PHE B CA 1
ATOM 5693 C C . PHE B 1 351 ? 29.25 -10.07 -0.514 1 22.89 351 PHE B C 1
ATOM 5695 O O . PHE B 1 351 ? 28.562 -9.047 -0.578 1 22.89 351 PHE B O 1
ATOM 5702 N N . GLU B 1 352 ? 30.281 -10.062 -1.305 1 23.91 352 GLU B N 1
ATOM 5703 C CA . GLU B 1 352 ? 30.156 -9.664 -2.703 1 23.91 352 GLU B CA 1
ATOM 5704 C C . GLU B 1 352 ? 28.859 -10.172 -3.322 1 23.91 352 GLU B C 1
ATOM 5706 O O . GLU B 1 352 ? 28.469 -11.32 -3.1 1 23.91 352 GLU B O 1
ATOM 5711 N N . GLU B 1 353 ? 28.047 -9.328 -3.584 1 24.66 353 GLU B N 1
ATOM 5712 C CA . GLU B 1 353 ? 26.75 -9.523 -4.219 1 24.66 353 GLU B CA 1
ATOM 5713 C C . GLU B 1 353 ? 26.875 -10.375 -5.48 1 24.66 353 GLU B C 1
ATOM 5715 O O . GLU B 1 353 ? 27.578 -10 -6.414 1 24.66 353 GLU B O 1
ATOM 5720 N N . PRO B 1 354 ? 26.953 -11.672 -5.348 1 24.64 354 PRO B N 1
ATOM 5721 C CA . PRO B 1 354 ? 26.984 -12.273 -6.684 1 24.64 354 PRO B CA 1
ATOM 5722 C C . PRO B 1 354 ? 25.844 -11.789 -7.574 1 24.64 354 PRO B C 1
ATOM 5724 O O . PRO B 1 354 ? 24.766 -11.43 -7.074 1 24.64 354 PRO B O 1
ATOM 5727 N N . GLN B 1 355 ? 26.172 -11.094 -8.672 1 22.2 355 GLN B N 1
ATOM 5728 C CA . GLN B 1 355 ? 25.328 -10.703 -9.789 1 22.2 355 GLN B CA 1
ATOM 5729 C C . GLN B 1 355 ? 24.469 -11.875 -10.273 1 22.2 355 GLN B C 1
ATOM 5731 O O . GLN B 1 355 ? 24.969 -12.742 -11 1 22.2 355 GLN B O 1
ATOM 5736 N N . LEU B 1 356 ? 23.875 -12.516 -9.445 1 22.33 356 LEU B N 1
ATOM 5737 C CA . LEU B 1 356 ? 23.031 -13.508 -10.109 1 22.33 356 LEU B CA 1
ATOM 5738 C C . LEU B 1 356 ? 22.078 -12.836 -11.102 1 22.33 356 LEU B C 1
ATOM 5740 O O . LEU B 1 356 ? 21.266 -12 -10.711 1 22.33 356 LEU B O 1
ATOM 5744 N N . SER B 1 357 ? 22.547 -12.5 -12.297 1 22.61 357 SER B N 1
ATOM 5745 C CA . SER B 1 357 ? 21.75 -12.266 -13.5 1 22.61 357 SER B CA 1
ATOM 5746 C C . SER B 1 357 ? 20.656 -13.32 -13.656 1 22.61 357 SER B C 1
ATOM 5748 O O . SER B 1 357 ? 20.953 -14.492 -13.906 1 22.61 357 SER B O 1
ATOM 5750 N N . ILE B 1 358 ? 19.859 -13.398 -12.867 1 20.12 358 ILE B N 1
ATOM 5751 C CA . ILE B 1 358 ? 18.734 -14.195 -13.336 1 20.12 358 ILE B CA 1
ATOM 5752 C C . ILE B 1 358 ? 18.25 -13.68 -14.695 1 20.12 358 ILE B C 1
ATOM 5754 O O . ILE B 1 358 ? 17.734 -12.562 -14.789 1 20.12 358 ILE B O 1
ATOM 5758 N N . LYS B 1 359 ? 19.031 -13.891 -15.781 1 21.25 359 LYS B N 1
ATOM 5759 C CA . LYS B 1 359 ? 18.5 -13.883 -17.141 1 21.25 359 LYS B CA 1
ATOM 5760 C C . LYS B 1 359 ? 17.281 -14.805 -17.25 1 21.25 359 LYS B C 1
ATOM 5762 O O . LYS B 1 359 ? 17.391 -16.016 -17 1 21.25 359 LYS B O 1
ATOM 5767 N N . PHE B 1 360 ? 16.156 -14.203 -17.078 1 18.62 360 PHE B N 1
ATOM 5768 C CA . PHE B 1 360 ? 15.008 -14.836 -17.703 1 18.62 360 PHE B CA 1
ATOM 5769 C C . PHE B 1 360 ? 15.312 -15.258 -19.141 1 18.62 360 PHE B C 1
ATOM 5771 O O . PHE B 1 360 ? 15.32 -14.43 -20.047 1 18.62 360 PHE B O 1
ATOM 5778 N N . GLU B 1 361 ? 16.531 -15.867 -19.328 1 19.28 361 GLU B N 1
ATOM 5779 C CA . GLU B 1 361 ? 16.531 -16.641 -20.562 1 19.28 361 GLU B CA 1
ATOM 5780 C C . GLU B 1 361 ? 15.516 -17.781 -20.484 1 19.28 361 GLU B C 1
ATOM 5782 O O . GLU B 1 361 ? 15.367 -18.438 -19.453 1 19.28 361 GLU B O 1
#

pLDDT: mean 83.7, std 25.32, range [18.5, 98.88]

Secondary structure (DSSP, 8-state):
------------------------HHHHTTPPTT-EEEEEEEEEETT-HHHHHHHHHHHHTTS--EEEE-TTSTTHHHHHHHHHH-TTS-EEEEE------SSS----SS---TTT-SSB-TTSSBPSSHHHHHHH--HHHHHHHHHHHHHHHHHTT-----EEEGGGGGGSSHHHHHHHHHHHHHHT--B--B---HHHHHHHHHTT----HHHHHHHHH--S--BSEEEEPPP-SSHHHHHHHHHHHHHTPPSEEEEEEE------HHHHHH-TTHHHHHHHHHHHH-HHHHHHHHHS-EEE--HHHHHHHHHHTT---GGGTTHHHHTTTTTS-------------------------/------------------------HHHHTTPPTT-EEEEEEEEEETT-HHHHHHHHHHHHTTS--EEEE-TTSTTHHHHHHHHHH-TTS-EEEEE------SSS----SS---TTT-SSB-TTSSBPSSHHHHHHH--HHHHHHHHHHHHHHHHHTT-----EEEGGGGGGSSHHHHHHHHHHHHHHT--B--B---HHHHHHHHHTT----HHHHHHHHH--S--BSEEEEPPP-SSHHHHHHHHHHHHHTPPSEEEEEEE------HHHHHH-TTHHHHHHHHHHHH-HHHHHHHHHSSEEE--HHHHHHHHHHTT---GGGTTHHHHTTTTTSS------------------------

Radius of gyration: 33.82 Å; Cα contacts (8 Å, |Δi|>4): 1167; chains: 2; bounding box: 74×163×96 Å

Sequence (722 aa):
MMRALVAGITILVAVSQTAYSQETWAERLGYPAGKRVVILYADTMGASYEFSRPGQELLVKGRLNSVSVMSPCPWFEEFANWSRENPQHDIGVCLTLNSPGQLYRWRPLTGLNSKTSTLVDPKGYMWGTELQLGLMADPEEIRREIEAQIAKVRAAGIQPTHLHPFMGVLFMREDLLKIYLETAEKNWIPAVVLELTPEKIQHFRDGGITLSDEMIETVQKYRLPKLDDAHFVPEADSYEKKRDQFYELVNGLPPGLVQITAGPADKSLALEAIAPHWQQRVWENQLLNDKAVHDFLKKQDVIFTNWREIMARFENAGGQRPGKRGAAKEQEDLGQKRDITDEAVVRIPTFEEPQLSIKFEMMRALVAGITILVAVSQTAYSQETWAERLGYPAGKRVVILYADTMGASYEFSRPGQELLVKGRLNSVSVMSPCPWFEEFANWSRENPQHDIGVCLTLNSPGQLYRWRPLTGLNSKTSTLVDPKGYMWGTELQLGLMADPEEIRREIEAQIAKVRAAGIQPTHLHPFMGVLFMREDLLKIYLETAEKNWIPAVVLELTPEKIQHFRDGGITLSDEMIETVQKYRLPKLDDAHFVPEADSYEKKRDQFYELVNGLPPGLVQITAGPADKSLALEAIAPHWQQRVWENQLLNDKAVHDFLKKQDVIFTNWREIMARFENAGGQRPGKRGAAKEQEDLGQKRDITDEAVVRIPTFEEPQLSIKFE

Nearest PDB structures (foldseek):
  8jqf-assembly1_B  TM=9.044E-01  e=3.024E-25  Cyclobacterium marinum
  8jqf-assembly1_A  TM=9.042E-01  e=8.816E-25  Cyclobacterium marinum
  2i5i-assembly1_A  TM=8.534E-01  e=3.796E-18  Enterococcus faecalis V583
  7vi8-assembly1_A  TM=8.227E-01  e=1.635E-11  Klebsiella pneumoniae subsp. pneumoniae MGH 78578
  3noy-assembly2_D  TM=2.273E-01  e=1.168E-02  Aquifex aeolicus